Protein AF-A0A7Y4VRX2-F1 (afdb_monomer_lite)

Sequence (434 aa):
MPSGTDPHWKRLGRDVKTPAGSAFILLVAVFGGVVGVSPVRAQNDEDDASRTERGGDAGETADPPPMTQEVATRAMRQFDAFGEQLKRLGDWNQYADDLDGLFEDIWKKNNWNSEPDQFAKRLMREVERIPPWQVTERLDRFTDLLGERYQFNMVQRTKFKTRVYAESFGLILGHSDVIAKQLREFVERESSGGPITPEMVRRWTEESEPLMQDMLTRVERLADSARSSMKPEQAKLFDQDYERFFRRMDYIHQLRNKWRHGKWEPADWGAFGGATAKSDAPGAEQQPAAPMGEVPAGIDPKAPRVVEAERRMNVVRSYVAEDASSWGRWVQWFVAVYELDAGQRDAIQSILTELEARAGRFRTQHEQELVAVQPADRESSEAFQPLRDMFEELKTRSMALLTERQRATSVVPSEPIVDEAGAAQPVKPRPKKD

pLDDT: mean 73.29, std 24.31, range [22.19, 97.94]

Structure (mmCIF, N/CA/C/O backbone):
data_AF-A0A7Y4VRX2-F1
#
_entry.id   AF-A0A7Y4VRX2-F1
#
loop_
_atom_site.group_PDB
_atom_site.id
_atom_site.type_symbol
_atom_site.label_atom_id
_atom_site.label_alt_id
_atom_site.label_comp_id
_atom_site.label_asym_id
_atom_site.label_entity_id
_atom_site.label_seq_id
_atom_site.pdbx_PDB_ins_code
_atom_site.Cartn_x
_atom_site.Cartn_y
_atom_site.Cartn_z
_atom_site.occupancy
_atom_site.B_iso_or_equiv
_atom_site.auth_seq_id
_atom_site.auth_comp_id
_atom_site.auth_asym_id
_atom_site.auth_atom_id
_atom_site.pdbx_PDB_model_num
ATOM 1 N N . MET A 1 1 ? 27.877 -60.132 -26.793 1.00 45.94 1 MET A N 1
ATOM 2 C CA . MET A 1 1 ? 27.377 -59.147 -27.779 1.00 45.94 1 MET A CA 1
ATOM 3 C C . MET A 1 1 ? 26.132 -59.751 -28.407 1.00 45.94 1 MET A C 1
ATOM 5 O O . MET A 1 1 ? 26.195 -60.924 -28.754 1.00 45.94 1 MET A O 1
ATOM 9 N N . PRO A 1 2 ? 25.003 -59.031 -28.402 1.00 40.66 2 PRO A N 1
ATOM 10 C CA . PRO A 1 2 ? 24.739 -58.121 -29.517 1.00 40.66 2 PRO A CA 1
ATOM 11 C C . PRO A 1 2 ? 24.427 -56.677 -29.096 1.00 40.66 2 PRO A C 1
ATOM 13 O O . PRO A 1 2 ? 24.170 -56.380 -27.933 1.00 40.66 2 PRO A O 1
ATOM 16 N N . SER A 1 3 ? 24.510 -55.787 -30.080 1.00 39.50 3 SER A N 1
ATOM 17 C CA . SER A 1 3 ? 24.240 -54.348 -30.031 1.00 39.50 3 SER A CA 1
ATOM 18 C C . SER A 1 3 ? 22.760 -54.026 -30.256 1.00 39.50 3 SER A C 1
ATOM 20 O O . SER A 1 3 ? 22.140 -54.653 -31.114 1.00 39.50 3 SER A O 1
ATOM 22 N N . GLY A 1 4 ? 22.230 -52.989 -29.598 1.00 38.12 4 GLY A N 1
ATOM 23 C CA . GLY A 1 4 ? 20.902 -52.453 -29.928 1.00 38.12 4 GLY A CA 1
ATOM 24 C C . GLY A 1 4 ? 20.247 -51.624 -28.824 1.00 38.12 4 GLY A C 1
ATOM 25 O O . GLY A 1 4 ? 19.249 -52.055 -28.261 1.00 38.12 4 GLY A O 1
ATOM 26 N N . THR A 1 5 ? 20.776 -50.435 -28.526 1.00 35.78 5 THR A N 1
ATOM 27 C CA . THR A 1 5 ? 20.092 -49.443 -27.673 1.00 35.78 5 THR A CA 1
ATOM 28 C C . THR A 1 5 ? 19.966 -48.115 -28.407 1.00 35.78 5 THR A C 1
ATOM 30 O O . THR A 1 5 ? 20.958 -47.417 -28.614 1.00 35.78 5 THR A O 1
ATOM 33 N N . ASP A 1 6 ? 18.735 -47.796 -28.790 1.00 36.56 6 ASP A N 1
ATOM 34 C CA . ASP A 1 6 ? 18.318 -46.552 -29.433 1.00 36.56 6 ASP A CA 1
ATOM 35 C C . ASP A 1 6 ? 18.070 -45.458 -28.364 1.00 36.56 6 ASP A C 1
ATOM 37 O O . ASP A 1 6 ? 17.295 -45.694 -27.430 1.00 36.56 6 ASP A O 1
ATOM 41 N N . PRO A 1 7 ? 18.739 -44.288 -28.407 1.00 36.16 7 PRO A N 1
ATOM 42 C CA . PRO A 1 7 ? 18.616 -43.275 -27.362 1.00 36.16 7 PRO A CA 1
ATOM 43 C C . PRO A 1 7 ? 17.470 -42.283 -27.638 1.00 36.16 7 PRO A C 1
ATOM 45 O O . PRO A 1 7 ? 17.610 -41.282 -28.341 1.00 36.16 7 PRO A O 1
ATOM 48 N N . HIS A 1 8 ? 16.337 -42.528 -26.981 1.00 31.61 8 HIS A N 1
ATOM 49 C CA . HIS A 1 8 ? 15.035 -41.876 -27.182 1.00 31.61 8 HIS A CA 1
ATOM 50 C C . HIS A 1 8 ? 14.910 -40.407 -26.671 1.00 31.61 8 HIS A C 1
ATOM 52 O O . HIS A 1 8 ? 13.822 -39.970 -26.290 1.00 31.61 8 HIS A O 1
ATOM 58 N N . TRP A 1 9 ? 15.993 -39.614 -26.631 1.00 33.03 9 TRP A N 1
ATOM 59 C CA . TRP A 1 9 ? 16.009 -38.279 -25.987 1.00 33.03 9 TRP A CA 1
ATOM 60 C C . TRP A 1 9 ? 15.698 -37.074 -26.899 1.00 33.03 9 TRP A C 1
ATOM 62 O O . TRP A 1 9 ? 15.613 -35.944 -26.419 1.00 33.03 9 TRP A O 1
ATOM 72 N N . LYS A 1 10 ? 15.454 -37.266 -28.203 1.00 34.47 10 LYS A N 1
ATOM 73 C CA . LYS A 1 10 ? 15.051 -36.173 -29.114 1.00 34.47 10 LYS A CA 1
ATOM 74 C C . LYS A 1 10 ? 13.532 -35.961 -29.179 1.00 34.47 10 LYS A C 1
ATOM 76 O O . LYS A 1 10 ? 12.925 -36.230 -30.212 1.00 34.47 10 LYS A O 1
ATOM 81 N N . ARG A 1 11 ? 12.934 -35.415 -28.110 1.00 37.91 11 ARG A N 1
ATOM 82 C CA . ARG A 1 11 ? 11.689 -34.605 -28.155 1.00 37.91 11 ARG A CA 1
ATOM 83 C C . ARG A 1 11 ? 11.329 -34.048 -26.773 1.00 37.91 11 ARG A C 1
ATOM 85 O O . ARG A 1 11 ? 10.639 -34.707 -26.011 1.00 37.91 11 ARG A O 1
ATOM 92 N N . LEU A 1 12 ? 11.737 -32.808 -26.500 1.00 30.84 12 LEU A N 1
ATOM 93 C CA . LEU A 1 12 ? 11.024 -31.863 -25.625 1.00 30.84 12 LEU A CA 1
ATOM 94 C C . LEU A 1 12 ? 11.556 -30.440 -25.883 1.00 30.84 12 LEU A C 1
ATOM 96 O O . LEU A 1 12 ? 12.133 -29.787 -25.023 1.00 30.84 12 LEU A O 1
ATOM 100 N N . GLY A 1 13 ? 11.378 -29.969 -27.119 1.00 30.16 13 GLY A N 1
ATOM 101 C CA . GLY A 1 13 ? 11.497 -28.545 -27.419 1.00 30.16 13 GLY A CA 1
ATOM 102 C C . GLY A 1 13 ? 10.233 -27.835 -26.945 1.00 30.16 13 GLY A C 1
ATOM 103 O O . GLY A 1 13 ? 9.198 -27.929 -27.603 1.00 30.16 13 GLY A O 1
ATOM 104 N N . ARG A 1 14 ? 10.310 -27.164 -25.796 1.00 29.33 14 ARG A N 1
ATOM 105 C CA . ARG A 1 14 ? 9.392 -26.088 -25.415 1.00 29.33 14 ARG A CA 1
ATOM 106 C C . ARG A 1 14 ? 10.229 -24.930 -24.909 1.00 29.33 14 ARG A C 1
ATOM 108 O O . ARG A 1 14 ? 10.900 -25.067 -23.890 1.00 29.33 14 ARG A O 1
ATOM 115 N N . ASP A 1 15 ? 10.138 -23.807 -25.604 1.00 32.19 15 ASP A N 1
ATOM 116 C CA . ASP A 1 15 ? 10.652 -22.529 -25.134 1.00 32.19 15 ASP A CA 1
ATOM 117 C C . ASP A 1 15 ? 9.807 -22.073 -23.940 1.00 32.19 15 ASP A C 1
ATOM 119 O O . ASP A 1 15 ? 8.784 -21.401 -24.088 1.00 32.19 15 ASP A O 1
ATOM 123 N N . VAL A 1 16 ? 10.203 -22.489 -22.736 1.00 32.28 16 VAL A N 1
ATOM 124 C CA . VAL A 1 16 ? 9.643 -21.940 -21.502 1.00 32.28 16 VAL A CA 1
ATOM 125 C C . VAL A 1 16 ? 10.252 -20.555 -21.328 1.00 32.28 16 VAL A C 1
ATOM 127 O O . VAL A 1 16 ? 11.372 -20.413 -20.844 1.00 32.28 16 VAL A O 1
ATOM 130 N N . LYS A 1 17 ? 9.513 -19.528 -21.754 1.00 36.19 17 LYS A N 1
ATOM 131 C CA . LYS A 1 17 ? 9.811 -18.139 -21.401 1.00 36.19 17 LYS A CA 1
ATOM 132 C C . LYS A 1 17 ? 9.620 -17.985 -19.893 1.00 36.19 17 LYS A C 1
ATOM 134 O O . LYS A 1 17 ? 8.500 -17.791 -19.433 1.00 36.19 17 LYS A O 1
ATOM 139 N N . THR A 1 18 ? 10.698 -18.140 -19.133 1.00 38.88 18 THR A N 1
ATOM 140 C CA . THR A 1 18 ? 10.697 -17.876 -17.693 1.00 38.88 18 THR A CA 1
ATOM 141 C C . THR A 1 18 ? 10.768 -16.372 -17.451 1.00 38.88 18 THR A C 1
ATOM 143 O O . THR A 1 18 ? 11.687 -15.749 -17.991 1.00 38.88 18 THR A O 1
ATOM 146 N N . PRO A 1 19 ? 9.860 -15.802 -16.650 1.00 38.94 19 PRO A N 1
ATOM 147 C CA . PRO A 1 19 ? 9.914 -14.393 -16.294 1.00 38.94 19 PRO A CA 1
ATOM 148 C C . PRO A 1 19 ? 11.091 -14.086 -15.352 1.00 38.94 19 PRO A C 1
ATOM 150 O O . PRO A 1 19 ? 11.388 -14.873 -14.454 1.00 38.94 19 PRO A O 1
ATOM 153 N N . ALA A 1 20 ? 11.781 -12.962 -15.551 1.00 38.88 20 ALA A N 1
ATOM 154 C CA . ALA A 1 20 ? 13.051 -12.668 -14.889 1.00 38.88 20 ALA A CA 1
ATOM 155 C C . ALA A 1 20 ? 13.318 -11.167 -14.617 1.00 38.88 20 ALA A C 1
ATOM 157 O O . ALA A 1 20 ? 14.386 -10.658 -14.970 1.00 38.88 20 ALA A O 1
ATOM 158 N N . GLY A 1 21 ? 12.445 -10.483 -13.854 1.00 38.88 21 GLY A N 1
ATOM 159 C CA . GLY A 1 21 ? 12.884 -9.227 -13.211 1.00 38.88 21 GLY A CA 1
ATOM 160 C C . GLY A 1 21 ? 11.905 -8.312 -12.455 1.00 38.88 21 GLY A C 1
ATOM 161 O O . GLY A 1 21 ? 12.349 -7.276 -11.964 1.00 38.88 21 GLY A O 1
ATOM 162 N N . SER A 1 22 ? 10.616 -8.638 -12.303 1.00 35.94 22 SER A N 1
ATOM 163 C CA . SER A 1 22 ? 9.570 -7.670 -11.881 1.00 35.94 22 SER A CA 1
ATOM 164 C C . SER A 1 22 ? 9.677 -7.039 -10.478 1.00 35.94 22 SER A C 1
ATOM 166 O O . SER A 1 22 ? 8.916 -6.124 -10.160 1.00 35.94 22 SER A O 1
ATOM 168 N N . ALA A 1 23 ? 10.591 -7.490 -9.615 1.00 39.06 23 ALA A N 1
ATOM 169 C CA . ALA A 1 23 ? 10.551 -7.184 -8.183 1.00 39.06 23 ALA A CA 1
ATOM 170 C C . ALA A 1 23 ? 10.854 -5.717 -7.808 1.00 39.06 23 ALA A C 1
ATOM 172 O O . ALA A 1 23 ? 10.202 -5.190 -6.909 1.00 39.06 23 ALA A O 1
ATOM 173 N N . PHE A 1 24 ? 11.803 -5.036 -8.471 1.00 36.69 24 PHE A N 1
ATOM 174 C CA . PHE A 1 24 ? 12.311 -3.722 -8.013 1.00 36.69 24 PHE A CA 1
ATOM 175 C C . PHE A 1 24 ? 11.210 -2.658 -7.877 1.00 36.69 24 PHE A C 1
ATOM 177 O O . PHE A 1 24 ? 11.257 -1.798 -7.001 1.00 36.69 24 PHE A O 1
ATOM 184 N N . ILE A 1 25 ? 10.207 -2.736 -8.749 1.00 44.19 25 ILE A N 1
ATOM 185 C CA . ILE A 1 25 ? 9.206 -1.685 -8.932 1.00 44.19 25 ILE A CA 1
ATOM 186 C C . ILE A 1 25 ? 7.909 -2.037 -8.220 1.00 44.19 25 ILE A C 1
ATOM 188 O O . ILE A 1 25 ? 7.218 -1.140 -7.764 1.00 44.19 25 ILE A O 1
ATOM 192 N N . LEU A 1 26 ? 7.620 -3.323 -8.021 1.00 38.06 26 LEU A N 1
ATOM 193 C CA . LEU A 1 26 ? 6.556 -3.774 -7.126 1.00 38.06 26 LEU A CA 1
ATOM 194 C C . LEU A 1 26 ? 6.872 -3.512 -5.654 1.00 38.06 26 LEU A C 1
ATOM 196 O O . LEU A 1 26 ? 6.008 -3.042 -4.912 1.00 38.06 26 LEU A O 1
ATOM 200 N N . LEU A 1 27 ? 8.128 -3.733 -5.255 1.00 42.16 27 LEU A N 1
ATOM 201 C CA . LEU A 1 27 ? 8.588 -3.397 -3.910 1.00 42.16 27 LEU A CA 1
ATOM 202 C C . LEU A 1 27 ? 8.512 -1.885 -3.658 1.00 42.16 27 LEU A C 1
ATOM 204 O O . LEU A 1 27 ? 8.364 -1.473 -2.525 1.00 42.16 27 LEU A O 1
ATOM 208 N N . VAL A 1 28 ? 8.547 -1.051 -4.697 1.00 42.88 28 VAL A N 1
ATOM 209 C CA . VAL A 1 28 ? 8.306 0.398 -4.601 1.00 42.88 28 VAL A CA 1
ATOM 210 C C . VAL A 1 28 ? 6.818 0.759 -4.680 1.00 42.88 28 VAL A C 1
ATOM 212 O O . VAL A 1 28 ? 6.335 1.574 -3.899 1.00 42.88 28 VAL A O 1
ATOM 215 N N . ALA A 1 29 ? 6.090 0.180 -5.633 1.00 36.66 29 ALA A N 1
ATOM 216 C CA . ALA A 1 29 ? 4.729 0.578 -5.980 1.00 36.66 29 ALA A CA 1
ATOM 217 C C . ALA A 1 29 ? 3.673 0.032 -5.017 1.00 36.66 29 ALA A C 1
ATOM 219 O O . ALA A 1 29 ? 2.529 0.484 -5.074 1.00 36.66 29 ALA A O 1
ATOM 220 N N . VAL A 1 30 ? 4.029 -0.930 -4.154 1.00 39.84 30 VAL A N 1
ATOM 221 C CA . VAL A 1 30 ? 3.091 -1.441 -3.154 1.00 39.84 30 VAL A CA 1
ATOM 222 C C . VAL A 1 30 ? 3.679 -1.603 -1.748 1.00 39.84 30 VAL A C 1
ATOM 224 O O . VAL A 1 30 ? 3.067 -1.086 -0.819 1.00 39.84 30 VAL A O 1
ATOM 227 N N . PHE A 1 31 ? 4.825 -2.280 -1.551 1.00 39.66 31 PHE A N 1
ATOM 228 C CA . PHE A 1 31 ? 5.291 -2.640 -0.191 1.00 39.66 31 PHE A CA 1
ATOM 229 C C . PHE A 1 31 ? 6.782 -2.468 0.100 1.00 39.66 31 PHE A C 1
ATOM 231 O O . PHE A 1 31 ? 7.476 -3.370 0.576 1.00 39.66 31 PHE A O 1
ATOM 238 N N . GLY A 1 32 ? 7.247 -1.236 -0.071 1.00 31.48 32 GLY A N 1
ATOM 239 C CA . GLY A 1 32 ? 8.530 -0.800 0.452 1.00 31.48 32 GLY A CA 1
ATOM 240 C C . GLY A 1 32 ? 8.344 -0.530 1.934 1.00 31.48 32 GLY A C 1
ATOM 241 O O . GLY A 1 32 ? 7.780 0.485 2.339 1.00 31.48 32 GLY A O 1
ATOM 242 N N . GLY A 1 33 ? 8.718 -1.490 2.770 1.00 30.88 33 GLY A N 1
ATOM 243 C CA . GLY A 1 33 ? 8.410 -1.377 4.184 1.00 30.88 33 GLY A CA 1
ATOM 244 C C . GLY A 1 33 ? 9.167 -0.219 4.872 1.00 30.88 33 GLY A C 1
ATOM 245 O O . GLY A 1 33 ? 10.386 -0.157 4.875 1.00 30.88 33 GLY A O 1
ATOM 246 N N . VAL A 1 34 ? 8.435 0.711 5.478 1.00 31.61 34 VAL A N 1
ATOM 247 C CA . VAL A 1 34 ? 8.234 0.755 6.944 1.00 31.61 34 VAL A CA 1
ATOM 248 C C . VAL A 1 34 ? 9.428 1.136 7.892 1.00 31.61 34 VAL A C 1
ATOM 250 O O . VAL A 1 34 ? 9.277 0.977 9.097 1.00 31.61 34 VAL A O 1
ATOM 253 N N . VAL A 1 35 ? 10.531 1.773 7.422 1.00 35.47 35 VAL A N 1
ATOM 254 C CA . VAL A 1 35 ? 11.616 2.459 8.244 1.00 35.47 35 VAL A CA 1
ATOM 255 C C . VAL A 1 35 ? 12.631 1.513 8.957 1.00 35.47 35 VAL A C 1
ATOM 257 O O . VAL A 1 35 ? 12.345 0.329 9.034 1.00 35.47 35 VAL A O 1
ATOM 260 N N . GLY A 1 36 ? 13.836 1.850 9.482 1.00 27.06 36 GLY A N 1
ATOM 261 C CA . GLY A 1 36 ? 14.846 2.907 9.202 1.00 27.06 36 GLY A CA 1
ATOM 262 C C . GLY A 1 36 ? 15.812 3.277 10.381 1.00 27.06 36 GLY A C 1
ATOM 263 O O . GLY A 1 36 ? 15.385 3.849 11.372 1.00 27.06 36 GLY A O 1
ATOM 264 N N . VAL A 1 37 ? 17.123 2.985 10.266 1.00 22.19 37 VAL A N 1
ATOM 265 C CA . VAL A 1 37 ? 18.318 3.510 11.020 1.00 22.19 37 VAL A CA 1
ATOM 266 C C . VAL A 1 37 ? 18.109 4.805 11.864 1.00 22.19 37 VAL A C 1
ATOM 268 O O . VAL A 1 37 ? 17.657 5.793 11.299 1.00 22.19 37 VAL A O 1
ATOM 271 N N . SER A 1 38 ? 18.557 5.011 13.127 1.00 27.31 38 SER A N 1
ATOM 272 C CA . SER A 1 38 ? 19.228 4.209 14.195 1.00 27.31 38 SER A CA 1
ATOM 273 C C . SER A 1 38 ? 19.296 5.005 15.541 1.00 27.31 38 SER A C 1
ATOM 275 O O . SER A 1 38 ? 19.096 6.219 15.519 1.00 27.31 38 SER A O 1
ATOM 277 N N . PRO A 1 39 ? 19.628 4.406 16.717 1.00 28.84 39 PRO A N 1
ATOM 278 C CA . PRO A 1 39 ? 19.599 5.103 18.015 1.00 28.84 39 PRO A CA 1
ATOM 279 C C . PRO A 1 39 ? 20.861 5.931 18.335 1.00 28.84 39 PRO A C 1
ATOM 281 O O . PRO A 1 39 ? 21.953 5.383 18.504 1.00 28.84 39 PRO A O 1
ATOM 284 N N . VAL A 1 40 ? 20.695 7.235 18.585 1.00 24.45 40 VAL A N 1
ATOM 285 C CA . VAL A 1 40 ? 21.676 8.023 19.355 1.00 24.45 40 VAL A CA 1
ATOM 286 C C . VAL A 1 40 ? 21.535 7.642 20.829 1.00 24.45 40 VAL A C 1
ATOM 288 O O . VAL A 1 40 ? 20.652 8.128 21.535 1.00 24.45 40 VAL A O 1
ATOM 291 N N . ARG A 1 41 ? 22.392 6.732 21.303 1.00 29.41 41 ARG A N 1
ATOM 292 C CA . ARG A 1 41 ? 22.496 6.423 22.734 1.00 29.41 41 ARG A CA 1
ATOM 293 C C . ARG A 1 41 ? 23.364 7.480 23.413 1.00 29.41 41 ARG A C 1
ATOM 295 O O . ARG A 1 41 ? 24.457 7.770 22.939 1.00 29.41 41 ARG A O 1
ATOM 302 N N . ALA A 1 42 ? 22.858 8.022 24.517 1.00 32.22 42 ALA A N 1
ATOM 303 C CA . ALA A 1 42 ? 23.483 9.109 25.257 1.00 32.22 42 ALA A CA 1
ATOM 304 C C . ALA A 1 42 ? 24.947 8.833 25.635 1.00 32.22 42 ALA A C 1
ATOM 306 O O . ALA A 1 42 ? 25.288 7.751 26.122 1.00 32.22 42 ALA A O 1
ATOM 307 N N . GLN A 1 43 ? 25.763 9.873 25.497 1.00 28.36 43 GLN A N 1
ATOM 308 C CA . GLN A 1 43 ? 26.949 10.086 26.309 1.00 28.36 43 GLN A CA 1
ATOM 309 C C . GLN A 1 43 ? 26.703 11.369 27.111 1.00 28.36 43 GLN A C 1
ATOM 311 O O . GLN A 1 43 ? 26.099 12.304 26.593 1.00 28.36 43 GLN A O 1
ATOM 316 N N . ASN A 1 44 ? 27.073 11.314 28.387 1.00 36.25 44 ASN A N 1
ATOM 317 C CA . ASN A 1 44 ? 26.773 12.263 29.458 1.00 36.25 44 ASN A CA 1
ATOM 318 C C . ASN A 1 44 ? 26.807 13.746 29.054 1.00 36.25 44 ASN A C 1
ATOM 320 O O . ASN A 1 44 ? 27.744 14.162 28.386 1.00 36.25 44 ASN A O 1
ATOM 324 N N . ASP A 1 45 ? 25.881 14.521 29.618 1.00 30.55 45 ASP A N 1
ATOM 325 C CA . ASP A 1 45 ? 26.257 15.622 30.509 1.00 30.55 45 ASP A CA 1
ATOM 326 C C . ASP A 1 45 ? 25.190 15.744 31.614 1.00 30.55 45 ASP A C 1
ATOM 328 O O . ASP A 1 45 ? 23.987 15.808 31.347 1.00 30.55 45 ASP A O 1
ATOM 332 N N . GLU A 1 46 ? 25.642 15.691 32.868 1.00 44.28 46 GLU A N 1
ATOM 333 C CA . GLU A 1 46 ? 24.910 16.256 34.008 1.00 44.28 46 GLU A CA 1
ATOM 334 C C . GLU A 1 46 ? 25.095 17.794 33.978 1.00 44.28 46 GLU A C 1
ATOM 336 O O . GLU A 1 46 ? 25.917 18.299 33.220 1.00 44.28 46 GLU A O 1
ATOM 341 N N . ASP A 1 47 ? 24.343 18.535 34.798 1.00 46.62 47 ASP A N 1
ATOM 342 C CA . ASP A 1 47 ? 24.395 20.007 34.933 1.00 46.62 47 ASP A CA 1
ATOM 343 C C . ASP A 1 47 ? 23.813 20.876 33.786 1.00 46.62 47 ASP A C 1
ATOM 345 O O . ASP A 1 47 ? 24.530 21.583 33.085 1.00 46.62 47 ASP A O 1
ATOM 349 N N . ASP A 1 48 ? 22.477 20.999 33.731 1.00 40.00 48 ASP A N 1
ATOM 350 C CA . ASP A 1 48 ? 21.842 22.339 33.682 1.00 40.00 48 ASP A CA 1
ATOM 351 C C . ASP A 1 48 ? 20.414 22.315 34.262 1.00 40.00 48 ASP A C 1
ATOM 353 O O . ASP A 1 48 ? 19.420 22.042 33.582 1.00 40.00 48 ASP A O 1
ATOM 357 N N . ALA A 1 49 ? 20.300 22.640 35.550 1.00 44.50 49 ALA A N 1
ATOM 358 C CA . ALA A 1 49 ? 19.026 22.782 36.250 1.00 44.50 49 ALA A CA 1
ATOM 359 C C . ALA A 1 49 ? 18.416 24.193 36.096 1.00 44.50 49 ALA A C 1
ATOM 361 O O . ALA A 1 49 ? 17.948 24.773 37.078 1.00 44.50 49 ALA A O 1
ATOM 362 N N . SER A 1 50 ? 18.416 24.774 34.887 1.00 52.53 50 SER A N 1
ATOM 363 C CA . SER A 1 50 ? 17.821 26.100 34.659 1.00 52.53 50 SER A CA 1
ATOM 364 C C . SER A 1 50 ? 17.324 26.384 33.231 1.00 52.53 50 SER A C 1
ATOM 366 O O . SER A 1 50 ? 17.778 27.320 32.573 1.00 52.53 50 SER A O 1
ATOM 368 N N . ARG A 1 51 ? 16.287 25.667 32.753 1.00 38.53 51 ARG A N 1
ATOM 369 C CA . ARG A 1 51 ? 15.565 26.097 31.535 1.00 38.53 51 ARG A CA 1
ATOM 370 C C . ARG A 1 51 ? 14.045 26.178 31.660 1.00 38.53 51 ARG A C 1
ATOM 372 O O . ARG A 1 51 ? 13.320 25.194 31.575 1.00 38.53 51 ARG A O 1
ATOM 379 N N . THR A 1 52 ? 13.616 27.426 31.811 1.00 42.12 52 THR A N 1
ATOM 380 C CA . THR A 1 52 ? 12.254 27.959 31.836 1.00 42.12 52 THR A CA 1
ATOM 381 C C . THR A 1 52 ? 11.345 27.416 30.735 1.00 42.12 52 THR A C 1
ATOM 383 O O . THR A 1 52 ? 11.774 27.226 29.595 1.00 42.12 52 THR A O 1
ATOM 386 N N . GLU A 1 53 ? 10.070 27.278 31.098 1.00 45.75 53 GLU A N 1
ATOM 387 C CA . GLU A 1 53 ? 8.879 27.131 30.254 1.00 45.75 53 GLU A CA 1
ATOM 388 C C . GLU A 1 53 ? 9.075 27.598 28.800 1.00 45.75 53 GLU A C 1
ATOM 390 O O . GLU A 1 53 ? 9.025 28.788 28.480 1.00 45.75 53 GLU A O 1
ATOM 395 N N . ARG A 1 54 ? 9.252 26.639 27.887 1.00 39.81 54 ARG A N 1
ATOM 396 C CA . ARG A 1 54 ? 9.107 26.861 26.448 1.00 39.81 54 ARG A CA 1
ATOM 397 C C . ARG A 1 54 ? 7.854 26.119 26.006 1.00 39.81 54 ARG A C 1
ATOM 399 O O . ARG A 1 54 ? 7.841 24.892 26.002 1.00 39.81 54 ARG A O 1
ATOM 406 N N . GLY A 1 55 ? 6.802 26.880 25.702 1.00 39.12 55 GLY A N 1
ATOM 407 C CA . GLY A 1 55 ? 5.495 26.343 25.327 1.00 39.12 55 GLY A CA 1
ATOM 408 C C . GLY A 1 55 ? 5.608 25.324 24.196 1.00 39.12 55 GLY A C 1
ATOM 409 O O . GLY A 1 55 ? 6.260 25.584 23.185 1.00 39.12 55 GLY A O 1
ATOM 410 N N . GLY A 1 56 ? 4.989 24.162 24.399 1.00 39.31 56 GLY A N 1
ATOM 411 C CA . GLY A 1 56 ? 4.940 23.085 23.420 1.00 39.31 56 GLY A CA 1
ATOM 412 C C . GLY A 1 56 ? 3.972 23.406 22.291 1.00 39.31 56 GLY A C 1
ATOM 413 O O . GLY A 1 56 ? 2.889 22.833 22.238 1.00 39.31 56 GLY A O 1
ATOM 414 N N . ASP A 1 57 ? 4.382 24.289 21.381 1.00 40.16 57 ASP A N 1
ATOM 415 C CA . ASP A 1 57 ? 3.834 24.320 20.027 1.00 40.16 57 ASP A CA 1
ATOM 416 C C . ASP A 1 57 ? 4.412 23.111 19.276 1.00 40.16 57 ASP A C 1
ATOM 418 O O . ASP A 1 57 ? 5.433 23.182 18.585 1.00 40.16 57 ASP A O 1
ATOM 422 N N . ALA A 1 58 ? 3.834 21.941 19.559 1.00 43.41 58 ALA A N 1
ATOM 423 C CA . ALA A 1 58 ? 4.160 20.695 18.887 1.00 43.41 58 ALA A CA 1
ATOM 424 C C . ALA A 1 58 ? 3.613 20.794 17.465 1.00 43.41 58 ALA A C 1
ATOM 426 O O . ALA A 1 58 ? 2.483 20.382 17.217 1.00 43.41 58 ALA A O 1
ATOM 427 N N . GLY A 1 59 ? 4.416 21.406 16.586 1.00 37.31 59 GLY A N 1
ATOM 428 C CA . GLY A 1 59 ? 4.022 21.848 15.254 1.00 37.31 59 GLY A CA 1
ATOM 429 C C . GLY A 1 59 ? 3.160 20.820 14.539 1.00 37.31 59 GLY A C 1
ATOM 430 O O . GLY A 1 59 ? 3.665 19.813 14.038 1.00 37.31 59 GLY A O 1
ATOM 431 N N . GLU A 1 60 ? 1.859 21.103 14.512 1.00 42.66 60 GLU A N 1
ATOM 432 C CA . GLU A 1 60 ? 0.862 20.343 13.779 1.00 42.66 60 GLU A CA 1
ATOM 433 C C . GLU A 1 60 ? 1.294 20.390 12.315 1.00 42.66 60 GLU A C 1
ATOM 435 O O . GLU A 1 60 ? 1.253 21.440 11.670 1.00 42.66 60 GLU A O 1
ATOM 440 N N . THR A 1 61 ? 1.859 19.278 11.831 1.00 49.00 61 THR A N 1
ATOM 441 C CA . THR A 1 61 ? 2.435 19.212 10.489 1.00 49.00 61 THR A CA 1
ATOM 442 C C . THR A 1 61 ? 1.293 19.378 9.509 1.00 49.00 61 THR A C 1
ATOM 444 O O . THR A 1 61 ? 0.537 18.436 9.289 1.00 49.00 61 THR A O 1
ATOM 447 N N . ALA A 1 62 ? 1.145 20.609 9.002 1.00 48.62 62 ALA A N 1
ATOM 448 C CA . ALA A 1 62 ? -0.007 21.039 8.226 1.00 48.62 62 ALA A CA 1
ATOM 449 C C . ALA A 1 62 ? -0.376 19.963 7.208 1.00 48.62 62 ALA A C 1
ATOM 451 O O . ALA A 1 62 ? 0.478 19.562 6.407 1.00 48.62 62 ALA A O 1
ATOM 452 N N . ASP A 1 63 ? -1.620 19.476 7.291 1.00 50.59 63 ASP A N 1
ATOM 453 C CA . ASP A 1 63 ? -2.078 18.376 6.450 1.00 50.59 63 ASP A CA 1
ATOM 454 C C . ASP A 1 63 ? -1.734 18.682 4.984 1.00 50.59 63 ASP A C 1
ATOM 456 O O . ASP A 1 63 ? -1.899 19.827 4.537 1.00 50.59 63 ASP A O 1
ATOM 460 N N . PRO A 1 64 ? -1.215 17.692 4.232 1.00 52.03 64 PRO A N 1
ATOM 461 C CA . PRO A 1 64 ? -0.773 17.917 2.866 1.00 52.03 64 PRO A CA 1
ATOM 462 C C . PRO A 1 64 ? -1.920 18.548 2.066 1.00 52.03 64 PRO A C 1
ATOM 464 O O . PRO A 1 64 ? -3.060 18.085 2.181 1.00 52.03 64 PRO A O 1
ATOM 467 N N . PRO A 1 65 ? -1.647 19.607 1.277 1.00 58.78 65 PRO A N 1
ATOM 468 C CA . PRO A 1 65 ? -2.695 20.410 0.662 1.00 58.78 65 PRO A CA 1
ATOM 469 C C . PRO A 1 65 ? -3.649 19.519 -0.140 1.00 58.78 65 PRO A C 1
ATOM 471 O O . PRO A 1 65 ? -3.183 18.606 -0.833 1.00 58.78 65 PRO A O 1
ATOM 474 N N . PRO A 1 66 ? -4.973 19.759 -0.057 1.00 66.38 66 PRO A N 1
ATOM 475 C CA . PRO A 1 66 ? -5.968 18.859 -0.614 1.00 66.38 66 PRO A CA 1
ATOM 476 C C . PRO A 1 66 ? -5.708 18.643 -2.103 1.00 66.38 66 PRO A C 1
ATOM 478 O O . PRO A 1 66 ? -5.707 19.579 -2.906 1.00 66.38 66 PRO A O 1
ATOM 481 N N . MET A 1 67 ? -5.464 17.383 -2.452 1.00 70.75 67 MET A N 1
ATOM 482 C CA . MET A 1 67 ? -5.144 16.963 -3.807 1.00 70.75 67 MET A CA 1
ATOM 483 C C . MET A 1 67 ? -6.264 17.386 -4.755 1.00 70.75 67 MET A C 1
ATOM 485 O O . MET A 1 67 ? -7.427 17.029 -4.558 1.00 70.75 67 MET A O 1
ATOM 489 N N . THR A 1 68 ? -5.928 18.150 -5.794 1.00 80.25 68 THR A N 1
ATOM 490 C CA . THR A 1 68 ? -6.948 18.597 -6.743 1.00 80.25 68 THR A CA 1
ATOM 491 C C . THR A 1 68 ? -7.508 17.400 -7.512 1.00 80.25 68 THR A C 1
ATOM 493 O O . THR A 1 68 ? -6.793 16.450 -7.844 1.00 80.25 68 THR A O 1
ATOM 496 N N . GLN A 1 69 ? -8.800 17.461 -7.837 1.00 71.75 69 GLN A N 1
ATOM 497 C CA . GLN A 1 69 ? -9.498 16.414 -8.587 1.00 71.75 69 GLN A CA 1
ATOM 498 C C . GLN A 1 69 ? -8.802 16.087 -9.922 1.00 71.75 69 GLN A C 1
ATOM 500 O O . GLN A 1 69 ? -8.811 14.936 -10.362 1.00 71.75 69 GLN A O 1
ATOM 505 N N . GLU A 1 70 ? -8.162 17.076 -10.554 1.00 77.44 70 GLU A N 1
ATOM 506 C CA . GLU A 1 70 ? -7.400 16.877 -11.787 1.00 77.44 70 GLU A CA 1
ATOM 507 C C . GLU A 1 70 ? -6.132 16.037 -11.561 1.00 77.44 70 GLU A C 1
ATOM 509 O O . GLU A 1 70 ? -5.876 15.117 -12.338 1.00 77.44 70 GLU A O 1
ATOM 514 N N . VAL A 1 71 ? -5.375 16.296 -10.486 1.00 75.38 71 VAL A N 1
ATOM 515 C CA . VAL A 1 71 ? -4.185 15.505 -10.119 1.00 75.38 71 VAL A CA 1
ATOM 516 C C . VAL A 1 71 ? -4.582 14.061 -9.815 1.00 75.38 71 VAL A C 1
ATOM 518 O O . VAL A 1 71 ? -4.005 13.142 -10.397 1.00 75.38 71 VAL A O 1
ATOM 521 N N . ALA A 1 72 ? -5.628 13.856 -9.007 1.00 72.56 72 ALA A N 1
ATOM 522 C CA . ALA A 1 72 ? -6.156 12.524 -8.707 1.00 72.56 72 ALA A CA 1
ATOM 523 C C . ALA A 1 72 ? -6.594 11.771 -9.981 1.00 72.56 72 ALA A C 1
ATOM 525 O O . ALA A 1 72 ? -6.199 10.627 -10.203 1.00 72.56 72 ALA A O 1
ATOM 526 N N . THR A 1 73 ? -7.347 12.431 -10.869 1.00 76.81 73 THR A N 1
ATOM 527 C CA . THR A 1 73 ? -7.825 11.832 -12.132 1.00 76.81 73 THR A CA 1
ATOM 528 C C . THR A 1 73 ? -6.674 11.500 -13.085 1.00 76.81 73 THR A C 1
ATOM 530 O O . THR A 1 73 ? -6.677 10.449 -13.730 1.00 76.81 73 THR A O 1
ATOM 533 N N . ARG A 1 74 ? -5.678 12.388 -13.196 1.00 77.12 74 ARG A N 1
ATOM 534 C CA . ARG A 1 74 ? -4.488 12.181 -14.034 1.00 77.12 74 ARG A CA 1
ATOM 535 C C . ARG A 1 74 ? -3.695 10.967 -13.558 1.00 77.12 74 ARG A C 1
ATOM 537 O O . ARG A 1 74 ? -3.304 10.147 -14.385 1.00 77.12 74 ARG A O 1
ATOM 544 N N . ALA A 1 75 ? -3.526 10.834 -12.248 1.00 71.44 75 ALA A N 1
ATOM 545 C CA . ALA A 1 75 ? -2.825 9.716 -11.644 1.00 71.44 75 ALA A CA 1
ATOM 546 C C . ALA A 1 75 ? -3.575 8.393 -11.795 1.00 71.44 75 ALA A C 1
ATOM 548 O O . ALA A 1 75 ? -2.962 7.415 -12.201 1.00 71.44 75 ALA A O 1
ATOM 549 N N . MET A 1 76 ? -4.893 8.352 -11.564 1.00 75.12 76 MET A N 1
ATOM 550 C CA . MET A 1 76 ? -5.694 7.141 -11.802 1.00 75.12 76 MET A CA 1
ATOM 551 C C . MET A 1 76 ? -5.543 6.637 -13.245 1.00 75.12 76 MET A C 1
ATOM 553 O O . MET A 1 76 ? -5.258 5.464 -13.457 1.00 75.12 76 MET A O 1
ATOM 557 N N . ARG A 1 77 ? -5.586 7.535 -14.241 1.00 81.00 77 ARG A N 1
ATOM 558 C CA . ARG A 1 77 ? -5.321 7.171 -15.647 1.00 81.00 77 ARG A CA 1
ATOM 559 C C . ARG A 1 77 ? -3.895 6.656 -15.885 1.00 81.00 77 ARG A C 1
ATOM 561 O O . ARG A 1 77 ? -3.699 5.797 -16.742 1.00 81.00 77 ARG A O 1
ATOM 568 N N . GLN A 1 78 ? -2.897 7.183 -15.171 1.00 76.81 78 GLN A N 1
ATOM 569 C CA . GLN A 1 78 ? -1.527 6.662 -15.222 1.00 76.81 78 GLN A CA 1
ATOM 570 C C . GLN A 1 78 ? -1.454 5.259 -14.600 1.00 76.81 78 GLN A C 1
ATOM 572 O O . GLN A 1 78 ? -0.897 4.366 -15.230 1.00 76.81 78 GLN A O 1
ATOM 577 N N . PHE A 1 79 ? -2.079 5.032 -13.439 1.00 76.69 79 PHE A N 1
ATOM 578 C CA . PHE A 1 79 ? -2.194 3.714 -12.804 1.00 76.69 79 PHE A CA 1
ATOM 579 C C . PHE A 1 79 ? -2.878 2.679 -13.701 1.00 76.69 79 PHE A C 1
ATOM 581 O O . PHE A 1 79 ? -2.339 1.585 -13.854 1.00 76.69 79 PHE A O 1
ATOM 588 N N . ASP A 1 80 ? -3.998 3.019 -14.343 1.00 82.06 80 ASP A N 1
ATOM 589 C CA . ASP A 1 80 ? -4.675 2.130 -15.296 1.00 82.06 80 ASP A CA 1
ATOM 590 C C . ASP A 1 80 ? -3.732 1.749 -16.451 1.00 82.06 80 ASP A C 1
ATOM 592 O O . ASP A 1 80 ? -3.577 0.574 -16.790 1.00 82.06 80 ASP A O 1
ATOM 596 N N . ALA A 1 81 ? -3.028 2.736 -17.020 1.00 84.62 81 ALA A N 1
ATOM 597 C CA . ALA A 1 81 ? -2.054 2.509 -18.085 1.00 84.62 81 ALA A CA 1
ATOM 598 C C . ALA A 1 81 ? -0.843 1.669 -17.628 1.00 84.62 81 ALA A C 1
ATOM 600 O O . ALA A 1 81 ? -0.345 0.857 -18.409 1.00 84.62 81 ALA A O 1
ATOM 601 N N . PHE A 1 82 ? -0.382 1.822 -16.381 1.00 81.38 82 PHE A N 1
ATOM 602 C CA . PHE A 1 82 ? 0.653 0.969 -15.787 1.00 81.38 82 PHE A CA 1
ATOM 603 C C . PHE A 1 82 ? 0.145 -0.453 -15.548 1.00 81.38 82 PHE A C 1
ATOM 605 O O . PHE A 1 82 ? 0.864 -1.408 -15.838 1.00 81.38 82 PHE A O 1
ATOM 612 N N . GLY A 1 83 ? -1.099 -0.617 -15.096 1.00 85.25 83 GLY A N 1
ATOM 613 C CA . GLY A 1 83 ? -1.722 -1.924 -14.916 1.00 85.25 83 GLY A CA 1
ATOM 614 C C . GLY A 1 83 ? -1.818 -2.703 -16.227 1.00 85.25 83 GLY A C 1
ATOM 615 O O . GLY A 1 83 ? -1.425 -3.865 -16.282 1.00 85.25 83 GLY A O 1
ATOM 616 N N . GLU A 1 84 ? -2.228 -2.047 -17.315 1.00 88.94 84 GLU A N 1
ATOM 617 C CA . GLU A 1 84 ? -2.253 -2.639 -18.663 1.00 88.94 84 GLU A CA 1
ATOM 618 C C . GLU A 1 84 ? -0.861 -2.911 -19.266 1.00 88.94 84 GLU A C 1
ATOM 620 O O . GLU A 1 84 ? -0.744 -3.677 -20.228 1.00 88.94 84 GLU A O 1
ATOM 625 N N . GLN A 1 85 ? 0.208 -2.312 -18.728 1.00 83.94 85 GLN A N 1
ATOM 626 C CA . GLN A 1 85 ? 1.591 -2.674 -19.066 1.00 83.94 85 GLN A CA 1
ATOM 627 C C . GLN A 1 85 ? 2.067 -3.874 -18.240 1.00 83.94 85 GLN A C 1
ATOM 629 O O . GLN A 1 85 ? 2.581 -4.834 -18.810 1.00 83.94 85 GLN A O 1
ATOM 634 N N . LEU A 1 86 ? 1.828 -3.867 -16.925 1.00 83.44 86 LEU A N 1
ATOM 635 C CA . LEU A 1 86 ? 2.190 -4.949 -16.003 1.00 83.44 86 LEU A CA 1
ATOM 636 C C . LEU A 1 86 ? 1.500 -6.276 -16.355 1.00 83.44 86 LEU A C 1
ATOM 638 O O . LEU A 1 86 ? 2.147 -7.319 -16.329 1.00 83.44 86 LEU A O 1
ATOM 642 N N . LYS A 1 87 ? 0.232 -6.252 -16.789 1.00 88.31 87 LYS A N 1
ATOM 643 C CA . LYS A 1 87 ? -0.495 -7.444 -17.276 1.00 88.31 87 LYS A CA 1
ATOM 644 C C . LYS A 1 87 ? 0.176 -8.149 -18.464 1.00 88.31 87 LYS A C 1
ATOM 646 O O . LYS A 1 87 ? -0.114 -9.312 -18.722 1.00 88.31 87 LYS A O 1
ATOM 651 N N . ARG A 1 88 ? 1.067 -7.475 -19.205 1.00 86.81 88 ARG A N 1
ATOM 652 C CA . ARG A 1 88 ? 1.787 -8.057 -20.358 1.00 86.81 88 ARG A CA 1
ATOM 653 C C . ARG A 1 88 ? 2.983 -8.910 -19.951 1.00 86.81 88 ARG A C 1
ATOM 655 O O . ARG A 1 88 ? 3.528 -9.610 -20.798 1.00 86.81 88 ARG A O 1
ATOM 662 N N . LEU A 1 89 ? 3.397 -8.832 -18.687 1.00 79.06 89 LEU A N 1
ATOM 663 C CA . LEU A 1 89 ? 4.559 -9.543 -18.165 1.00 79.06 89 LEU A CA 1
ATOM 664 C C . LEU A 1 89 ? 4.306 -11.051 -18.007 1.00 79.06 89 LEU A C 1
ATOM 666 O O . LEU A 1 89 ? 5.257 -11.827 -18.054 1.00 79.06 89 LEU A O 1
ATOM 670 N N . GLY A 1 90 ? 3.049 -11.480 -17.850 1.00 87.94 90 GLY A N 1
ATOM 671 C CA . GLY A 1 90 ? 2.660 -12.891 -17.781 1.00 87.94 90 GLY A CA 1
ATOM 672 C C . GLY A 1 90 ? 1.591 -13.171 -16.725 1.00 87.94 90 GLY A C 1
ATOM 673 O O . GLY A 1 90 ? 0.891 -12.262 -16.278 1.00 87.94 90 GLY A O 1
ATOM 674 N N . ASP A 1 91 ? 1.470 -14.439 -16.330 1.00 90.31 91 ASP A N 1
ATOM 675 C CA . ASP A 1 91 ? 0.598 -14.854 -15.230 1.00 90.31 91 ASP A CA 1
ATOM 676 C C . ASP A 1 91 ? 1.198 -14.416 -13.889 1.00 90.31 91 ASP A C 1
ATOM 678 O O . ASP A 1 91 ? 2.243 -14.915 -13.468 1.00 90.31 91 ASP A O 1
ATOM 682 N N . TRP A 1 92 ? 0.526 -13.482 -13.212 1.00 89.19 92 TRP A N 1
ATOM 683 C CA . TRP A 1 92 ? 0.974 -12.956 -11.926 1.00 89.19 92 TRP A CA 1
ATOM 684 C C . TRP A 1 92 ? 1.109 -14.036 -10.844 1.00 89.19 92 TRP A C 1
ATOM 686 O O . TRP A 1 92 ? 1.971 -13.913 -9.980 1.00 89.19 92 TRP A O 1
ATOM 696 N N . ASN A 1 93 ? 0.322 -15.115 -10.902 1.00 91.31 93 ASN A N 1
ATOM 697 C CA . ASN A 1 93 ? 0.416 -16.188 -9.910 1.00 91.31 93 ASN A CA 1
ATOM 698 C C . ASN A 1 93 ? 1.782 -16.885 -9.975 1.00 91.31 93 ASN A C 1
ATOM 700 O O . ASN A 1 93 ? 2.392 -17.131 -8.940 1.00 91.31 93 ASN A O 1
ATOM 704 N N . GLN A 1 94 ? 2.311 -17.102 -11.185 1.00 89.19 94 GLN A N 1
ATOM 705 C CA . GLN A 1 94 ? 3.651 -17.659 -11.369 1.00 89.19 94 GLN A CA 1
ATOM 706 C C . GLN A 1 94 ? 4.735 -16.713 -10.823 1.00 89.19 94 GLN A C 1
ATOM 708 O O . GLN A 1 94 ? 5.641 -17.161 -10.127 1.00 89.19 94 GLN A O 1
ATOM 713 N N . TYR A 1 95 ? 4.612 -15.402 -11.070 1.00 84.25 95 TYR A N 1
ATOM 714 C CA . TYR A 1 95 ? 5.503 -14.403 -10.461 1.00 84.25 95 TYR A CA 1
ATOM 715 C C . TYR A 1 95 ? 5.433 -14.422 -8.927 1.00 84.25 95 TYR A C 1
ATOM 717 O O . TYR A 1 95 ? 6.462 -14.289 -8.270 1.00 84.25 95 TYR A O 1
ATOM 725 N N . ALA A 1 96 ? 4.239 -14.573 -8.349 1.00 86.88 96 ALA A N 1
ATOM 726 C CA . ALA A 1 96 ? 4.051 -14.630 -6.903 1.00 86.88 96 ALA A CA 1
ATOM 727 C C . ALA A 1 96 ? 4.655 -15.905 -6.285 1.00 86.88 96 ALA A C 1
ATOM 729 O O . ALA A 1 96 ? 5.260 -15.819 -5.218 1.00 86.88 96 ALA A O 1
ATOM 730 N N . ASP A 1 97 ? 4.566 -17.053 -6.964 1.00 87.38 97 ASP A N 1
ATOM 731 C CA . ASP A 1 97 ? 5.223 -18.301 -6.550 1.00 87.38 97 ASP A CA 1
ATOM 732 C C . ASP A 1 97 ? 6.764 -18.185 -6.602 1.00 87.38 97 ASP A C 1
ATOM 734 O O . ASP A 1 97 ? 7.456 -18.611 -5.671 1.00 87.38 97 ASP A O 1
ATOM 738 N N . ASP A 1 98 ? 7.314 -17.545 -7.643 1.00 83.38 98 ASP A N 1
ATOM 739 C CA . ASP A 1 98 ? 8.755 -17.265 -7.752 1.00 83.38 98 ASP A CA 1
ATOM 740 C C . ASP A 1 98 ? 9.230 -16.308 -6.631 1.00 83.38 98 ASP A C 1
ATOM 742 O O . ASP A 1 98 ? 10.270 -16.533 -5.999 1.00 83.38 98 ASP A O 1
ATOM 746 N N . LEU A 1 99 ? 8.441 -15.268 -6.317 1.00 83.19 99 LEU A N 1
ATOM 747 C CA . LEU A 1 99 ? 8.682 -14.365 -5.181 1.00 83.19 99 LEU A CA 1
ATOM 748 C C . LEU A 1 99 ? 8.562 -15.084 -3.825 1.00 83.19 99 LEU A C 1
ATOM 750 O O . LEU A 1 99 ? 9.335 -14.801 -2.907 1.00 83.19 99 LEU A O 1
ATOM 754 N N . ASP A 1 100 ? 7.650 -16.049 -3.687 1.00 86.88 100 ASP A N 1
ATOM 755 C CA . ASP A 1 100 ? 7.520 -16.867 -2.480 1.00 86.88 100 ASP A CA 1
ATOM 756 C C . ASP A 1 100 ? 8.801 -17.672 -2.208 1.00 86.88 100 ASP A C 1
ATOM 758 O O . ASP A 1 100 ? 9.230 -17.753 -1.050 1.00 86.88 100 ASP A O 1
ATOM 762 N N . GLY A 1 101 ? 9.442 -18.209 -3.251 1.00 86.75 101 GLY A N 1
ATOM 763 C CA . GLY A 1 101 ? 10.757 -18.854 -3.164 1.00 86.75 101 GLY A CA 1
ATOM 764 C C . GLY A 1 101 ? 11.868 -17.882 -2.755 1.00 86.75 101 GLY A C 1
ATOM 765 O O . GLY A 1 101 ? 12.628 -18.161 -1.824 1.00 86.75 101 GLY A O 1
ATOM 766 N N . LEU A 1 102 ? 11.909 -16.697 -3.371 1.00 83.50 102 LEU A N 1
ATOM 767 C CA . LEU A 1 102 ? 12.845 -15.626 -3.010 1.00 83.50 102 LEU A CA 1
ATOM 768 C C . LEU A 1 102 ? 12.749 -15.241 -1.523 1.00 83.50 102 LEU A C 1
ATOM 770 O O . LEU A 1 102 ? 13.767 -15.106 -0.834 1.00 83.50 102 LEU A O 1
ATOM 774 N N . PHE A 1 103 ? 11.530 -15.082 -1.001 1.00 86.06 103 PHE A N 1
ATOM 775 C CA . PHE A 1 103 ? 11.322 -14.732 0.402 1.00 86.06 103 PHE A CA 1
ATOM 776 C C . PHE A 1 103 ? 11.734 -15.855 1.367 1.00 86.06 103 PHE A C 1
ATOM 778 O O . PHE A 1 103 ? 12.164 -15.543 2.478 1.00 86.06 103 PHE A O 1
ATOM 785 N N . GLU A 1 104 ? 11.671 -17.142 0.985 1.00 90.94 104 GLU A N 1
ATOM 786 C CA . GLU A 1 104 ? 12.294 -18.212 1.787 1.00 90.94 104 GLU A CA 1
ATOM 787 C C . GLU A 1 104 ? 13.804 -18.001 1.917 1.00 90.94 104 GLU A C 1
ATOM 789 O O . GLU A 1 104 ? 14.330 -17.976 3.034 1.00 90.94 104 GLU A O 1
ATOM 794 N N . ASP A 1 105 ? 14.495 -17.822 0.792 1.00 87.94 105 ASP A N 1
ATOM 795 C CA . ASP A 1 105 ? 15.954 -17.751 0.767 1.00 87.94 105 ASP A CA 1
ATOM 796 C C . ASP A 1 105 ? 16.488 -16.500 1.473 1.00 87.94 105 ASP A C 1
ATOM 798 O O . ASP A 1 105 ? 17.448 -16.601 2.241 1.00 87.94 105 ASP A O 1
ATOM 802 N N . ILE A 1 106 ? 15.840 -15.338 1.314 1.00 87.31 106 ILE A N 1
ATOM 803 C CA . ILE A 1 106 ? 16.200 -14.116 2.054 1.00 87.31 106 ILE A CA 1
ATOM 804 C C . ILE A 1 106 ? 16.013 -14.315 3.566 1.00 87.31 106 ILE A C 1
ATOM 806 O O . ILE A 1 106 ? 16.926 -13.998 4.337 1.00 87.31 106 ILE A O 1
ATOM 810 N N . TRP A 1 107 ? 14.875 -14.863 4.012 1.00 92.56 107 TRP A N 1
ATOM 811 C CA . TRP A 1 107 ? 14.622 -15.087 5.444 1.00 92.56 107 TRP A CA 1
ATOM 812 C C . TRP A 1 107 ? 15.614 -16.081 6.048 1.00 92.56 107 TRP A C 1
ATOM 814 O O . TRP A 1 107 ? 16.145 -15.854 7.137 1.00 92.56 107 TRP A O 1
ATOM 824 N N . LYS A 1 108 ? 15.897 -17.168 5.326 1.00 94.31 108 LYS A N 1
ATOM 825 C CA . LYS A 1 108 ? 16.841 -18.211 5.732 1.00 94.31 108 LYS A CA 1
ATOM 826 C C . LYS A 1 108 ? 18.275 -17.685 5.798 1.00 94.31 108 LYS A C 1
ATOM 828 O O . LYS A 1 108 ? 18.951 -17.906 6.800 1.00 94.31 108 LYS A O 1
ATOM 833 N N . LYS A 1 109 ? 18.727 -16.951 4.773 1.00 90.75 109 LYS A N 1
ATOM 834 C CA . LYS A 1 109 ? 20.075 -16.357 4.685 1.00 90.75 109 LYS A CA 1
ATOM 835 C C . LYS A 1 109 ? 20.358 -15.380 5.826 1.00 90.75 109 LYS A C 1
ATOM 837 O O . LYS A 1 109 ? 21.468 -15.368 6.346 1.00 90.75 109 LYS A O 1
ATOM 842 N N . ASN A 1 110 ? 19.360 -14.590 6.221 1.00 90.75 110 ASN A N 1
ATOM 843 C CA . ASN A 1 110 ? 19.491 -13.598 7.291 1.00 90.75 110 ASN A CA 1
ATOM 844 C C . ASN A 1 110 ? 19.065 -14.117 8.681 1.00 90.75 110 ASN A C 1
ATOM 846 O O . ASN A 1 110 ? 19.079 -13.355 9.648 1.00 90.75 110 ASN A O 1
ATOM 850 N N . ASN A 1 111 ? 18.699 -15.401 8.802 1.00 95.12 111 ASN A N 1
ATOM 851 C CA . ASN A 1 111 ? 18.201 -16.024 10.036 1.00 95.12 111 ASN A CA 1
ATOM 852 C C . ASN A 1 111 ? 17.028 -15.252 10.687 1.00 95.12 111 ASN A C 1
ATOM 854 O O . ASN A 1 111 ? 16.938 -15.120 11.909 1.00 95.12 111 ASN A O 1
ATOM 858 N N . TRP A 1 112 ? 16.118 -14.731 9.862 1.00 94.94 112 TRP A N 1
ATOM 859 C CA . TRP A 1 112 ? 14.918 -14.003 10.286 1.00 94.94 112 TRP A CA 1
ATOM 860 C C . TRP A 1 112 ? 13.832 -14.988 10.742 1.00 94.94 112 TRP A C 1
ATOM 862 O O . TRP A 1 112 ? 12.839 -15.238 10.065 1.00 94.94 112 TRP A O 1
ATOM 872 N N . ASN A 1 113 ? 14.063 -15.625 11.888 1.00 96.69 113 ASN A N 1
ATOM 873 C CA . ASN A 1 113 ? 13.245 -16.726 12.400 1.00 96.69 113 ASN A CA 1
ATOM 874 C C . ASN A 1 113 ? 12.369 -16.358 13.612 1.00 96.69 113 ASN A C 1
ATOM 876 O O . ASN A 1 113 ? 11.678 -17.229 14.138 1.00 96.69 113 ASN A O 1
ATOM 880 N N . SER A 1 114 ? 12.369 -15.094 14.054 1.00 95.69 114 SER A N 1
ATOM 881 C CA . SER A 1 114 ? 11.520 -14.665 15.170 1.00 95.69 114 SER A CA 1
ATOM 882 C C . SER A 1 114 ? 10.047 -14.561 14.756 1.00 95.69 114 SER A C 1
ATOM 884 O O . SER A 1 114 ? 9.725 -14.476 13.572 1.00 95.69 114 SER A O 1
ATOM 886 N N . GLU A 1 115 ? 9.132 -14.554 15.724 1.00 97.25 115 GLU A N 1
ATOM 887 C CA . GLU A 1 115 ? 7.691 -14.474 15.450 1.00 97.25 115 GLU A CA 1
ATOM 888 C C . GLU A 1 115 ? 7.295 -13.209 14.644 1.00 97.25 115 GLU A C 1
ATOM 890 O O . GLU A 1 115 ? 6.631 -13.373 13.616 1.00 97.25 115 GLU A O 1
ATOM 895 N N . PRO A 1 116 ? 7.821 -12.001 14.943 1.00 95.06 116 PRO A N 1
ATOM 896 C CA . PRO A 1 116 ? 7.673 -10.822 14.082 1.00 95.06 116 PRO A CA 1
ATOM 897 C C . PRO A 1 116 ? 8.239 -10.973 12.664 1.00 95.06 116 PRO A C 1
ATOM 899 O O . PRO A 1 116 ? 7.750 -10.347 11.723 1.00 95.06 116 PRO A O 1
ATOM 902 N N . ASP A 1 117 ? 9.293 -11.776 12.482 1.00 95.12 117 ASP A N 1
ATOM 903 C CA . ASP A 1 117 ? 9.847 -12.055 11.154 1.00 95.12 117 ASP A CA 1
ATOM 904 C C . ASP A 1 117 ? 8.927 -12.984 10.358 1.00 95.12 117 ASP A C 1
ATOM 906 O O . ASP A 1 117 ? 8.723 -12.762 9.165 1.00 95.12 117 ASP A O 1
ATOM 910 N N . GLN A 1 118 ? 8.339 -13.997 11.002 1.00 97.25 118 GLN A N 1
ATOM 911 C CA . GLN A 1 118 ? 7.366 -14.889 10.365 1.00 97.25 118 GLN A CA 1
ATOM 912 C C . GLN A 1 118 ? 6.052 -14.164 10.051 1.00 97.25 118 GLN A C 1
ATOM 914 O O . GLN A 1 118 ? 5.469 -14.395 8.989 1.00 97.25 118 GLN A O 1
ATOM 919 N N . PHE A 1 119 ? 5.614 -13.243 10.917 1.00 96.31 119 PHE A N 1
ATOM 920 C CA . PHE A 1 119 ? 4.488 -12.360 10.624 1.00 96.31 119 PHE A CA 1
ATOM 921 C C . PHE A 1 119 ? 4.768 -11.479 9.400 1.00 96.31 119 PHE A C 1
ATOM 923 O O . PHE A 1 119 ? 3.980 -11.495 8.456 1.00 96.31 119 PHE A O 1
ATOM 930 N N . ALA A 1 120 ? 5.908 -10.779 9.367 1.00 95.12 120 ALA A N 1
ATOM 931 C CA . ALA A 1 120 ? 6.284 -9.927 8.237 1.00 95.12 120 ALA A CA 1
ATOM 932 C C . ALA A 1 120 ? 6.404 -10.708 6.919 1.00 95.12 120 ALA A C 1
ATOM 934 O O . ALA A 1 120 ? 5.944 -10.237 5.882 1.00 95.12 120 ALA A O 1
ATOM 935 N N . LYS A 1 121 ? 6.946 -11.932 6.968 1.00 94.31 121 LYS A N 1
ATOM 936 C CA . LYS A 1 121 ? 6.980 -12.845 5.820 1.00 94.31 121 LYS A CA 1
ATOM 937 C C . LYS A 1 121 ? 5.574 -13.136 5.309 1.00 94.31 121 LYS A C 1
ATOM 939 O O . LYS A 1 121 ? 5.292 -12.889 4.144 1.00 94.31 121 LYS A O 1
ATOM 944 N N . ARG A 1 122 ? 4.677 -13.618 6.184 1.00 96.06 122 ARG A N 1
ATOM 945 C CA . ARG A 1 122 ? 3.279 -13.922 5.834 1.00 96.06 122 ARG A CA 1
ATOM 946 C C . ARG A 1 122 ? 2.579 -12.701 5.241 1.00 96.06 122 ARG A C 1
ATOM 948 O O . ARG A 1 122 ? 1.922 -12.832 4.218 1.00 96.06 122 ARG A O 1
ATOM 955 N N . LEU A 1 123 ? 2.759 -11.533 5.857 1.00 93.81 123 LEU A N 1
ATOM 956 C CA . LEU A 1 123 ? 2.211 -10.264 5.387 1.00 93.81 123 LEU A CA 1
ATOM 957 C C . LEU A 1 123 ? 2.645 -9.960 3.947 1.00 93.81 123 LEU A C 1
ATOM 959 O O . LEU A 1 123 ? 1.792 -9.661 3.120 1.00 93.81 123 LEU A O 1
ATOM 963 N N . MET A 1 124 ? 3.936 -10.103 3.631 1.00 90.31 124 MET A N 1
ATOM 964 C CA . MET A 1 124 ? 4.439 -9.916 2.267 1.00 90.31 124 MET A CA 1
ATOM 965 C C . MET A 1 124 ? 3.867 -10.951 1.289 1.00 90.31 124 MET A C 1
ATOM 967 O O . MET A 1 124 ? 3.398 -10.561 0.228 1.00 90.31 124 MET A O 1
ATOM 971 N N . ARG A 1 125 ? 3.821 -12.242 1.647 1.00 92.69 125 ARG A N 1
ATOM 972 C CA . ARG A 1 125 ? 3.270 -13.304 0.775 1.00 92.69 125 ARG A CA 1
ATOM 973 C C . ARG A 1 125 ? 1.818 -13.073 0.379 1.00 92.69 125 ARG A C 1
ATOM 975 O O . ARG A 1 125 ? 1.468 -13.100 -0.796 1.00 92.69 125 ARG A O 1
ATOM 982 N N . GLU A 1 126 ? 0.970 -12.856 1.380 1.00 93.69 126 GLU A N 1
ATOM 983 C CA . GLU A 1 126 ? -0.474 -12.669 1.207 1.00 93.69 126 GLU A CA 1
ATOM 984 C C . GLU A 1 126 ? -0.797 -11.463 0.322 1.00 93.69 126 GLU A C 1
ATOM 986 O O . GLU A 1 126 ? -1.798 -11.453 -0.389 1.00 93.69 126 GLU A O 1
ATOM 991 N N . VAL A 1 127 ? 0.068 -10.454 0.363 1.00 92.56 127 VAL A N 1
ATOM 992 C CA . VAL A 1 127 ? -0.056 -9.215 -0.393 1.00 92.56 127 VAL A CA 1
ATOM 993 C C . VAL A 1 127 ? 0.558 -9.322 -1.790 1.00 92.56 127 VAL A C 1
ATOM 995 O O . VAL A 1 127 ? -0.025 -8.803 -2.737 1.00 92.56 127 VAL A O 1
ATOM 998 N N . GLU A 1 128 ? 1.698 -10.001 -1.956 1.00 88.94 128 GLU A N 1
ATOM 999 C CA . GLU A 1 128 ? 2.312 -10.208 -3.275 1.00 88.94 128 GLU A CA 1
ATOM 1000 C C . GLU A 1 128 ? 1.506 -11.151 -4.167 1.00 88.94 128 GLU A C 1
ATOM 1002 O O . GLU A 1 128 ? 1.563 -11.017 -5.384 1.00 88.94 128 GLU A O 1
ATOM 1007 N N . ARG A 1 129 ? 0.693 -12.050 -3.601 1.00 93.75 129 ARG A N 1
ATOM 1008 C CA . ARG A 1 129 ? -0.234 -12.893 -4.379 1.00 93.75 129 ARG A CA 1
ATOM 1009 C C . ARG A 1 129 ? -1.327 -12.109 -5.098 1.00 93.75 129 ARG A C 1
ATOM 1011 O O . ARG A 1 129 ? -1.835 -12.578 -6.110 1.00 93.75 129 ARG A O 1
ATOM 1018 N N . ILE A 1 130 ? -1.661 -10.917 -4.615 1.00 92.00 130 ILE A N 1
ATOM 1019 C CA . ILE A 1 130 ? -2.607 -10.018 -5.274 1.00 92.00 130 ILE A CA 1
ATOM 1020 C C . ILE A 1 130 ? -1.823 -9.186 -6.311 1.00 92.00 130 ILE A C 1
ATOM 1022 O O . ILE A 1 130 ? -0.848 -8.527 -5.944 1.00 92.00 130 ILE A O 1
ATOM 1026 N N . PRO A 1 131 ? -2.197 -9.187 -7.602 1.00 89.62 131 PRO A N 1
ATOM 1027 C CA . PRO A 1 131 ? -1.519 -8.412 -8.640 1.00 89.62 131 PRO A CA 1
ATOM 1028 C C . PRO A 1 131 ? -1.308 -6.913 -8.347 1.00 89.62 131 PRO A C 1
ATOM 1030 O O . PRO A 1 131 ? -2.189 -6.254 -7.793 1.00 89.62 131 PRO A O 1
ATOM 1033 N N . PRO A 1 132 ? -0.192 -6.304 -8.800 1.00 84.44 132 PRO A N 1
ATOM 1034 C CA . PRO A 1 132 ? 0.135 -4.897 -8.525 1.00 84.44 132 PRO A CA 1
ATOM 1035 C C . PRO A 1 132 ? -0.890 -3.897 -9.066 1.00 84.44 132 PRO A C 1
ATOM 1037 O O . PRO A 1 132 ? -1.027 -2.803 -8.528 1.00 84.44 132 PRO A O 1
ATOM 1040 N N . TRP A 1 133 ? -1.627 -4.259 -10.119 1.00 87.50 133 TRP A N 1
ATOM 1041 C CA . TRP A 1 133 ? -2.698 -3.429 -10.677 1.00 87.50 133 TRP A CA 1
ATOM 1042 C C . TRP A 1 133 ? -3.983 -3.429 -9.832 1.00 87.50 133 TRP A C 1
ATOM 1044 O O . TRP A 1 133 ? -4.899 -2.669 -10.128 1.00 87.50 133 TRP A O 1
ATOM 1054 N N . GLN A 1 134 ? -4.060 -4.240 -8.773 1.00 86.94 134 GLN A N 1
ATOM 1055 C CA . GLN A 1 134 ? -5.142 -4.247 -7.783 1.00 86.94 134 GLN A CA 1
ATOM 1056 C C . GLN A 1 134 ? -4.698 -3.532 -6.493 1.00 86.94 134 GLN A C 1
ATOM 1058 O O . GLN A 1 134 ? -4.833 -4.059 -5.391 1.00 86.94 134 GLN A O 1
ATOM 1063 N N . VAL A 1 135 ? -4.152 -2.314 -6.624 1.00 85.12 135 VAL A N 1
ATOM 1064 C CA . VAL A 1 135 ? -3.559 -1.523 -5.519 1.00 85.12 135 VAL A CA 1
ATOM 1065 C C . VAL A 1 135 ? -4.465 -1.472 -4.279 1.00 85.12 135 VAL A C 1
ATOM 1067 O O . VAL A 1 135 ? -4.009 -1.746 -3.173 1.00 85.12 135 VAL A O 1
ATOM 1070 N N . THR A 1 136 ? -5.757 -1.188 -4.465 1.00 86.19 136 THR A N 1
ATOM 1071 C CA . THR A 1 136 ? -6.780 -1.152 -3.403 1.00 86.19 136 THR A CA 1
ATOM 1072 C C . THR A 1 136 ? -6.874 -2.475 -2.636 1.00 86.19 136 THR A C 1
ATOM 1074 O O . THR A 1 136 ? -6.856 -2.483 -1.411 1.00 86.19 136 THR A O 1
ATOM 1077 N N . GLU A 1 137 ? -6.912 -3.605 -3.344 1.00 90.44 137 GLU A N 1
ATOM 1078 C CA . GLU A 1 137 ? -7.015 -4.945 -2.751 1.00 90.44 137 GLU A CA 1
ATOM 1079 C C . GLU A 1 137 ? -5.733 -5.322 -1.989 1.00 90.44 137 GLU A C 1
ATOM 1081 O O . GLU A 1 137 ? -5.797 -5.887 -0.897 1.00 90.44 137 GLU A O 1
ATOM 1086 N N . ARG A 1 138 ? -4.561 -4.914 -2.499 1.00 92.12 138 ARG A N 1
ATOM 1087 C CA . ARG A 1 138 ? -3.269 -5.084 -1.811 1.00 92.12 138 ARG A CA 1
ATOM 1088 C C . ARG A 1 138 ? -3.189 -4.279 -0.511 1.00 92.12 138 ARG A C 1
ATOM 1090 O O . ARG A 1 138 ? -2.742 -4.808 0.508 1.00 92.12 138 ARG A O 1
ATOM 1097 N N . LEU A 1 139 ? -3.628 -3.016 -0.528 1.00 89.44 139 LEU A N 1
ATOM 1098 C CA . LEU A 1 139 ? -3.697 -2.168 0.670 1.00 89.44 139 LEU A CA 1
ATOM 1099 C C . LEU A 1 139 ? -4.729 -2.695 1.678 1.00 89.44 139 LEU A C 1
ATOM 1101 O O . LEU A 1 139 ? -4.486 -2.652 2.886 1.00 89.44 139 LEU A O 1
ATOM 1105 N N . ASP A 1 140 ? -5.845 -3.244 1.203 1.00 92.06 140 ASP A N 1
ATOM 1106 C CA . ASP A 1 140 ? -6.856 -3.880 2.049 1.00 92.06 140 ASP A CA 1
ATOM 1107 C C . ASP A 1 140 ? -6.294 -5.119 2.735 1.00 92.06 140 ASP A C 1
ATOM 1109 O O . ASP A 1 140 ? -6.273 -5.166 3.964 1.00 92.06 140 ASP A O 1
ATOM 1113 N N . ARG A 1 141 ? -5.701 -6.054 1.983 1.00 95.00 141 ARG A N 1
ATOM 1114 C CA . ARG A 1 141 ? -5.096 -7.261 2.561 1.00 95.00 141 ARG A CA 1
ATOM 1115 C C . ARG A 1 141 ? -4.020 -6.937 3.600 1.00 95.00 141 ARG A C 1
ATOM 1117 O O . ARG A 1 141 ? -3.969 -7.579 4.648 1.00 95.00 141 ARG A O 1
ATOM 1124 N N . PHE A 1 142 ? -3.199 -5.919 3.346 1.00 94.94 142 PHE A N 1
ATOM 1125 C CA . PHE A 1 142 ? -2.196 -5.431 4.294 1.00 94.94 142 PHE A CA 1
ATOM 1126 C C . PHE A 1 142 ? -2.811 -4.820 5.563 1.00 94.94 142 PHE A C 1
ATOM 1128 O O . PHE A 1 142 ? -2.428 -5.191 6.676 1.00 94.94 142 PHE A O 1
ATOM 1135 N N . THR A 1 143 ? -3.762 -3.891 5.416 1.00 94.38 143 THR A N 1
ATOM 1136 C CA . THR A 1 143 ? -4.401 -3.218 6.563 1.00 94.38 143 THR A CA 1
ATOM 1137 C C . THR A 1 143 ? -5.236 -4.182 7.400 1.00 94.38 143 THR A C 1
ATOM 1139 O O . THR A 1 143 ? -5.266 -4.052 8.625 1.00 94.38 143 THR A O 1
ATOM 1142 N N . ASP A 1 144 ? -5.826 -5.195 6.771 1.00 95.94 144 ASP A N 1
ATOM 1143 C CA . ASP A 1 144 ? -6.556 -6.271 7.429 1.00 95.94 144 ASP A CA 1
ATOM 1144 C C . ASP A 1 144 ? -5.635 -7.188 8.237 1.00 95.94 144 ASP A C 1
ATOM 1146 O O . ASP A 1 144 ? -5.887 -7.399 9.421 1.00 95.94 144 ASP A O 1
ATOM 1150 N N . LEU A 1 145 ? -4.524 -7.658 7.659 1.00 95.50 145 LEU A N 1
ATOM 1151 C CA . LEU A 1 145 ? -3.558 -8.511 8.364 1.00 95.50 145 LEU A CA 1
ATOM 1152 C C . LEU A 1 145 ? -2.876 -7.794 9.542 1.00 95.50 145 LEU A C 1
ATOM 1154 O O . LEU A 1 145 ? -2.590 -8.428 10.560 1.00 95.50 145 LEU A O 1
ATOM 1158 N N . LEU A 1 146 ? -2.636 -6.480 9.441 1.00 95.38 146 LEU A N 1
ATOM 1159 C CA . LEU A 1 146 ? -2.186 -5.669 10.580 1.00 95.38 146 LEU A CA 1
ATOM 1160 C C . LEU A 1 146 ? -3.304 -5.455 11.611 1.00 95.38 146 LEU A C 1
ATOM 1162 O O . LEU A 1 146 ? -3.051 -5.529 12.814 1.00 95.38 146 LEU A O 1
ATOM 1166 N N . GLY A 1 147 ? -4.545 -5.249 11.162 1.00 96.38 147 GLY A N 1
ATOM 1167 C CA . GLY A 1 147 ? -5.714 -5.155 12.034 1.00 96.38 147 GLY A CA 1
ATOM 1168 C C . GLY A 1 147 ? -5.959 -6.430 12.842 1.00 96.38 147 GLY A C 1
ATOM 1169 O O . GLY A 1 147 ? -6.231 -6.350 14.038 1.00 96.38 147 GLY A O 1
ATOM 1170 N N . GLU A 1 148 ? -5.793 -7.600 12.227 1.00 97.38 148 GLU A N 1
ATOM 1171 C CA . GLU A 1 148 ? -5.815 -8.905 12.893 1.00 97.38 148 GLU A CA 1
ATOM 1172 C C . GLU A 1 148 ? -4.656 -9.045 13.890 1.00 97.38 148 GLU A C 1
ATOM 1174 O O . GLU A 1 148 ? -4.881 -9.363 15.060 1.00 97.38 148 GLU A O 1
ATOM 1179 N N . ARG A 1 149 ? -3.420 -8.756 13.452 1.00 97.31 149 ARG A N 1
ATOM 1180 C CA . ARG A 1 149 ? -2.193 -8.858 14.261 1.00 97.31 149 ARG A CA 1
ATOM 1181 C C . ARG A 1 149 ? -2.277 -8.066 15.563 1.00 97.31 149 ARG A C 1
ATOM 1183 O O . ARG A 1 149 ? -1.938 -8.597 16.618 1.00 97.31 149 ARG A O 1
ATOM 1190 N N . TYR A 1 150 ? -2.728 -6.817 15.489 1.00 97.06 150 TYR A N 1
ATOM 1191 C CA . TYR A 1 150 ? -2.823 -5.925 16.645 1.00 97.06 150 TYR A CA 1
ATOM 1192 C C . TYR A 1 150 ? -4.219 -5.904 17.283 1.00 97.06 150 TYR A C 1
ATOM 1194 O O . TYR A 1 150 ? -4.449 -5.123 18.203 1.00 97.06 150 TYR A O 1
ATOM 1202 N N . GLN A 1 151 ? -5.152 -6.748 16.827 1.00 97.62 151 GLN A N 1
ATOM 1203 C CA . GLN A 1 151 ? -6.539 -6.808 17.310 1.00 97.62 151 GLN A CA 1
ATOM 1204 C C . GLN A 1 151 ? -7.232 -5.433 17.297 1.00 97.62 151 GLN A C 1
ATOM 1206 O O . GLN A 1 151 ? -7.834 -5.003 18.286 1.00 97.62 151 GLN A O 1
ATOM 1211 N N . PHE A 1 152 ? -7.108 -4.705 16.186 1.00 97.38 152 PHE A N 1
ATOM 1212 C CA . PHE A 1 152 ? -7.764 -3.413 16.018 1.00 97.38 152 PHE A CA 1
ATOM 1213 C C . PHE A 1 152 ? -9.285 -3.562 16.077 1.00 97.38 152 PHE A C 1
ATOM 1215 O O . PHE A 1 152 ? -9.885 -4.340 15.334 1.00 97.38 152 PHE A O 1
ATOM 1222 N N . ASN A 1 153 ? -9.922 -2.752 16.924 1.00 95.31 153 ASN A N 1
ATOM 1223 C CA . ASN A 1 153 ? -11.366 -2.556 16.851 1.00 95.31 153 ASN A CA 1
ATOM 1224 C C . ASN A 1 153 ? -11.743 -1.823 15.547 1.00 95.31 153 ASN A C 1
ATOM 1226 O O . ASN A 1 153 ? -10.883 -1.252 14.876 1.00 95.31 153 ASN A O 1
ATOM 1230 N N . MET A 1 154 ? -13.033 -1.802 15.197 1.00 92.94 154 MET A N 1
ATOM 1231 C CA . MET A 1 154 ? -13.503 -1.211 13.936 1.00 92.94 154 MET A CA 1
ATOM 1232 C C . MET A 1 154 ? -13.031 0.243 13.734 1.00 92.94 154 MET A C 1
ATOM 1234 O O . MET A 1 154 ? -12.578 0.595 12.650 1.00 92.94 154 MET A O 1
ATOM 1238 N N . VAL A 1 155 ? -13.046 1.072 14.785 1.00 92.44 155 VAL A N 1
ATOM 1239 C CA . VAL A 1 155 ? -12.613 2.480 14.715 1.00 92.44 155 VAL A CA 1
ATOM 1240 C C . VAL A 1 155 ? -11.103 2.589 14.475 1.00 92.44 155 VAL A C 1
ATOM 1242 O O . VAL A 1 155 ? -10.675 3.362 13.617 1.00 92.44 155 VAL A O 1
ATOM 1245 N N . GLN A 1 156 ? -10.294 1.790 15.181 1.00 93.88 156 GLN A N 1
ATOM 1246 C CA . GLN A 1 156 ? -8.844 1.697 14.954 1.00 93.88 156 GLN A CA 1
ATOM 1247 C C . GLN A 1 156 ? -8.539 1.232 13.520 1.00 93.88 156 GLN A C 1
ATOM 1249 O O . GLN A 1 156 ? -7.724 1.854 12.841 1.00 93.88 156 GLN A O 1
ATOM 1254 N N . ARG A 1 157 ? -9.224 0.184 13.037 1.00 94.94 157 ARG A N 1
ATOM 1255 C CA . ARG A 1 157 ? -9.027 -0.401 11.700 1.00 94.94 157 ARG A CA 1
ATOM 1256 C C . ARG A 1 157 ? -9.377 0.598 10.598 1.00 94.94 157 ARG A C 1
ATOM 1258 O O . ARG A 1 157 ? -8.560 0.802 9.707 1.00 94.94 157 ARG A O 1
ATOM 1265 N N . THR A 1 158 ? -10.515 1.292 10.697 1.00 89.88 158 THR A N 1
ATOM 1266 C CA . THR A 1 158 ? -10.895 2.353 9.749 1.00 89.88 158 THR A CA 1
ATOM 1267 C C . THR A 1 158 ? -9.911 3.523 9.781 1.00 89.88 158 THR A C 1
ATOM 1269 O O . THR A 1 158 ? -9.433 3.926 8.724 1.00 89.88 158 THR A O 1
ATOM 1272 N N . LYS A 1 159 ? -9.535 4.039 10.964 1.00 90.44 159 LYS A N 1
ATOM 1273 C CA . LYS A 1 159 ? -8.558 5.142 11.076 1.00 90.44 159 LYS A CA 1
ATOM 1274 C C . LYS A 1 159 ? -7.208 4.760 10.456 1.00 90.44 159 LYS A C 1
ATOM 1276 O O . LYS A 1 159 ? -6.644 5.540 9.689 1.00 90.44 159 LYS A O 1
ATOM 1281 N N . PHE A 1 160 ? -6.712 3.561 10.763 1.00 91.88 160 PHE A N 1
ATOM 1282 C CA . PHE A 1 160 ? -5.455 3.046 10.228 1.00 91.88 160 PHE A CA 1
ATOM 1283 C C . PHE A 1 160 ? -5.520 2.859 8.708 1.00 91.88 160 PHE A C 1
ATOM 1285 O O . PHE A 1 160 ? -4.660 3.378 8.001 1.00 91.88 160 PHE A O 1
ATOM 1292 N N . LYS A 1 161 ? -6.573 2.206 8.193 1.00 91.94 161 LYS A N 1
ATOM 1293 C CA . LYS A 1 161 ? -6.794 2.001 6.755 1.00 91.94 161 LYS A CA 1
ATOM 1294 C C . LYS A 1 161 ? -6.828 3.325 5.991 1.00 91.94 161 LYS A C 1
ATOM 1296 O O . LYS A 1 161 ? -6.067 3.488 5.042 1.00 91.94 161 LYS A O 1
ATOM 1301 N N . THR A 1 162 ? -7.613 4.300 6.450 1.00 88.31 162 THR A N 1
ATOM 1302 C CA . THR A 1 162 ? -7.681 5.637 5.836 1.00 88.31 162 THR A CA 1
ATOM 1303 C C . THR A 1 162 ? -6.317 6.333 5.811 1.00 88.31 162 THR A C 1
ATOM 1305 O O . THR A 1 162 ? -5.957 6.922 4.791 1.00 88.31 162 THR A O 1
ATOM 1308 N N . ARG A 1 163 ? -5.519 6.246 6.889 1.00 90.50 163 ARG A N 1
ATOM 1309 C CA . ARG A 1 163 ? -4.181 6.861 6.911 1.00 90.50 163 ARG A CA 1
ATOM 1310 C C . ARG A 1 163 ? -3.188 6.128 6.004 1.00 90.50 163 ARG A C 1
ATOM 1312 O O . ARG A 1 163 ? -2.451 6.802 5.292 1.00 90.50 163 ARG A O 1
ATOM 1319 N N . VAL A 1 164 ? -3.193 4.791 5.976 1.00 89.62 164 VAL A N 1
ATOM 1320 C CA . VAL A 1 164 ? -2.363 3.997 5.048 1.00 89.62 164 VAL A CA 1
ATOM 1321 C C . VAL A 1 164 ? -2.674 4.377 3.603 1.00 89.62 164 VAL A C 1
ATOM 1323 O O . VAL A 1 164 ? -1.759 4.704 2.859 1.00 89.62 164 VAL A O 1
ATOM 1326 N N . TYR A 1 165 ? -3.954 4.441 3.232 1.00 87.00 165 TYR A N 1
ATOM 1327 C CA . TYR A 1 165 ? -4.384 4.895 1.908 1.00 87.00 165 TYR A CA 1
ATOM 1328 C C . TYR A 1 165 ? -3.837 6.290 1.568 1.00 87.00 165 TYR A C 1
ATOM 1330 O O . TYR A 1 165 ? -3.219 6.468 0.518 1.00 87.00 165 TYR A O 1
ATOM 1338 N N . ALA A 1 166 ? -4.025 7.271 2.456 1.00 86.56 166 ALA A N 1
ATOM 1339 C CA . ALA A 1 166 ? -3.566 8.641 2.233 1.00 86.56 166 ALA A CA 1
ATOM 1340 C C . ALA A 1 166 ? -2.040 8.733 2.042 1.00 86.56 166 ALA A C 1
ATOM 1342 O O . ALA A 1 166 ? -1.570 9.433 1.143 1.00 86.56 166 ALA A O 1
ATOM 1343 N N . GLU A 1 167 ? -1.262 8.007 2.849 1.00 88.25 167 GLU A N 1
ATOM 1344 C CA . GLU A 1 167 ? 0.201 8.020 2.763 1.00 88.25 167 GLU A CA 1
ATOM 1345 C C . GLU A 1 167 ? 0.721 7.239 1.546 1.00 88.25 167 GLU A C 1
ATOM 1347 O O . GLU A 1 167 ? 1.605 7.738 0.853 1.00 88.25 167 GLU A O 1
ATOM 1352 N N . SER A 1 168 ? 0.150 6.070 1.227 1.00 86.94 168 SER A N 1
ATOM 1353 C CA . SER A 1 168 ? 0.523 5.275 0.048 1.00 86.94 168 SER A CA 1
ATOM 1354 C C . SER A 1 168 ? 0.217 6.007 -1.259 1.00 86.94 168 SER A C 1
ATOM 1356 O O . SER A 1 168 ? 1.097 6.122 -2.113 1.00 86.94 168 SER A O 1
ATOM 1358 N N . PHE A 1 169 ? -0.989 6.566 -1.422 1.00 86.25 169 PHE A N 1
ATOM 1359 C CA . PHE A 1 169 ? -1.299 7.358 -2.617 1.00 86.25 169 PHE A CA 1
ATOM 1360 C C . PHE A 1 169 ? -0.468 8.643 -2.671 1.00 86.25 169 PHE A C 1
ATOM 1362 O O . PHE A 1 169 ? 0.047 8.975 -3.736 1.00 86.25 169 PHE A O 1
ATOM 1369 N N . GLY A 1 170 ? -0.264 9.325 -1.537 1.00 87.44 170 GLY A N 1
ATOM 1370 C CA . GLY A 1 170 ? 0.604 10.502 -1.453 1.00 87.44 170 GLY A CA 1
ATOM 1371 C C . GLY A 1 170 ? 2.050 10.222 -1.880 1.00 87.44 170 GLY A C 1
ATOM 1372 O O . GLY A 1 170 ? 2.633 11.034 -2.599 1.00 87.44 170 GLY A O 1
ATOM 1373 N N . LEU A 1 171 ? 2.604 9.065 -1.500 1.00 88.38 171 LEU A N 1
ATOM 1374 C CA . LEU A 1 171 ? 3.928 8.609 -1.927 1.00 88.38 171 LEU A CA 1
ATOM 1375 C C . LEU A 1 171 ? 3.972 8.357 -3.439 1.00 88.38 171 LEU A C 1
ATOM 1377 O O . LEU A 1 171 ? 4.801 8.939 -4.135 1.00 88.38 171 LEU A O 1
ATOM 1381 N N . ILE A 1 172 ? 3.075 7.518 -3.967 1.00 86.62 172 ILE A N 1
ATOM 1382 C CA . ILE A 1 172 ? 3.128 7.134 -5.386 1.00 86.62 172 ILE A CA 1
ATOM 1383 C C . ILE A 1 172 ? 2.899 8.351 -6.295 1.00 86.62 172 ILE A C 1
ATOM 1385 O O . ILE A 1 172 ? 3.503 8.443 -7.358 1.00 86.62 172 ILE A O 1
ATOM 1389 N N . LEU A 1 173 ? 2.078 9.313 -5.863 1.00 86.31 173 LEU A N 1
ATOM 1390 C CA . LEU A 1 173 ? 1.872 10.584 -6.557 1.00 86.31 173 LEU A CA 1
ATOM 1391 C C . LEU A 1 173 ? 3.097 11.494 -6.523 1.00 86.31 173 LEU A C 1
ATOM 1393 O O . LEU A 1 173 ? 3.492 12.014 -7.561 1.00 86.31 173 LEU A O 1
ATOM 1397 N N . GLY A 1 174 ? 3.702 11.684 -5.346 1.00 87.62 174 GLY A N 1
ATOM 1398 C CA . GLY A 1 174 ? 4.888 12.532 -5.194 1.00 87.62 174 GLY A CA 1
ATOM 1399 C C . GLY A 1 174 ? 6.094 12.033 -5.994 1.00 87.62 174 GLY A C 1
ATOM 1400 O O . GLY A 1 174 ? 6.942 12.829 -6.386 1.00 87.62 174 GLY A O 1
ATOM 1401 N N . HIS A 1 175 ? 6.137 10.729 -6.282 1.00 90.06 175 HIS A N 1
ATOM 1402 C CA . HIS A 1 175 ? 7.227 10.060 -6.995 1.00 90.06 175 HIS A CA 1
ATOM 1403 C C . HIS A 1 175 ? 6.766 9.393 -8.303 1.00 90.06 175 HIS A C 1
ATOM 1405 O O . HIS A 1 175 ? 7.438 8.496 -8.820 1.00 90.06 175 HIS A O 1
ATOM 1411 N N . SER A 1 176 ? 5.634 9.828 -8.872 1.00 85.69 176 SER A N 1
ATOM 1412 C CA . SER A 1 176 ? 5.012 9.163 -10.025 1.00 85.69 176 SER A CA 1
ATOM 1413 C C . SER A 1 176 ? 5.934 9.100 -11.241 1.00 85.69 176 SER A C 1
ATOM 1415 O O . SER A 1 176 ? 5.967 8.081 -11.923 1.00 85.69 176 SER A O 1
ATOM 1417 N N . ASP A 1 177 ? 6.725 10.147 -11.492 1.00 88.69 177 ASP A N 1
ATOM 1418 C CA . ASP A 1 177 ? 7.629 10.216 -12.646 1.00 88.69 177 ASP A CA 1
ATOM 1419 C C . ASP A 1 177 ? 8.767 9.186 -12.572 1.00 88.69 177 ASP A C 1
ATOM 1421 O O . ASP A 1 177 ? 9.060 8.522 -13.571 1.00 88.69 177 ASP A O 1
ATOM 1425 N N . VAL A 1 178 ? 9.387 8.998 -11.398 1.00 89.25 178 VAL A N 1
ATOM 1426 C CA . VAL A 1 178 ? 10.461 8.004 -11.230 1.00 89.25 178 VAL A CA 1
ATOM 1427 C C . VAL A 1 178 ? 9.909 6.579 -11.286 1.00 89.25 178 VAL A C 1
ATOM 1429 O O . VAL A 1 178 ? 10.483 5.738 -11.978 1.00 89.25 178 VAL A O 1
ATOM 1432 N N . ILE A 1 179 ? 8.750 6.328 -10.666 1.00 86.00 179 ILE A N 1
ATOM 1433 C CA . ILE A 1 179 ? 8.058 5.031 -10.726 1.00 86.00 179 ILE A CA 1
ATOM 1434 C C . ILE A 1 179 ? 7.686 4.696 -12.180 1.00 86.00 179 ILE A C 1
ATOM 1436 O O . ILE A 1 179 ? 8.014 3.618 -12.674 1.00 86.00 179 ILE A O 1
ATOM 1440 N N . ALA A 1 180 ? 7.068 5.638 -12.898 1.00 85.50 180 ALA A N 1
ATOM 1441 C CA . ALA A 1 180 ? 6.645 5.481 -14.289 1.00 85.50 180 ALA A CA 1
ATOM 1442 C C . ALA A 1 180 ? 7.811 5.209 -15.247 1.00 85.50 180 ALA A C 1
ATOM 1444 O O . ALA A 1 180 ? 7.705 4.370 -16.148 1.00 85.50 180 ALA A O 1
ATOM 1445 N N . LYS A 1 181 ? 8.915 5.945 -15.073 1.00 89.19 181 LYS A N 1
ATOM 1446 C CA . LYS A 1 181 ? 10.128 5.809 -15.880 1.00 89.19 181 LYS A CA 1
ATOM 1447 C C . LYS A 1 181 ? 10.748 4.431 -15.691 1.00 89.19 181 LYS A C 1
ATOM 1449 O O . LYS A 1 181 ? 10.932 3.711 -16.670 1.00 89.19 181 LYS A O 1
ATOM 1454 N N . GLN A 1 182 ? 11.018 4.055 -14.442 1.00 89.62 182 GLN A N 1
ATOM 1455 C CA . GLN A 1 182 ? 11.618 2.762 -14.123 1.00 89.62 182 GLN A CA 1
ATOM 1456 C C . GLN A 1 182 ? 10.710 1.621 -14.593 1.00 89.62 182 GLN A C 1
ATOM 1458 O O . GLN A 1 182 ? 11.207 0.654 -15.164 1.00 89.62 182 GLN A O 1
ATOM 1463 N N . LEU A 1 183 ? 9.382 1.750 -14.440 1.00 85.62 183 LEU A N 1
ATOM 1464 C CA . LEU A 1 183 ? 8.440 0.699 -14.836 1.00 85.62 183 LEU A CA 1
ATOM 1465 C C . LEU A 1 183 ? 8.464 0.451 -16.340 1.00 85.62 183 LEU A C 1
ATOM 1467 O O . LEU A 1 183 ? 8.478 -0.698 -16.774 1.00 85.62 183 LEU A O 1
ATOM 1471 N N . ARG A 1 184 ? 8.518 1.523 -17.132 1.00 88.12 184 ARG A N 1
ATOM 1472 C CA . ARG A 1 184 ? 8.627 1.421 -18.587 1.00 88.12 184 ARG A CA 1
ATOM 1473 C C . ARG A 1 184 ? 9.928 0.748 -19.005 1.00 88.12 184 ARG A C 1
ATOM 1475 O O . ARG A 1 184 ? 9.878 -0.200 -19.779 1.00 88.12 184 ARG A O 1
ATOM 1482 N N . GLU A 1 185 ? 11.057 1.210 -18.469 1.00 88.56 185 GLU A N 1
ATOM 1483 C CA . GLU A 1 185 ? 12.376 0.633 -18.752 1.00 88.56 185 GLU A CA 1
ATOM 1484 C C . GLU A 1 185 ? 12.425 -0.855 -18.372 1.00 88.56 185 GLU A C 1
ATOM 1486 O O . GLU A 1 185 ? 12.951 -1.669 -19.128 1.00 88.56 185 GLU A O 1
ATOM 1491 N N . PHE A 1 186 ? 11.825 -1.229 -17.238 1.00 85.88 186 PHE A N 1
ATOM 1492 C CA . PHE A 1 186 ? 11.711 -2.621 -16.823 1.00 85.88 186 PHE A CA 1
ATOM 1493 C C . PHE A 1 186 ? 10.843 -3.456 -17.782 1.00 85.88 186 PHE A C 1
ATOM 1495 O O . PHE A 1 186 ? 11.306 -4.478 -18.284 1.00 85.88 186 PHE A O 1
ATOM 1502 N N . VAL A 1 187 ? 9.613 -3.021 -18.083 1.00 84.38 187 VAL A N 1
ATOM 1503 C CA . VAL A 1 187 ? 8.687 -3.752 -18.971 1.00 84.38 187 VAL A CA 1
ATOM 1504 C C . VAL A 1 187 ? 9.259 -3.887 -20.386 1.00 84.38 187 VAL A C 1
ATOM 1506 O O . VAL A 1 187 ? 9.132 -4.941 -21.008 1.00 84.38 187 VAL A O 1
ATOM 1509 N N . GLU A 1 188 ? 9.919 -2.851 -20.904 1.00 87.50 188 GLU A N 1
ATOM 1510 C CA . GLU A 1 188 ? 10.619 -2.884 -22.193 1.00 87.50 188 GLU A CA 1
ATOM 1511 C C . GLU A 1 188 ? 11.778 -3.891 -22.179 1.00 87.50 188 GLU A C 1
ATOM 1513 O O . GLU A 1 188 ? 11.938 -4.681 -23.114 1.00 87.50 188 GLU A O 1
ATOM 1518 N N . ARG A 1 189 ? 12.556 -3.923 -21.092 1.00 86.88 189 ARG A N 1
ATOM 1519 C CA . ARG A 1 189 ? 13.683 -4.845 -20.946 1.00 86.88 189 ARG A CA 1
ATOM 1520 C C . ARG A 1 189 ? 13.239 -6.305 -20.830 1.00 86.88 189 ARG A C 1
ATOM 1522 O O . ARG A 1 189 ? 13.799 -7.159 -21.513 1.00 86.88 189 ARG A O 1
ATOM 1529 N N . GLU A 1 190 ? 12.199 -6.566 -20.047 1.00 81.69 190 GLU A N 1
ATOM 1530 C CA . GLU A 1 190 ? 11.622 -7.898 -19.850 1.00 81.69 190 GLU A CA 1
ATOM 1531 C C . GLU A 1 190 ? 10.939 -8.417 -21.125 1.00 81.69 190 GLU A C 1
ATOM 1533 O O . G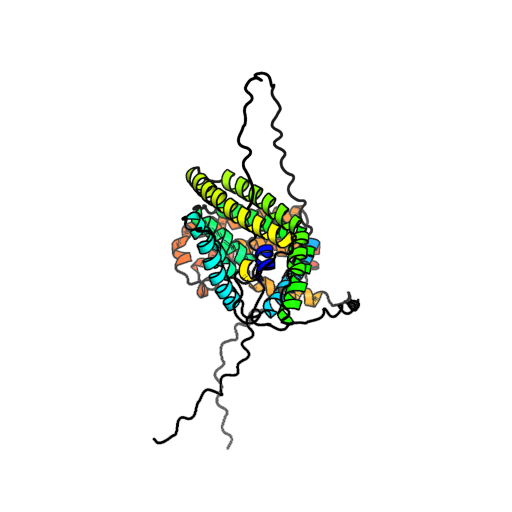LU A 1 190 ? 11.204 -9.529 -21.580 1.00 81.69 190 GLU A O 1
ATOM 1538 N N . SER A 1 191 ? 10.119 -7.586 -21.782 1.00 84.75 191 SER A N 1
ATOM 1539 C CA . SER A 1 191 ? 9.427 -7.970 -23.024 1.00 84.75 191 SER A CA 1
ATOM 1540 C C . SER A 1 191 ? 10.364 -8.172 -24.221 1.00 84.75 191 SER A C 1
ATOM 1542 O O . SER A 1 191 ? 10.037 -8.946 -25.125 1.00 84.75 191 SER A O 1
ATOM 1544 N N . SER A 1 192 ? 11.544 -7.541 -24.214 1.00 88.19 192 SER A N 1
ATOM 1545 C CA . SER A 1 192 ? 12.630 -7.805 -25.171 1.00 88.19 192 SER A CA 1
ATOM 1546 C C . SER A 1 192 ? 13.547 -8.973 -24.771 1.00 88.19 192 SER A C 1
ATOM 1548 O O . SER A 1 192 ? 14.410 -9.356 -25.559 1.00 88.19 192 SER A O 1
ATOM 1550 N N . GLY A 1 193 ? 13.366 -9.563 -23.581 1.00 86.12 193 GLY A N 1
ATOM 1551 C CA . GLY A 1 193 ? 14.210 -10.642 -23.054 1.00 86.12 193 GLY A CA 1
ATOM 1552 C C . GLY A 1 193 ? 15.651 -10.216 -22.749 1.00 86.12 193 GLY A C 1
ATOM 1553 O O . GLY A 1 193 ? 16.548 -11.059 -22.694 1.00 86.12 193 GLY A O 1
ATOM 1554 N N . GLY A 1 194 ? 15.908 -8.914 -22.601 1.00 87.50 194 GLY A N 1
ATOM 1555 C CA . GLY A 1 194 ? 17.240 -8.399 -22.306 1.00 87.50 194 GLY A CA 1
ATOM 1556 C C . GLY A 1 194 ? 17.575 -8.509 -20.811 1.00 87.50 194 GLY A C 1
ATOM 1557 O O . GLY A 1 194 ? 16.711 -8.279 -19.972 1.00 87.50 194 GLY A O 1
ATOM 1558 N N . PRO A 1 195 ? 18.833 -8.783 -20.425 1.00 87.12 195 PRO A N 1
ATOM 1559 C CA . PRO A 1 195 ? 19.197 -8.904 -19.014 1.00 87.12 195 PRO A CA 1
ATOM 1560 C C . PRO A 1 195 ? 19.168 -7.551 -18.291 1.00 87.12 195 PRO A C 1
ATOM 1562 O O . PRO A 1 195 ? 19.643 -6.541 -18.825 1.00 87.12 195 PRO A O 1
ATOM 1565 N N . ILE A 1 196 ? 18.679 -7.533 -17.051 1.00 84.06 196 ILE A N 1
ATOM 1566 C CA . ILE A 1 196 ? 18.888 -6.423 -16.110 1.00 84.06 196 ILE A CA 1
ATOM 1567 C C . ILE A 1 196 ? 20.401 -6.268 -15.864 1.00 84.06 196 ILE A C 1
ATOM 1569 O O . ILE A 1 196 ? 21.072 -7.259 -15.579 1.00 84.06 196 ILE A O 1
ATOM 1573 N N . THR A 1 197 ? 20.957 -5.056 -16.005 1.00 90.62 197 THR A N 1
ATOM 1574 C CA . THR A 1 197 ? 22.410 -4.811 -15.863 1.00 90.62 197 THR A CA 1
ATOM 1575 C C . THR A 1 197 ? 22.751 -4.055 -14.571 1.00 90.62 197 THR A C 1
ATOM 1577 O O . THR A 1 197 ? 21.910 -3.298 -14.069 1.00 90.62 197 THR A O 1
ATOM 1580 N N . PRO A 1 198 ? 23.985 -4.187 -14.037 1.00 92.56 198 PRO A N 1
ATOM 1581 C CA . PRO A 1 198 ? 24.397 -3.471 -12.831 1.00 92.56 198 PRO A CA 1
ATOM 1582 C C . PRO A 1 198 ? 24.314 -1.944 -12.954 1.00 92.56 198 PRO A C 1
ATOM 1584 O O . PRO A 1 198 ? 23.983 -1.269 -11.982 1.00 92.56 198 PRO A O 1
ATOM 1587 N N . GLU A 1 199 ? 24.570 -1.384 -14.138 1.00 94.94 199 GLU A N 1
ATOM 1588 C CA . GLU A 1 199 ? 24.491 0.059 -14.406 1.00 94.94 199 GLU A CA 1
ATOM 1589 C C . GLU A 1 199 ? 23.048 0.561 -14.330 1.00 94.94 199 GLU A C 1
ATOM 1591 O O . GLU A 1 199 ? 22.798 1.658 -13.825 1.00 94.94 199 GLU A O 1
ATOM 1596 N N . MET A 1 200 ? 22.100 -0.249 -14.811 1.00 89.94 200 MET A N 1
ATOM 1597 C CA . MET A 1 200 ? 20.679 0.067 -14.748 1.00 89.94 200 MET A CA 1
ATOM 1598 C C . MET A 1 200 ? 20.179 0.021 -13.304 1.00 89.94 200 MET A C 1
ATOM 1600 O O . MET A 1 200 ? 19.556 0.982 -12.859 1.00 89.94 200 MET A O 1
ATOM 1604 N N . VAL A 1 201 ? 20.531 -1.016 -12.534 1.00 90.69 201 VAL A N 1
ATOM 1605 C CA . VAL A 1 201 ? 20.136 -1.097 -11.116 1.00 90.69 201 VAL A CA 1
ATOM 1606 C C . VAL A 1 201 ? 20.826 -0.025 -10.272 1.00 90.69 201 VAL A C 1
ATOM 1608 O O . VAL A 1 201 ? 20.183 0.541 -9.388 1.00 90.69 201 VAL A O 1
ATOM 1611 N N . ARG A 1 202 ? 22.086 0.332 -10.565 1.00 93.75 202 ARG A N 1
ATOM 1612 C CA . ARG A 1 202 ? 22.757 1.491 -9.950 1.00 93.75 202 ARG A CA 1
ATOM 1613 C C . ARG A 1 202 ? 21.937 2.761 -10.159 1.00 93.75 202 ARG A C 1
ATOM 1615 O O . ARG A 1 202 ? 21.544 3.391 -9.181 1.00 93.75 202 ARG A O 1
ATOM 1622 N N . ARG A 1 203 ? 21.634 3.090 -11.419 1.00 95.69 203 ARG A N 1
ATOM 1623 C CA . ARG A 1 203 ? 20.867 4.287 -11.783 1.00 95.69 203 ARG A CA 1
ATOM 1624 C C . ARG A 1 203 ? 19.476 4.280 -11.151 1.00 95.69 203 ARG A C 1
ATOM 1626 O O . ARG A 1 203 ? 19.073 5.280 -10.573 1.00 95.69 203 ARG A O 1
ATOM 1633 N N . TRP A 1 204 ? 18.757 3.159 -11.194 1.00 93.12 204 TRP A N 1
ATOM 1634 C CA . TRP A 1 204 ? 17.456 3.036 -10.532 1.00 93.12 204 TRP A CA 1
ATOM 1635 C C . TRP A 1 204 ? 17.554 3.230 -9.017 1.00 93.12 204 TRP A C 1
ATOM 1637 O O . TRP A 1 204 ? 16.690 3.872 -8.424 1.00 93.12 204 TRP A O 1
ATOM 1647 N N . THR A 1 205 ? 18.614 2.727 -8.382 1.00 90.88 205 THR A N 1
ATOM 1648 C CA . THR A 1 205 ? 18.869 2.897 -6.943 1.00 90.88 205 THR A CA 1
ATOM 1649 C C . THR A 1 205 ? 19.184 4.351 -6.582 1.00 90.88 205 THR A C 1
ATOM 1651 O O . THR A 1 205 ? 18.747 4.826 -5.538 1.00 90.88 205 THR A O 1
ATOM 1654 N N . GLU A 1 206 ? 19.911 5.073 -7.433 1.00 91.19 206 GLU A N 1
ATOM 1655 C CA . GLU A 1 206 ? 20.185 6.507 -7.272 1.00 91.19 206 GLU A CA 1
ATOM 1656 C C . GLU A 1 206 ? 18.911 7.344 -7.469 1.00 91.19 206 GLU A C 1
ATOM 1658 O O . GLU A 1 206 ? 18.546 8.125 -6.593 1.00 91.19 206 GLU A O 1
ATOM 1663 N N . GLU A 1 207 ? 18.186 7.123 -8.569 1.00 92.31 207 GLU A N 1
ATOM 1664 C CA . GLU A 1 207 ? 16.952 7.847 -8.906 1.00 92.31 207 GLU A CA 1
ATOM 1665 C C . GLU A 1 207 ? 15.814 7.593 -7.896 1.00 92.31 207 GLU A C 1
ATOM 1667 O O . GLU A 1 207 ? 15.031 8.496 -7.618 1.00 92.31 207 GLU A O 1
ATOM 1672 N N . SER A 1 208 ? 15.730 6.390 -7.313 1.00 92.06 208 SER A N 1
ATOM 1673 C CA . SER A 1 208 ? 14.702 6.016 -6.319 1.00 92.06 208 SER A CA 1
ATOM 1674 C C . SER A 1 208 ? 15.030 6.413 -4.874 1.00 92.06 208 SER A C 1
ATOM 1676 O O . SER A 1 208 ? 14.262 6.089 -3.970 1.00 92.06 208 SER A O 1
ATOM 1678 N N . GLU A 1 209 ? 16.160 7.071 -4.600 1.00 90.81 209 GLU A N 1
ATOM 1679 C CA . GLU A 1 209 ? 16.520 7.423 -3.219 1.00 90.81 209 GLU A CA 1
ATOM 1680 C C . GLU A 1 209 ? 15.565 8.430 -2.544 1.00 90.81 209 GLU A C 1
ATOM 1682 O O . GLU A 1 209 ? 15.209 8.187 -1.390 1.00 90.81 209 GLU A O 1
ATOM 1687 N N . PRO A 1 210 ? 15.079 9.503 -3.204 1.00 91.50 210 PRO A N 1
ATOM 1688 C CA . PRO A 1 210 ? 14.135 10.435 -2.576 1.00 91.50 210 PRO A CA 1
ATOM 1689 C C . PRO A 1 210 ? 12.794 9.772 -2.233 1.00 91.50 210 PRO A C 1
ATOM 1691 O O . PRO A 1 210 ? 12.227 10.018 -1.171 1.00 91.50 210 PRO A O 1
ATOM 1694 N N . LEU A 1 211 ? 12.325 8.883 -3.114 1.00 90.62 211 LEU A N 1
ATOM 1695 C CA . LEU A 1 211 ? 11.166 8.016 -2.899 1.00 90.62 211 LEU A CA 1
ATOM 1696 C C . LEU A 1 211 ? 11.365 7.140 -1.661 1.00 90.62 211 LEU A C 1
ATOM 1698 O O . LEU A 1 211 ? 10.494 7.098 -0.798 1.00 90.62 211 LEU A O 1
ATOM 1702 N N . MET A 1 212 ? 12.510 6.454 -1.573 1.00 88.56 212 MET A N 1
ATOM 1703 C CA . MET A 1 212 ? 12.855 5.624 -0.421 1.00 88.56 212 MET A CA 1
ATOM 1704 C C . MET A 1 212 ? 12.809 6.454 0.866 1.00 88.56 212 MET A C 1
ATOM 1706 O O . MET A 1 212 ? 12.183 6.033 1.826 1.00 88.56 212 MET A O 1
ATOM 1710 N N . GLN A 1 213 ? 13.410 7.645 0.887 1.00 86.94 213 GLN A N 1
ATOM 1711 C CA . GLN A 1 213 ? 13.435 8.509 2.073 1.00 86.94 213 GLN A CA 1
ATOM 1712 C C . GLN A 1 213 ? 12.031 8.977 2.499 1.00 86.94 213 GLN A C 1
ATOM 1714 O O . GLN A 1 213 ? 11.677 8.818 3.665 1.00 86.94 213 GLN A O 1
ATOM 1719 N N . ASP A 1 214 ? 11.203 9.474 1.570 1.00 90.06 214 ASP A N 1
ATOM 1720 C CA . ASP A 1 214 ? 9.820 9.887 1.872 1.00 90.06 214 ASP A CA 1
ATOM 1721 C C . ASP A 1 214 ? 8.966 8.703 2.356 1.00 90.06 214 ASP A C 1
ATOM 1723 O O . ASP A 1 214 ? 8.215 8.822 3.321 1.00 90.06 214 ASP A O 1
ATOM 1727 N N . MET A 1 215 ? 9.133 7.523 1.755 1.00 89.94 215 MET A N 1
ATOM 1728 C CA . MET A 1 215 ? 8.486 6.282 2.188 1.00 89.94 215 MET A CA 1
ATOM 1729 C C . MET A 1 215 ? 8.811 5.937 3.648 1.00 89.94 215 MET A C 1
ATOM 1731 O O . MET A 1 215 ? 7.907 5.542 4.388 1.00 89.94 215 MET A O 1
ATOM 1735 N N . LEU A 1 216 ? 10.063 6.128 4.090 1.00 83.25 216 LEU A N 1
ATOM 1736 C CA . LEU A 1 216 ? 10.416 5.930 5.496 1.00 83.25 216 LEU A CA 1
ATOM 1737 C C . LEU A 1 216 ? 9.721 6.982 6.387 1.00 83.25 216 LEU A C 1
ATOM 1739 O O . LEU A 1 216 ? 8.958 6.626 7.283 1.00 83.25 216 LEU A O 1
ATOM 1743 N N . THR A 1 217 ? 9.857 8.275 6.080 1.00 86.38 217 THR A N 1
ATOM 1744 C CA . THR A 1 217 ? 9.218 9.359 6.857 1.00 86.38 217 THR A CA 1
ATOM 1745 C C . THR A 1 217 ? 7.684 9.253 6.915 1.00 86.38 217 THR A C 1
ATOM 1747 O O . THR A 1 217 ? 7.049 9.695 7.877 1.00 86.38 217 THR A O 1
ATOM 1750 N N . ARG A 1 218 ? 7.039 8.670 5.899 1.00 90.31 218 ARG A N 1
ATOM 1751 C CA . ARG A 1 218 ? 5.593 8.383 5.909 1.00 90.31 218 ARG A CA 1
ATOM 1752 C C . ARG A 1 218 ? 5.215 7.287 6.881 1.00 90.31 218 ARG A C 1
ATOM 1754 O O . ARG A 1 218 ? 4.151 7.368 7.495 1.00 90.31 218 ARG A O 1
ATOM 1761 N N . VAL A 1 219 ? 6.054 6.269 7.033 1.00 87.12 219 VAL A N 1
ATOM 1762 C CA . VAL A 1 219 ? 5.727 5.178 7.941 1.00 87.12 219 VAL A CA 1
ATOM 1763 C C . VAL A 1 219 ? 6.036 5.511 9.397 1.00 87.12 219 VAL A C 1
ATOM 1765 O O . VAL A 1 219 ? 5.262 5.096 10.251 1.00 87.12 219 VAL A O 1
ATOM 1768 N N . GLU A 1 220 ? 7.033 6.344 9.699 1.00 84.81 220 GLU A N 1
ATOM 1769 C CA . GLU A 1 220 ? 7.155 6.957 11.036 1.00 84.81 220 GLU A CA 1
ATOM 1770 C C . GLU A 1 220 ? 5.838 7.634 11.446 1.00 84.81 220 GLU A C 1
ATOM 1772 O O . GLU A 1 220 ? 5.257 7.312 12.484 1.00 84.81 220 GLU A O 1
ATOM 1777 N N . ARG A 1 221 ? 5.273 8.464 10.556 1.00 88.81 221 ARG A N 1
ATOM 1778 C CA . ARG A 1 221 ? 3.961 9.100 10.764 1.00 88.81 221 ARG A CA 1
ATOM 1779 C C . ARG A 1 221 ? 2.817 8.092 10.927 1.00 88.81 221 ARG A C 1
ATOM 1781 O O . ARG A 1 221 ? 1.941 8.302 11.767 1.00 88.81 221 ARG A O 1
ATOM 1788 N N . LEU A 1 222 ? 2.800 6.997 10.159 1.00 90.44 222 LEU A N 1
ATOM 1789 C CA . LEU A 1 222 ? 1.813 5.918 10.329 1.00 90.44 222 LEU A CA 1
ATOM 1790 C C . LEU A 1 222 ? 1.962 5.208 11.678 1.00 90.44 222 LEU A C 1
ATOM 1792 O O . LEU A 1 222 ? 0.954 4.910 12.317 1.00 90.44 222 LEU A O 1
ATOM 1796 N N . ALA A 1 223 ? 3.194 4.949 12.107 1.00 89.94 223 ALA A N 1
ATOM 1797 C CA . ALA A 1 223 ? 3.519 4.260 13.344 1.00 89.94 223 ALA A CA 1
ATOM 1798 C C . ALA A 1 223 ? 3.130 5.087 14.568 1.00 89.94 223 ALA A C 1
ATOM 1800 O O . ALA A 1 223 ? 2.436 4.574 15.444 1.00 89.94 223 ALA A O 1
ATOM 1801 N N . ASP A 1 224 ? 3.473 6.374 14.595 1.00 90.31 224 ASP A N 1
ATOM 1802 C CA . ASP A 1 224 ? 3.072 7.277 15.675 1.00 90.31 224 ASP A CA 1
ATOM 1803 C C . ASP A 1 224 ? 1.549 7.478 15.705 1.00 90.31 224 ASP A C 1
ATOM 1805 O O . ASP A 1 224 ? 0.925 7.396 16.769 1.00 90.31 224 ASP A O 1
ATOM 1809 N N . SER A 1 225 ? 0.911 7.633 14.536 1.00 90.31 225 SER A N 1
ATOM 1810 C CA . SER A 1 225 ? -0.552 7.719 14.437 1.00 90.31 225 SER A CA 1
ATOM 1811 C C . SER A 1 225 ? -1.242 6.449 14.949 1.00 90.31 225 SER A C 1
ATOM 1813 O O . SER A 1 225 ? -2.211 6.540 15.708 1.00 90.31 225 SER A O 1
ATOM 1815 N N . ALA A 1 226 ? -0.725 5.266 14.603 1.00 91.38 226 ALA A N 1
ATOM 1816 C CA . ALA A 1 226 ? -1.241 3.988 15.081 1.00 91.38 226 ALA A CA 1
ATOM 1817 C C . ALA A 1 226 ? -1.032 3.835 16.597 1.00 91.38 226 ALA A C 1
ATOM 1819 O O . ALA A 1 226 ? -2.015 3.659 17.325 1.00 91.38 226 ALA A O 1
ATOM 1820 N N . ARG A 1 227 ? 0.211 4.002 17.080 1.00 92.69 227 ARG A N 1
ATOM 1821 C CA . ARG A 1 227 ? 0.611 3.906 18.496 1.00 92.69 227 ARG A CA 1
ATOM 1822 C C . ARG A 1 227 ? -0.226 4.826 19.389 1.00 92.69 227 ARG A C 1
ATOM 1824 O O . ARG A 1 227 ? -0.698 4.375 20.427 1.00 92.69 227 ARG A O 1
ATOM 1831 N N . SER A 1 228 ? -0.515 6.058 18.952 1.00 93.81 228 SER A N 1
ATOM 1832 C CA . SER A 1 228 ? -1.366 7.013 19.692 1.00 93.81 228 SER A CA 1
ATOM 1833 C C . SER A 1 228 ? -2.797 6.522 19.969 1.00 93.81 228 SER A C 1
ATOM 1835 O O . SER A 1 228 ? -3.472 7.048 20.850 1.00 93.81 228 SER A O 1
ATOM 1837 N N . SER A 1 229 ? -3.274 5.524 19.217 1.00 93.25 229 SER A N 1
ATOM 1838 C CA . SER A 1 229 ? -4.627 4.964 19.328 1.00 93.25 229 SER A CA 1
ATOM 1839 C C . SER A 1 229 ? -4.671 3.546 19.906 1.00 93.25 229 SER A C 1
ATOM 1841 O O . SER A 1 229 ? -5.753 2.972 20.036 1.00 93.25 229 SER A O 1
ATOM 1843 N N . MET A 1 230 ? -3.514 2.963 20.229 1.00 96.94 230 MET A N 1
ATOM 1844 C CA . MET A 1 230 ? -3.371 1.596 20.730 1.00 96.94 230 MET A CA 1
ATOM 1845 C C . MET A 1 230 ? -3.491 1.514 22.256 1.00 96.94 230 MET A C 1
ATOM 1847 O O . MET A 1 230 ? -3.100 2.421 22.987 1.00 96.94 230 MET A O 1
ATOM 1851 N N . LYS A 1 231 ? -3.970 0.369 22.751 1.00 97.69 231 LYS A N 1
ATOM 1852 C CA . LYS A 1 231 ? -3.806 -0.031 24.157 1.00 97.69 231 LYS A CA 1
ATOM 1853 C C . LYS A 1 231 ? -2.330 -0.359 24.453 1.00 97.69 231 LYS A C 1
ATOM 1855 O O . LYS A 1 231 ? -1.619 -0.746 23.523 1.00 97.69 231 LYS A O 1
ATOM 1860 N N . PRO A 1 232 ? -1.865 -0.305 25.716 1.00 97.94 232 PRO A N 1
ATOM 1861 C CA . PRO A 1 232 ? -0.473 -0.607 26.068 1.00 97.94 232 PRO A CA 1
ATOM 1862 C C . PRO A 1 232 ? 0.030 -1.977 25.580 1.00 97.94 232 PRO A C 1
ATOM 1864 O O . PRO A 1 232 ? 1.182 -2.101 25.173 1.00 97.94 232 PRO A O 1
ATOM 1867 N N . GLU A 1 233 ? -0.824 -3.004 25.570 1.00 97.44 233 GLU A N 1
ATOM 1868 C CA . GLU A 1 233 ? -0.470 -4.346 25.091 1.00 97.44 233 GLU A CA 1
ATOM 1869 C C . GLU A 1 233 ? -0.315 -4.385 23.564 1.00 97.44 233 GLU A C 1
ATOM 1871 O O . GLU A 1 233 ? 0.618 -5.007 23.055 1.00 97.44 233 GLU A O 1
ATOM 1876 N N . GLN A 1 234 ? -1.197 -3.680 22.841 1.00 97.56 234 GLN A N 1
ATOM 1877 C CA . GLN A 1 234 ? -1.131 -3.528 21.383 1.00 97.56 234 GLN A CA 1
ATOM 1878 C C . GLN A 1 234 ? 0.132 -2.751 20.987 1.00 97.56 234 GLN A C 1
ATOM 1880 O O . GLN A 1 234 ? 0.878 -3.201 20.121 1.00 97.56 234 GLN A O 1
ATOM 1885 N N . ALA A 1 235 ? 0.405 -1.632 21.668 1.00 96.81 235 ALA A N 1
ATOM 1886 C CA . ALA A 1 235 ? 1.582 -0.797 21.440 1.00 96.81 235 ALA A CA 1
ATOM 1887 C C . ALA A 1 235 ? 2.885 -1.570 21.695 1.00 96.81 235 ALA A C 1
ATOM 1889 O O . ALA A 1 235 ? 3.782 -1.546 20.862 1.00 96.81 235 ALA A O 1
ATOM 1890 N N . LYS A 1 236 ? 2.965 -2.350 22.782 1.00 96.81 236 LYS A N 1
ATOM 1891 C CA . LYS A 1 236 ? 4.135 -3.191 23.075 1.00 96.81 236 LYS A CA 1
ATOM 1892 C C . LYS A 1 236 ? 4.413 -4.231 21.983 1.00 96.81 236 LYS A C 1
ATOM 1894 O O . LYS A 1 236 ? 5.577 -4.492 21.686 1.00 96.81 236 LYS A O 1
ATOM 1899 N N . LEU A 1 237 ? 3.373 -4.847 21.415 1.00 96.75 237 LEU A N 1
ATOM 1900 C CA . LEU A 1 237 ? 3.521 -5.798 20.308 1.00 96.75 237 LEU A CA 1
ATOM 1901 C C . LEU A 1 237 ? 3.942 -5.082 19.018 1.00 96.75 237 LEU A C 1
ATOM 1903 O O . LEU A 1 237 ? 4.866 -5.522 18.338 1.00 96.75 237 LEU A O 1
ATOM 1907 N N . PHE A 1 238 ? 3.310 -3.942 18.731 1.00 95.38 238 PHE A N 1
ATOM 1908 C CA . PHE A 1 238 ? 3.651 -3.077 17.607 1.00 95.38 238 PHE A CA 1
ATOM 1909 C C . PHE A 1 238 ? 5.115 -2.622 17.659 1.00 95.38 238 PHE A C 1
ATOM 1911 O O . PHE A 1 238 ? 5.816 -2.733 16.662 1.00 95.38 238 PHE A O 1
ATOM 1918 N N . ASP A 1 239 ? 5.616 -2.194 18.820 1.00 93.12 239 ASP A N 1
ATOM 1919 C CA . ASP A 1 239 ? 7.002 -1.746 18.994 1.00 93.12 239 ASP A CA 1
ATOM 1920 C C . ASP A 1 239 ? 8.022 -2.873 18.735 1.00 93.12 239 ASP A C 1
ATOM 1922 O O . ASP A 1 239 ? 9.089 -2.627 18.170 1.00 93.12 239 ASP A O 1
ATOM 1926 N N . GLN A 1 240 ? 7.688 -4.123 19.082 1.00 95.31 240 GLN A N 1
ATOM 1927 C CA . GLN A 1 240 ? 8.518 -5.295 18.767 1.00 95.31 240 GLN A CA 1
ATOM 1928 C C . GLN A 1 240 ? 8.536 -5.592 17.265 1.00 95.31 240 GLN A C 1
ATOM 1930 O O . GLN A 1 240 ? 9.605 -5.836 16.695 1.00 95.31 240 GLN A O 1
ATOM 1935 N N . ASP A 1 241 ? 7.369 -5.548 16.619 1.00 94.44 241 ASP A N 1
ATOM 1936 C CA . ASP A 1 241 ? 7.244 -5.715 15.172 1.00 94.44 241 ASP A CA 1
ATOM 1937 C C . ASP A 1 241 ? 7.976 -4.592 14.418 1.00 94.44 241 ASP A C 1
ATOM 1939 O O . ASP A 1 241 ? 8.652 -4.873 13.428 1.00 94.44 241 ASP A O 1
ATOM 1943 N N . TYR A 1 242 ? 7.930 -3.360 14.934 1.00 90.88 242 TYR A N 1
ATOM 1944 C CA . TYR A 1 242 ? 8.609 -2.165 14.422 1.00 90.88 242 TYR A CA 1
ATOM 1945 C C . TYR A 1 242 ? 10.141 -2.268 14.549 1.00 90.88 242 TYR A C 1
ATOM 1947 O O . TYR A 1 242 ? 10.848 -2.166 13.551 1.00 90.88 242 TYR A O 1
ATOM 1955 N N . GLU A 1 243 ? 10.693 -2.609 15.721 1.00 89.25 243 GLU A N 1
ATOM 1956 C CA . GLU A 1 243 ? 12.146 -2.835 15.890 1.00 89.25 243 GLU A CA 1
ATOM 1957 C C . GLU A 1 243 ? 12.659 -3.977 14.985 1.00 89.25 243 GLU A C 1
ATOM 1959 O O . GLU A 1 243 ? 13.780 -3.970 14.467 1.00 89.25 243 GLU A O 1
ATOM 1964 N N . ARG A 1 244 ? 11.849 -5.025 14.797 1.00 91.56 244 ARG A N 1
ATOM 1965 C CA . ARG A 1 244 ? 12.147 -6.132 13.871 1.00 91.56 244 ARG A CA 1
ATOM 1966 C C . ARG A 1 244 ? 12.083 -5.688 12.422 1.00 91.56 244 ARG A C 1
ATOM 1968 O O . ARG A 1 244 ? 12.919 -6.107 11.626 1.00 91.56 244 ARG A O 1
ATOM 1975 N N . PHE A 1 245 ? 11.138 -4.816 12.109 1.00 87.81 245 PHE A N 1
ATOM 1976 C CA . PHE A 1 245 ? 10.995 -4.214 10.805 1.00 87.81 245 PHE A CA 1
ATOM 1977 C C . PHE A 1 245 ? 12.243 -3.402 10.411 1.00 87.81 245 PHE A C 1
ATOM 1979 O O . PHE A 1 245 ? 12.812 -3.648 9.346 1.00 87.81 245 PHE A O 1
ATOM 1986 N N . PHE A 1 246 ? 12.759 -2.565 11.312 1.00 83.56 246 PHE A N 1
ATOM 1987 C CA . PHE A 1 246 ? 13.916 -1.699 11.050 1.00 83.56 246 PHE A CA 1
ATOM 1988 C C . PHE A 1 246 ? 15.170 -2.482 10.656 1.00 83.56 246 PHE A C 1
ATOM 1990 O O . PHE A 1 246 ? 15.810 -2.169 9.653 1.00 83.56 246 PHE A O 1
ATOM 1997 N N . ARG A 1 247 ? 15.452 -3.593 11.347 1.00 87.44 247 ARG A N 1
ATOM 1998 C CA . ARG A 1 247 ? 16.564 -4.498 10.996 1.00 87.44 247 ARG A CA 1
ATOM 1999 C C . ARG A 1 247 ? 16.470 -5.074 9.581 1.00 87.44 247 ARG A C 1
ATOM 2001 O O . ARG A 1 247 ? 17.501 -5.354 8.970 1.00 87.44 247 ARG A O 1
ATOM 2008 N N . ARG A 1 248 ? 15.258 -5.275 9.054 1.00 90.06 248 ARG A N 1
ATOM 2009 C CA . ARG A 1 248 ? 15.059 -5.741 7.673 1.00 90.06 248 ARG A CA 1
ATOM 2010 C C . ARG A 1 248 ? 15.335 -4.617 6.672 1.00 90.06 248 ARG A C 1
ATOM 2012 O O . ARG A 1 248 ? 15.881 -4.892 5.607 1.00 90.06 248 ARG A O 1
ATOM 2019 N N . MET A 1 249 ? 15.081 -3.358 7.029 1.00 85.44 249 MET A N 1
ATOM 2020 C CA . MET A 1 249 ? 15.453 -2.218 6.185 1.00 85.44 249 MET A CA 1
ATOM 2021 C C . MET A 1 249 ? 16.925 -1.869 6.228 1.00 85.44 249 MET A C 1
ATOM 2023 O O . MET A 1 249 ? 17.463 -1.509 5.186 1.00 85.44 249 MET A O 1
ATOM 2027 N N . ASP A 1 250 ? 17.614 -2.066 7.348 1.00 83.88 250 ASP A N 1
ATOM 2028 C CA . ASP A 1 250 ? 19.074 -1.933 7.393 1.00 83.88 250 ASP A CA 1
ATOM 2029 C C . ASP A 1 250 ? 19.743 -2.862 6.365 1.00 83.88 250 ASP A C 1
ATOM 2031 O O . ASP A 1 250 ? 20.722 -2.483 5.718 1.00 83.88 250 ASP A O 1
ATOM 2035 N N . TYR A 1 251 ? 19.184 -4.060 6.154 1.00 87.81 251 TYR A N 1
ATOM 2036 C CA . TYR A 1 251 ? 19.599 -4.981 5.094 1.00 87.81 251 TYR A CA 1
ATOM 2037 C C . TYR A 1 251 ? 19.288 -4.442 3.684 1.00 87.81 251 TYR A C 1
ATOM 2039 O O . TYR A 1 251 ? 20.169 -4.447 2.822 1.00 87.81 251 TYR A O 1
ATOM 2047 N N . ILE A 1 252 ? 18.085 -3.901 3.445 1.00 87.00 252 ILE A N 1
ATOM 2048 C CA . ILE A 1 252 ? 17.740 -3.257 2.162 1.00 87.00 252 ILE A CA 1
ATOM 2049 C C . ILE A 1 252 ? 18.637 -2.038 1.879 1.00 87.00 252 ILE A C 1
ATOM 2051 O O . ILE A 1 252 ? 19.080 -1.857 0.747 1.00 87.00 252 ILE A O 1
ATOM 2055 N N . HIS A 1 253 ? 18.984 -1.231 2.885 1.00 87.00 253 HIS A N 1
ATOM 2056 C CA . HIS A 1 253 ? 19.927 -0.118 2.742 1.00 87.00 253 HIS A CA 1
ATOM 2057 C C . HIS A 1 253 ? 21.348 -0.596 2.426 1.00 87.00 253 HIS A C 1
ATOM 2059 O O . HIS A 1 253 ? 22.008 0.001 1.575 1.00 87.00 253 HIS A O 1
ATOM 2065 N N . GLN A 1 254 ? 21.818 -1.688 3.039 1.00 87.31 254 GLN A N 1
ATOM 2066 C CA . GLN A 1 254 ? 23.108 -2.301 2.694 1.00 87.31 254 GLN A CA 1
ATOM 2067 C C . GLN A 1 254 ? 23.133 -2.793 1.240 1.00 87.31 254 GLN A C 1
ATOM 2069 O O . GLN A 1 254 ? 24.104 -2.532 0.524 1.00 87.31 254 GLN A O 1
ATOM 2074 N N . LEU A 1 255 ? 22.055 -3.434 0.778 1.00 87.94 255 LEU A N 1
ATOM 2075 C CA . LEU A 1 255 ? 21.892 -3.844 -0.618 1.00 87.94 255 LEU A CA 1
ATOM 2076 C C . LEU A 1 255 ? 21.851 -2.642 -1.576 1.00 87.94 255 LEU A C 1
ATOM 2078 O O . LEU A 1 255 ? 22.636 -2.588 -2.520 1.00 87.94 255 LEU A O 1
ATOM 2082 N N . ARG A 1 256 ? 21.027 -1.622 -1.300 1.00 91.81 256 ARG A N 1
ATOM 2083 C CA . ARG A 1 256 ? 20.986 -0.378 -2.093 1.00 91.81 256 ARG A CA 1
ATOM 2084 C C . ARG A 1 256 ? 22.351 0.312 -2.134 1.00 91.81 256 ARG A C 1
ATOM 2086 O O . ARG A 1 256 ? 22.775 0.772 -3.192 1.00 91.81 256 ARG A O 1
ATOM 2093 N N . ASN A 1 257 ? 23.096 0.324 -1.031 1.00 90.31 257 ASN A N 1
ATOM 2094 C CA . ASN A 1 257 ? 24.458 0.851 -1.013 1.00 90.31 257 ASN A CA 1
ATOM 2095 C C . ASN A 1 257 ? 25.412 0.014 -1.892 1.00 90.31 257 ASN A C 1
ATOM 2097 O O . ASN A 1 257 ? 26.179 0.583 -2.668 1.00 90.31 257 ASN A O 1
ATOM 2101 N N . LYS A 1 258 ? 25.333 -1.325 -1.853 1.00 92.38 258 LYS A N 1
ATOM 2102 C CA . LYS A 1 258 ? 26.071 -2.220 -2.771 1.00 92.38 258 LYS A CA 1
ATOM 2103 C C . LYS A 1 258 ? 25.744 -1.894 -4.240 1.00 92.38 258 LYS A C 1
ATOM 2105 O O . LYS A 1 258 ? 26.662 -1.722 -5.045 1.00 92.38 258 LYS A O 1
ATOM 2110 N N . TRP A 1 259 ? 24.466 -1.728 -4.581 1.00 93.44 259 TRP A N 1
ATOM 2111 C CA . TRP A 1 259 ? 24.011 -1.444 -5.948 1.00 93.44 259 TRP A CA 1
ATOM 2112 C C . TRP A 1 259 ? 24.381 -0.044 -6.443 1.00 93.44 259 TRP A C 1
ATOM 2114 O O . TRP A 1 259 ? 24.785 0.092 -7.596 1.00 93.44 259 TRP A O 1
ATOM 2124 N N . ARG A 1 260 ? 24.357 0.980 -5.577 1.00 93.44 260 ARG A N 1
ATOM 2125 C CA . ARG A 1 260 ? 24.845 2.338 -5.896 1.00 93.44 260 ARG A CA 1
ATOM 2126 C C . ARG A 1 260 ? 26.318 2.349 -6.333 1.00 93.44 260 ARG A C 1
ATOM 2128 O O . ARG A 1 260 ? 26.730 3.179 -7.131 1.00 93.44 260 ARG A O 1
ATOM 2135 N N . HIS A 1 261 ? 27.109 1.372 -5.893 1.00 96.31 261 HIS A N 1
ATOM 2136 C CA . HIS A 1 261 ? 28.496 1.194 -6.332 1.00 96.31 261 HIS A CA 1
ATOM 2137 C C . HIS A 1 261 ? 28.645 0.289 -7.571 1.00 96.31 261 HIS A C 1
ATOM 2139 O O . HIS A 1 261 ? 29.751 -0.159 -7.869 1.00 96.31 261 HIS A O 1
ATOM 2145 N N . GLY A 1 262 ? 27.554 -0.015 -8.285 1.00 93.69 262 GLY A N 1
ATOM 2146 C CA . GLY A 1 262 ? 27.548 -0.893 -9.461 1.00 93.69 262 GLY A CA 1
ATOM 2147 C C . GLY A 1 262 ? 27.805 -2.370 -9.148 1.00 93.69 262 GLY A C 1
ATOM 2148 O O . GLY A 1 262 ? 27.993 -3.159 -10.065 1.00 93.69 262 GLY A O 1
ATOM 2149 N N . LYS A 1 263 ? 27.809 -2.772 -7.870 1.00 95.19 263 LYS A N 1
ATOM 2150 C CA . LYS A 1 263 ? 28.112 -4.147 -7.440 1.00 95.19 263 LYS A CA 1
ATOM 2151 C C . LYS A 1 263 ? 26.869 -5.039 -7.397 1.00 95.19 263 LYS A C 1
ATOM 2153 O O . LYS A 1 263 ? 26.792 -5.915 -6.550 1.00 95.19 263 LYS A O 1
ATOM 2158 N N . TRP A 1 264 ? 25.865 -4.774 -8.230 1.00 92.88 264 TRP A N 1
ATOM 2159 C CA . TRP A 1 264 ? 24.650 -5.589 -8.281 1.00 92.88 264 TRP A CA 1
ATOM 2160 C C . TRP A 1 264 ? 24.938 -6.978 -8.848 1.00 92.88 264 TRP A C 1
ATOM 2162 O O . TRP A 1 264 ? 25.602 -7.110 -9.874 1.00 92.88 264 TRP A O 1
ATOM 2172 N N . GLU A 1 265 ? 24.396 -8.000 -8.191 1.00 88.81 265 GLU A N 1
ATOM 2173 C CA . GLU A 1 265 ? 24.462 -9.394 -8.625 1.00 88.81 265 GLU A CA 1
ATOM 2174 C C . GLU A 1 265 ? 23.035 -9.962 -8.729 1.00 88.81 265 GLU A C 1
ATOM 2176 O O . GLU A 1 265 ? 22.211 -9.669 -7.859 1.00 88.81 265 GLU A O 1
ATOM 2181 N N . PRO A 1 266 ? 22.721 -10.846 -9.699 1.00 83.00 266 PRO A N 1
ATOM 2182 C CA . PRO A 1 266 ? 21.404 -11.492 -9.779 1.00 83.00 266 PRO A CA 1
ATOM 2183 C C . PRO A 1 266 ? 20.999 -12.228 -8.489 1.00 83.00 266 PRO A C 1
ATOM 2185 O O . PRO A 1 266 ? 19.821 -12.317 -8.157 1.00 83.00 266 PRO A O 1
ATOM 2188 N N . ALA A 1 267 ? 21.980 -12.723 -7.725 1.00 81.06 267 ALA A N 1
ATOM 2189 C CA . ALA A 1 267 ? 21.769 -13.391 -6.443 1.00 81.06 267 ALA A CA 1
ATOM 2190 C C . ALA A 1 267 ? 21.400 -12.443 -5.281 1.00 81.06 267 ALA A C 1
ATOM 2192 O O . ALA A 1 267 ? 20.910 -12.924 -4.258 1.00 81.06 267 ALA A O 1
ATOM 2193 N N . ASP A 1 268 ? 21.581 -11.122 -5.415 1.00 79.12 268 ASP A N 1
ATOM 2194 C CA . ASP A 1 268 ? 21.064 -10.148 -4.435 1.00 79.12 268 ASP A CA 1
ATOM 2195 C C . ASP A 1 268 ? 19.532 -10.112 -4.412 1.00 79.12 268 ASP A C 1
ATOM 2197 O O . ASP A 1 268 ? 18.937 -9.712 -3.415 1.00 79.12 268 ASP A O 1
ATOM 2201 N N . TRP A 1 269 ? 18.913 -10.563 -5.504 1.00 70.44 269 TRP A N 1
ATOM 2202 C CA . TRP A 1 269 ? 17.470 -10.656 -5.700 1.00 70.44 269 TRP A CA 1
ATOM 2203 C C . TRP A 1 269 ? 16.983 -12.100 -5.777 1.00 70.44 269 TRP A C 1
ATOM 2205 O O . TRP A 1 269 ? 15.880 -12.310 -6.259 1.00 70.44 269 TRP A O 1
ATOM 2215 N N . GLY A 1 270 ? 17.814 -13.062 -5.339 1.00 58.88 270 GLY A N 1
ATOM 2216 C CA . GLY A 1 270 ? 17.613 -14.510 -5.471 1.00 58.88 270 GLY A CA 1
ATOM 2217 C C . GLY A 1 270 ? 17.290 -14.913 -6.908 1.00 58.88 270 GLY A C 1
ATOM 2218 O O . GLY A 1 270 ? 16.150 -14.839 -7.346 1.00 58.88 270 GLY A O 1
ATOM 2219 N N . ALA A 1 271 ? 18.320 -15.316 -7.653 1.00 48.25 271 ALA A N 1
ATOM 2220 C CA . ALA A 1 271 ? 18.249 -15.460 -9.102 1.00 48.25 271 ALA A CA 1
ATOM 2221 C C . ALA A 1 271 ? 16.994 -16.216 -9.581 1.00 48.25 271 ALA A C 1
ATOM 2223 O O . ALA A 1 271 ? 16.844 -17.402 -9.290 1.00 48.25 271 ALA A O 1
ATOM 2224 N N . PHE A 1 272 ? 16.163 -15.537 -10.386 1.00 51.34 272 PHE A N 1
ATOM 2225 C CA . PHE A 1 272 ? 15.099 -16.132 -11.200 1.00 51.34 272 PHE A CA 1
ATOM 2226 C C . PHE A 1 272 ? 15.720 -17.219 -12.095 1.00 51.34 272 PHE A C 1
ATOM 2228 O O . PHE A 1 272 ? 16.262 -16.943 -13.168 1.00 51.34 272 PHE A O 1
ATOM 2235 N N . GLY A 1 273 ? 15.731 -18.458 -11.597 1.00 40.16 273 GLY A N 1
ATOM 2236 C CA . GLY A 1 273 ? 16.638 -19.538 -12.010 1.00 40.16 273 GLY A CA 1
ATOM 2237 C C . GLY A 1 273 ? 16.322 -20.201 -13.352 1.00 40.16 273 GLY A C 1
ATOM 2238 O O . GLY A 1 273 ? 16.615 -21.381 -13.527 1.00 40.16 273 GLY A O 1
ATOM 2239 N N . GLY A 1 274 ? 15.702 -19.470 -14.279 1.00 41.22 274 GLY A N 1
ATOM 2240 C CA . GLY A 1 274 ? 15.206 -19.980 -15.552 1.00 41.22 274 GLY A CA 1
ATOM 2241 C C . GLY A 1 274 ? 16.240 -20.018 -16.678 1.00 41.22 274 GLY A C 1
ATOM 2242 O O . GLY A 1 274 ? 16.535 -21.092 -17.200 1.00 41.22 274 GLY A O 1
ATOM 2243 N N . ALA A 1 275 ? 16.777 -18.856 -17.084 1.00 40.06 275 ALA A N 1
ATOM 2244 C CA . ALA A 1 275 ? 17.463 -18.749 -18.384 1.00 40.06 275 ALA A CA 1
ATOM 2245 C C . ALA A 1 275 ? 18.696 -17.823 -18.466 1.00 40.06 275 ALA A C 1
ATOM 2247 O O . ALA A 1 275 ? 19.562 -18.055 -19.308 1.00 40.06 275 ALA A O 1
ATOM 2248 N N . THR A 1 276 ? 18.835 -16.789 -17.630 1.00 42.34 276 THR A N 1
ATOM 2249 C CA . THR A 1 276 ? 19.863 -15.741 -17.843 1.00 42.34 276 THR A CA 1
ATOM 2250 C C . THR A 1 276 ? 21.265 -16.092 -17.329 1.00 42.34 276 THR A C 1
ATOM 2252 O O . THR A 1 276 ? 22.237 -15.446 -17.713 1.00 42.34 276 THR A O 1
ATOM 2255 N N . ALA A 1 277 ? 21.408 -17.141 -16.513 1.00 41.09 277 ALA A N 1
ATOM 2256 C CA . ALA A 1 277 ? 22.674 -17.524 -15.873 1.00 41.09 277 ALA A CA 1
ATOM 2257 C C . ALA A 1 277 ? 23.600 -18.430 -16.721 1.00 41.09 277 ALA A C 1
ATOM 2259 O O . ALA A 1 277 ? 24.584 -18.950 -16.198 1.00 41.09 277 ALA A O 1
ATOM 2260 N N . LYS A 1 278 ? 23.303 -18.648 -18.012 1.00 40.72 278 LYS A N 1
ATOM 2261 C CA . LYS A 1 278 ? 24.162 -19.404 -18.949 1.00 40.72 278 LYS A CA 1
ATOM 2262 C C . LYS A 1 278 ? 24.370 -18.669 -20.272 1.00 40.72 278 LYS A C 1
ATOM 2264 O O . LYS A 1 278 ? 24.014 -19.161 -21.338 1.00 40.72 278 LYS A O 1
ATOM 2269 N N . SER A 1 279 ? 24.991 -17.497 -20.186 1.00 41.22 279 SER A N 1
ATOM 2270 C CA . SER A 1 279 ? 25.623 -16.847 -21.335 1.00 41.22 279 SER A CA 1
ATOM 2271 C C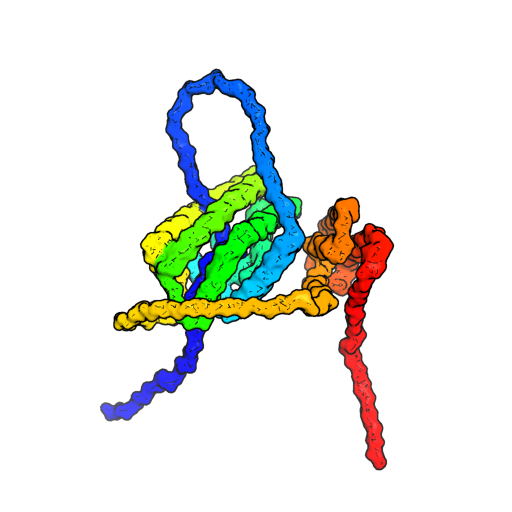 . SER A 1 279 ? 27.133 -16.775 -21.112 1.00 41.22 279 SER A C 1
ATOM 2273 O O . SER A 1 279 ? 27.689 -15.707 -20.860 1.00 41.22 279 SER A O 1
ATOM 2275 N N . ASP A 1 280 ? 27.806 -17.925 -21.224 1.00 42.44 280 ASP A N 1
ATOM 2276 C CA . ASP A 1 280 ? 29.271 -18.026 -21.330 1.00 42.44 280 ASP A CA 1
ATOM 2277 C C . ASP A 1 280 ? 29.750 -17.539 -22.719 1.00 42.44 280 ASP A C 1
ATOM 2279 O O . ASP A 1 280 ? 30.497 -18.220 -23.419 1.00 42.44 280 ASP A O 1
ATOM 2283 N N . ALA A 1 281 ? 29.260 -16.376 -23.160 1.00 38.06 281 ALA A N 1
ATOM 2284 C CA . ALA A 1 281 ? 29.584 -15.754 -24.436 1.00 38.06 281 ALA A CA 1
ATOM 2285 C C . ALA A 1 281 ? 30.626 -14.642 -24.214 1.00 38.06 281 ALA A C 1
ATOM 2287 O O . ALA A 1 281 ? 30.264 -13.533 -23.807 1.00 38.06 281 ALA A O 1
ATOM 2288 N N . PRO A 1 282 ? 31.924 -14.893 -24.468 1.00 40.88 282 PRO A N 1
ATOM 2289 C CA . PRO A 1 282 ? 32.936 -13.859 -24.355 1.00 40.88 282 PRO A CA 1
ATOM 2290 C C . PRO A 1 282 ? 32.870 -12.954 -25.592 1.00 40.88 282 PRO A C 1
ATOM 2292 O O . PRO A 1 282 ? 33.108 -13.412 -26.707 1.00 40.88 282 PRO A O 1
ATOM 2295 N N . GLY A 1 283 ? 32.583 -11.664 -25.392 1.00 43.06 283 GLY A N 1
ATOM 2296 C CA . GLY A 1 283 ? 32.705 -10.648 -26.447 1.00 43.06 283 GLY A CA 1
ATOM 2297 C C . GLY A 1 283 ? 31.400 -10.115 -27.047 1.00 43.06 283 GLY A C 1
ATOM 2298 O O . GLY A 1 283 ? 31.343 -9.875 -28.248 1.00 43.06 283 GLY A O 1
ATOM 2299 N N . ALA A 1 284 ? 30.368 -9.868 -26.236 1.00 38.72 284 ALA A N 1
ATOM 2300 C CA . ALA A 1 284 ? 29.300 -8.952 -26.640 1.00 38.72 284 ALA A CA 1
ATOM 2301 C C . ALA A 1 284 ? 29.797 -7.496 -26.526 1.00 38.72 284 ALA A C 1
ATOM 2303 O O . ALA A 1 284 ? 29.673 -6.871 -25.471 1.00 38.72 284 ALA A O 1
ATOM 2304 N N . GLU A 1 285 ? 30.386 -6.960 -27.601 1.00 38.81 285 GLU A N 1
ATOM 2305 C CA . GLU A 1 285 ? 30.650 -5.520 -27.710 1.00 38.81 285 GLU A CA 1
ATOM 2306 C C . GLU A 1 285 ? 29.340 -4.737 -27.542 1.00 38.81 285 GLU A C 1
ATOM 2308 O O . GLU A 1 285 ? 28.312 -5.065 -28.140 1.00 38.81 285 GLU A O 1
ATOM 2313 N N . GLN A 1 286 ? 29.371 -3.692 -26.713 1.00 39.25 286 GLN A N 1
ATOM 2314 C CA . GLN A 1 286 ? 28.217 -2.831 -26.480 1.00 39.25 286 GLN A CA 1
ATOM 2315 C C . GLN A 1 286 ? 27.885 -2.057 -27.761 1.00 39.25 286 GLN A C 1
ATOM 2317 O O . GLN A 1 286 ? 28.536 -1.064 -28.084 1.00 39.25 286 GLN A O 1
ATOM 2322 N N . GLN A 1 287 ? 26.847 -2.492 -28.480 1.00 32.06 287 GLN A N 1
ATOM 2323 C CA . GLN A 1 287 ? 26.262 -1.687 -29.550 1.00 32.06 287 GLN A CA 1
ATOM 2324 C C . GLN A 1 287 ? 25.782 -0.348 -28.962 1.00 32.06 287 GLN A C 1
ATOM 2326 O O . GLN A 1 287 ? 25.010 -0.358 -27.997 1.00 32.06 287 GLN A O 1
ATOM 2331 N N . PRO A 1 288 ? 26.213 0.805 -29.509 1.00 33.69 288 PRO A N 1
ATOM 2332 C CA . PRO A 1 288 ? 25.724 2.096 -29.051 1.00 33.69 288 PRO A CA 1
ATOM 2333 C C . PRO A 1 288 ? 24.220 2.194 -29.316 1.00 33.69 288 PRO A C 1
ATOM 2335 O O . PRO A 1 288 ? 23.749 1.864 -30.406 1.00 33.69 288 PRO A O 1
ATOM 2338 N N . ALA A 1 289 ? 23.470 2.637 -28.306 1.00 33.94 289 ALA A N 1
ATOM 2339 C CA . ALA A 1 289 ? 22.021 2.758 -28.392 1.00 33.94 289 ALA A CA 1
ATOM 2340 C C . ALA A 1 289 ? 21.613 3.659 -29.569 1.00 33.94 289 ALA A C 1
ATOM 2342 O O . ALA A 1 289 ? 22.140 4.762 -29.736 1.00 33.94 289 ALA A O 1
ATOM 2343 N N . ALA A 1 290 ? 20.654 3.192 -30.372 1.00 29.81 290 ALA A N 1
ATOM 2344 C CA . ALA A 1 290 ? 20.056 4.007 -31.419 1.00 29.81 290 ALA A CA 1
ATOM 2345 C C . ALA A 1 290 ? 19.366 5.242 -30.799 1.00 29.81 290 ALA A C 1
ATOM 2347 O O . ALA A 1 290 ? 18.794 5.132 -29.709 1.00 29.81 290 ALA A O 1
ATOM 2348 N N . PRO A 1 291 ? 19.392 6.413 -31.463 1.00 32.09 291 PRO A N 1
ATOM 2349 C CA . PRO A 1 291 ? 18.697 7.592 -30.963 1.00 32.09 291 PRO A CA 1
ATOM 2350 C C . PRO A 1 291 ? 17.192 7.314 -30.861 1.00 32.09 291 PRO A C 1
ATOM 2352 O O . PRO A 1 291 ? 16.574 6.848 -31.820 1.00 32.09 291 PRO A O 1
ATOM 2355 N N . MET A 1 292 ? 16.607 7.607 -29.696 1.00 32.47 292 MET A N 1
ATOM 2356 C CA . MET A 1 292 ? 15.163 7.502 -29.477 1.00 32.47 292 MET A CA 1
ATOM 2357 C C . MET A 1 292 ? 14.416 8.375 -30.491 1.00 32.47 292 MET A C 1
ATOM 2359 O O . MET A 1 292 ? 14.661 9.578 -30.576 1.00 32.47 292 MET A O 1
ATOM 2363 N N . GLY A 1 293 ? 13.500 7.764 -31.244 1.00 30.17 293 GLY A N 1
ATOM 2364 C CA . GLY A 1 293 ? 12.606 8.491 -32.142 1.00 30.17 293 GLY A CA 1
ATOM 2365 C C . GLY A 1 293 ? 11.635 9.382 -31.366 1.00 30.17 293 GLY A C 1
ATOM 2366 O O . GLY A 1 293 ? 11.189 9.026 -30.274 1.00 30.17 293 GLY A O 1
ATOM 2367 N N . GLU A 1 294 ? 11.301 10.539 -31.939 1.00 27.30 294 GLU A N 1
ATOM 2368 C CA . GLU A 1 294 ? 10.333 11.467 -31.355 1.00 27.30 294 GLU A CA 1
ATOM 2369 C C . GLU A 1 294 ? 8.959 10.810 -31.158 1.00 27.30 294 GLU A C 1
ATOM 2371 O O . GLU A 1 294 ? 8.448 10.086 -32.016 1.00 27.30 294 GLU A O 1
ATOM 2376 N N . VAL A 1 295 ? 8.340 11.097 -30.012 1.00 31.97 295 VAL A N 1
ATOM 2377 C CA . VAL A 1 295 ? 6.974 10.664 -29.702 1.00 31.97 295 VAL A CA 1
ATOM 2378 C C . VAL A 1 295 ? 5.997 11.404 -30.627 1.00 31.97 295 VAL A C 1
ATOM 2380 O O . VAL A 1 295 ? 6.064 12.633 -30.698 1.00 31.97 295 VAL A O 1
ATOM 2383 N N . PRO A 1 296 ? 5.050 10.720 -31.298 1.00 30.66 296 PRO A N 1
ATOM 2384 C CA . PRO A 1 296 ? 4.074 11.393 -32.147 1.00 30.66 296 PRO A CA 1
ATOM 2385 C C . PRO A 1 296 ? 3.136 12.273 -31.309 1.00 30.66 296 PRO A C 1
ATOM 2387 O O . PRO A 1 296 ? 2.297 11.784 -30.549 1.00 30.66 296 PRO A O 1
ATOM 2390 N N . ALA A 1 297 ? 3.254 13.590 -31.475 1.00 34.94 297 ALA A N 1
ATOM 2391 C CA . ALA A 1 297 ? 2.312 14.556 -30.927 1.00 34.94 297 ALA A CA 1
ATOM 2392 C C . ALA A 1 297 ? 0.980 14.472 -31.696 1.00 34.94 297 ALA A C 1
ATOM 2394 O O . ALA A 1 297 ? 0.883 14.937 -32.830 1.00 34.94 297 ALA A O 1
ATOM 2395 N N . GLY A 1 298 ? -0.048 13.864 -31.094 1.00 31.36 298 GLY A N 1
ATOM 2396 C CA . GLY A 1 298 ? -1.318 13.646 -31.796 1.00 31.36 298 GLY A CA 1
ATOM 2397 C C . GLY A 1 298 ? -2.403 12.924 -31.000 1.00 31.36 298 GLY A C 1
ATOM 2398 O O . GLY A 1 298 ? -2.894 11.892 -31.446 1.00 31.36 298 GLY A O 1
ATOM 2399 N N . ILE A 1 299 ? -2.816 13.470 -29.851 1.00 32.19 299 ILE A N 1
ATOM 2400 C CA . ILE A 1 299 ? -4.126 13.142 -29.262 1.00 32.19 299 ILE A CA 1
ATOM 2401 C C . ILE A 1 299 ? -5.063 14.314 -29.556 1.00 32.19 299 ILE A C 1
ATOM 2403 O O . ILE A 1 299 ? -4.866 15.413 -29.039 1.00 32.19 299 ILE A O 1
ATOM 2407 N N . ASP A 1 300 ? -6.059 14.081 -30.412 1.00 36.31 300 ASP A N 1
ATOM 2408 C CA . ASP A 1 300 ? -7.064 15.077 -30.794 1.00 36.31 300 ASP A CA 1
ATOM 2409 C C . ASP A 1 300 ? -7.975 15.413 -29.590 1.00 36.31 300 ASP A C 1
ATOM 2411 O O . ASP A 1 300 ? -8.643 14.518 -29.059 1.00 36.31 300 ASP A O 1
ATOM 2415 N N . PRO A 1 301 ? -8.041 16.682 -29.136 1.00 38.00 301 PRO A N 1
ATOM 2416 C CA . PRO A 1 301 ? -8.823 17.075 -27.965 1.00 38.00 301 PRO A CA 1
ATOM 2417 C C . PRO A 1 301 ? -10.349 17.141 -28.201 1.00 38.00 301 PRO A C 1
ATOM 2419 O O . PRO A 1 301 ? -11.060 17.675 -27.348 1.00 38.00 301 PRO A O 1
ATOM 2422 N N . LYS A 1 302 ? -10.880 16.646 -29.334 1.00 35.00 302 LYS A N 1
ATOM 2423 C CA . LYS A 1 302 ? -12.313 16.737 -29.698 1.00 35.00 302 LYS A CA 1
ATOM 2424 C C . LYS A 1 302 ? -13.081 15.408 -29.798 1.00 35.00 302 LYS A C 1
ATOM 2426 O O . LYS A 1 302 ? -14.124 15.353 -30.450 1.00 35.00 302 LYS A O 1
ATOM 2431 N N . ALA A 1 303 ? -12.653 14.356 -29.100 1.00 36.47 303 ALA A N 1
ATOM 2432 C CA . ALA A 1 303 ? -13.509 13.180 -28.900 1.00 36.47 303 ALA A CA 1
ATOM 2433 C C . ALA A 1 303 ? -14.795 13.540 -28.100 1.00 36.47 303 ALA A C 1
AT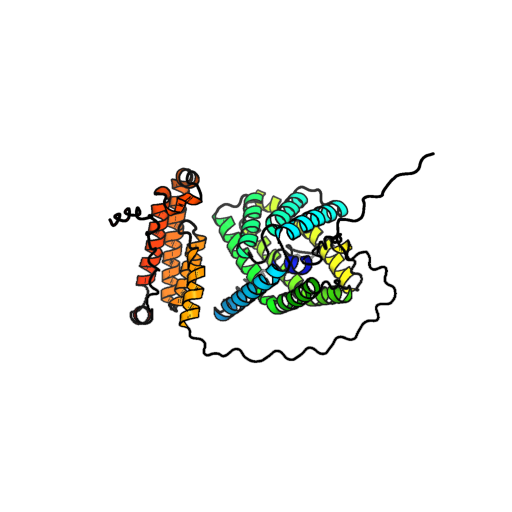OM 2435 O O . ALA A 1 303 ? -14.723 14.354 -27.173 1.00 36.47 303 ALA A O 1
ATOM 2436 N N . PRO A 1 304 ? -15.983 12.968 -28.404 1.00 39.66 304 PRO A N 1
ATOM 2437 C CA . PRO A 1 304 ? -17.227 13.367 -27.741 1.00 39.66 304 PRO A CA 1
ATOM 2438 C C . PRO A 1 304 ? -17.267 12.952 -26.262 1.00 39.66 304 PRO A C 1
ATOM 2440 O O . PRO A 1 304 ? -17.193 11.764 -25.946 1.00 39.66 304 PRO A O 1
ATOM 2443 N N . ARG A 1 305 ? -17.493 13.921 -25.358 1.00 48.06 305 ARG A N 1
ATOM 2444 C CA . ARG A 1 305 ? -17.595 13.721 -23.890 1.00 48.06 305 ARG A CA 1
ATOM 2445 C C . ARG A 1 305 ? -18.569 12.612 -23.451 1.00 48.06 305 ARG A C 1
ATOM 2447 O O . ARG A 1 305 ? -18.408 12.071 -22.363 1.00 48.06 305 ARG A O 1
ATOM 2454 N N . VAL A 1 306 ? -19.559 12.273 -24.279 1.00 41.91 306 VAL A N 1
ATOM 2455 C CA . VAL A 1 306 ? -20.605 11.278 -23.979 1.00 41.91 306 VAL A CA 1
ATOM 2456 C C . VAL A 1 306 ? -20.021 9.869 -23.791 1.00 41.91 306 VAL A C 1
ATOM 2458 O O . VAL A 1 306 ? -20.341 9.203 -22.811 1.00 41.91 306 VAL A O 1
ATOM 2461 N N . VAL A 1 307 ? -19.078 9.452 -24.644 1.00 41.56 307 VAL A N 1
ATOM 2462 C CA . VAL A 1 307 ? -18.473 8.102 -24.584 1.00 41.56 307 VAL A CA 1
ATOM 2463 C C . VAL A 1 307 ? -17.568 7.936 -23.350 1.00 41.56 307 VAL A C 1
ATOM 2465 O O . VAL A 1 307 ? -17.358 6.829 -22.851 1.00 41.56 307 VAL A O 1
ATOM 2468 N N . GLU A 1 308 ? -17.033 9.040 -22.817 1.00 42.34 308 GLU A N 1
ATOM 2469 C CA . GLU A 1 308 ? -16.232 9.018 -21.590 1.00 42.34 308 GLU A CA 1
ATOM 2470 C C . GLU A 1 308 ? -17.106 8.910 -20.328 1.00 42.34 308 GLU A C 1
ATOM 2472 O O . GLU A 1 308 ? -16.690 8.285 -19.352 1.00 42.34 308 GLU A O 1
ATOM 2477 N N . ALA A 1 309 ? -18.333 9.445 -20.351 1.00 43.31 309 ALA A N 1
ATOM 2478 C CA . ALA A 1 309 ? -19.305 9.258 -19.273 1.00 43.31 309 ALA A CA 1
ATOM 2479 C C . ALA A 1 309 ? -19.755 7.787 -19.174 1.00 43.31 309 ALA A C 1
ATOM 2481 O O . ALA A 1 309 ? -19.696 7.200 -18.094 1.00 43.31 309 ALA A O 1
ATOM 2482 N N . GLU A 1 310 ? -20.088 7.155 -20.303 1.00 35.38 310 GLU A N 1
ATOM 2483 C CA . GLU A 1 310 ? -20.479 5.736 -20.356 1.00 35.38 310 GLU A CA 1
ATOM 2484 C C . GLU A 1 310 ? -19.357 4.794 -19.883 1.00 35.38 310 GLU A C 1
ATOM 2486 O O . GLU A 1 310 ? -19.611 3.828 -19.161 1.00 35.38 310 GLU A O 1
ATOM 2491 N N . ARG A 1 311 ? -18.087 5.085 -20.209 1.00 43.62 311 ARG A N 1
ATOM 2492 C CA . ARG A 1 311 ? -16.955 4.292 -19.691 1.00 43.62 311 ARG A CA 1
ATOM 2493 C C . ARG A 1 311 ? -16.744 4.466 -18.187 1.00 43.62 311 ARG A C 1
ATOM 2495 O O . ARG A 1 311 ? -16.442 3.480 -17.519 1.00 43.62 311 ARG A O 1
ATOM 2502 N N . ARG A 1 312 ? -16.962 5.667 -17.635 1.00 42.22 312 ARG A N 1
ATOM 2503 C CA . ARG A 1 312 ? -16.955 5.889 -16.175 1.00 42.22 312 ARG A CA 1
ATOM 2504 C C . ARG A 1 312 ? -18.087 5.113 -15.483 1.00 42.22 312 ARG A C 1
ATOM 2506 O O . ARG A 1 312 ? -17.876 4.593 -14.392 1.00 42.22 312 ARG A O 1
ATOM 2513 N N . MET A 1 313 ? -19.242 4.941 -16.133 1.00 39.56 313 MET A N 1
ATOM 2514 C CA . MET A 1 313 ? -20.364 4.146 -15.605 1.00 39.56 313 MET A CA 1
ATOM 2515 C C . MET A 1 313 ? -20.109 2.630 -15.538 1.00 39.56 313 MET A C 1
ATOM 2517 O O . MET A 1 313 ? -20.779 1.947 -14.770 1.00 39.56 313 MET A O 1
ATOM 2521 N N . ASN A 1 314 ? -19.134 2.069 -16.260 1.00 36.19 314 ASN A N 1
ATOM 2522 C CA . ASN A 1 314 ? -18.800 0.645 -16.086 1.00 36.19 314 ASN A CA 1
ATOM 2523 C C . ASN A 1 314 ? -18.021 0.369 -14.784 1.00 36.19 314 ASN A C 1
ATOM 2525 O O . ASN A 1 314 ? -18.079 -0.746 -14.277 1.00 36.19 314 ASN A O 1
ATOM 2529 N N . VAL A 1 315 ? -17.357 1.378 -14.202 1.00 37.66 315 VAL A N 1
ATOM 2530 C CA . VAL A 1 315 ? -16.726 1.288 -12.865 1.00 37.66 315 VAL A CA 1
ATOM 2531 C C . VAL A 1 315 ? -17.766 1.450 -11.743 1.00 37.66 315 VAL A C 1
ATOM 2533 O O . VAL A 1 315 ? -17.612 0.887 -10.666 1.00 37.66 315 VAL A O 1
ATOM 2536 N N . VAL A 1 316 ? -18.878 2.142 -12.021 1.00 44.38 316 VAL A N 1
ATOM 2537 C CA . VAL A 1 316 ? -20.037 2.314 -11.115 1.00 44.38 316 VAL A CA 1
ATOM 2538 C C . VAL A 1 316 ? -20.769 0.986 -10.824 1.00 44.38 316 VAL A C 1
ATOM 2540 O O . VAL A 1 316 ? -21.526 0.896 -9.862 1.00 44.38 316 VAL A O 1
ATOM 2543 N N . ARG A 1 317 ? -20.518 -0.081 -11.597 1.00 36.97 317 ARG A N 1
ATOM 2544 C CA . ARG A 1 317 ? -21.188 -1.391 -11.463 1.00 36.97 317 ARG A CA 1
ATOM 2545 C C . ARG A 1 317 ? -20.741 -2.261 -10.275 1.00 36.97 317 ARG A C 1
ATOM 2547 O O . ARG A 1 317 ? -21.226 -3.378 -10.159 1.00 36.97 317 ARG A O 1
ATOM 2554 N N . SER A 1 318 ? -19.844 -1.794 -9.402 1.00 43.94 318 SER A N 1
ATOM 2555 C CA . SER A 1 318 ? -19.406 -2.541 -8.203 1.00 43.94 318 SER A CA 1
ATOM 2556 C C . SER A 1 318 ? -19.641 -1.808 -6.874 1.00 43.94 318 SER A C 1
ATOM 2558 O O . SER A 1 318 ? -18.971 -2.083 -5.874 1.00 43.94 318 SER A O 1
ATOM 2560 N N . TYR A 1 319 ? -20.620 -0.898 -6.823 1.00 52.97 319 TYR A N 1
ATOM 2561 C CA . TYR A 1 319 ? -21.121 -0.365 -5.553 1.00 52.97 319 TYR A CA 1
ATOM 2562 C C . TYR A 1 319 ? -21.974 -1.409 -4.824 1.00 52.97 319 TYR A C 1
ATOM 2564 O O . TYR A 1 319 ? -23.200 -1.392 -4.879 1.00 52.97 319 TYR A O 1
ATOM 2572 N N . VAL A 1 320 ? -21.303 -2.324 -4.123 1.00 62.78 320 VAL A N 1
ATOM 2573 C CA . VAL A 1 320 ? -21.948 -3.273 -3.213 1.00 62.78 320 VAL A CA 1
ATOM 2574 C C . VAL A 1 320 ? -22.553 -2.477 -2.055 1.00 62.78 320 VAL A C 1
ATOM 2576 O O . VAL A 1 320 ? -21.827 -2.011 -1.175 1.00 62.78 320 VAL A O 1
ATOM 2579 N N . ALA A 1 321 ? -23.879 -2.315 -2.049 1.00 64.31 321 ALA A N 1
ATOM 2580 C CA . ALA A 1 321 ? -24.625 -1.530 -1.054 1.00 64.31 321 ALA A CA 1
ATOM 2581 C C . ALA A 1 321 ? -24.406 -1.996 0.403 1.00 64.31 321 ALA A C 1
ATOM 2583 O O . ALA A 1 321 ? -24.703 -1.288 1.359 1.00 64.31 321 ALA A O 1
ATOM 2584 N N . GLU A 1 322 ? -23.858 -3.189 0.577 1.00 67.38 322 GLU A N 1
ATOM 2585 C CA . GLU A 1 322 ? -23.599 -3.860 1.846 1.00 67.38 322 GLU A CA 1
ATOM 2586 C C . GLU A 1 322 ? -22.265 -3.433 2.478 1.00 67.38 322 GLU A C 1
ATOM 2588 O O . GLU A 1 322 ? -22.083 -3.567 3.692 1.00 67.38 322 GLU A O 1
ATOM 2593 N N . ASP A 1 323 ? -21.350 -2.876 1.678 1.00 70.69 323 ASP A N 1
ATOM 2594 C CA . ASP A 1 323 ? -20.034 -2.374 2.074 1.00 70.69 323 ASP A CA 1
ATOM 2595 C C . ASP A 1 323 ? -20.063 -0.850 2.266 1.00 70.69 323 ASP A C 1
ATOM 2597 O O . ASP A 1 323 ? -20.294 -0.095 1.324 1.00 70.69 323 ASP A O 1
ATOM 2601 N N . ALA A 1 324 ? -19.754 -0.381 3.478 1.00 65.06 324 ALA A N 1
ATOM 2602 C CA . ALA A 1 324 ? -19.657 1.051 3.769 1.00 65.06 324 ALA A CA 1
ATOM 2603 C C . ALA A 1 324 ? -18.561 1.751 2.937 1.00 65.06 324 ALA A C 1
ATOM 2605 O O . ALA A 1 324 ? -18.730 2.898 2.534 1.00 65.06 324 ALA A O 1
ATOM 2606 N N . SER A 1 325 ? -17.470 1.055 2.584 1.00 63.38 325 SER A N 1
ATOM 2607 C CA . SER A 1 325 ? -16.413 1.634 1.743 1.00 63.38 325 SER A CA 1
ATOM 2608 C C . SER A 1 325 ? -16.888 1.933 0.314 1.00 63.38 325 SER A C 1
ATOM 2610 O O . SER A 1 325 ? -16.284 2.749 -0.389 1.00 63.38 325 SER A O 1
ATOM 2612 N N . SER A 1 326 ? -17.968 1.291 -0.142 1.00 78.81 326 SER A N 1
ATOM 2613 C CA . SER A 1 326 ? -18.581 1.569 -1.440 1.00 78.81 326 SER A CA 1
ATOM 2614 C C . SER A 1 326 ? -19.418 2.856 -1.406 1.00 78.81 326 SER A C 1
ATOM 2616 O O . SER A 1 326 ? -19.422 3.601 -2.387 1.00 78.81 326 SER A O 1
ATOM 2618 N N . TRP A 1 327 ? -20.023 3.193 -0.259 1.00 91.06 327 TRP A N 1
ATOM 2619 C CA . TRP A 1 327 ? -20.858 4.388 -0.087 1.00 91.06 327 TRP A CA 1
ATOM 2620 C C . TRP A 1 327 ? -20.028 5.669 -0.158 1.00 91.06 327 TRP A C 1
ATOM 2622 O O . TRP A 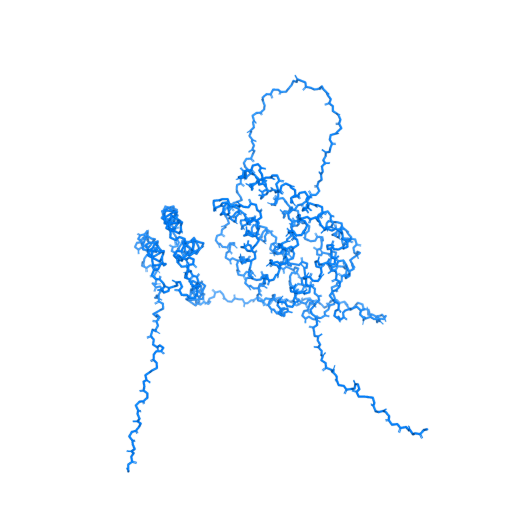1 327 ? -20.367 6.578 -0.915 1.00 91.06 327 TRP A O 1
ATOM 2632 N N . GLY A 1 328 ? -18.891 5.715 0.544 1.00 80.75 328 GLY A N 1
ATOM 2633 C CA . GLY A 1 328 ? -17.946 6.830 0.439 1.00 80.75 328 GLY A CA 1
ATOM 2634 C C . GLY A 1 328 ? -17.427 7.035 -0.991 1.00 80.75 328 GLY A C 1
ATOM 2635 O O . GLY A 1 328 ? -17.361 8.167 -1.472 1.00 80.75 328 GLY A O 1
ATOM 2636 N N . ARG A 1 329 ? -17.145 5.944 -1.721 1.00 75.50 329 ARG A N 1
ATOM 2637 C CA . ARG A 1 329 ? -16.762 6.000 -3.146 1.00 75.50 329 ARG A CA 1
ATOM 2638 C C . ARG A 1 329 ? -17.902 6.502 -4.042 1.00 75.50 329 ARG A C 1
ATOM 2640 O O . ARG A 1 329 ? -17.637 7.235 -4.994 1.00 75.50 329 ARG A O 1
ATOM 2647 N N . TRP A 1 330 ? -19.153 6.142 -3.749 1.00 88.88 330 TRP A N 1
ATOM 2648 C CA . TRP A 1 330 ? -20.326 6.658 -4.462 1.00 88.88 330 TRP A CA 1
ATOM 2649 C C . TRP A 1 330 ? -20.529 8.161 -4.209 1.00 88.88 330 TRP A C 1
ATOM 2651 O O . TRP A 1 330 ? -20.726 8.915 -5.159 1.00 88.88 330 TRP A O 1
ATOM 2661 N N . VAL A 1 331 ? -20.385 8.630 -2.963 1.00 89.38 331 VAL A N 1
ATOM 2662 C CA . VAL A 1 331 ? -20.473 10.063 -2.618 1.00 89.38 331 VAL A CA 1
ATOM 2663 C C . VAL A 1 331 ? -19.375 10.876 -3.303 1.00 89.38 331 VAL A C 1
ATOM 2665 O O . VAL A 1 331 ? -19.662 11.932 -3.863 1.00 89.38 331 VAL A O 1
ATOM 2668 N N . GLN A 1 332 ? -18.134 10.381 -3.335 1.00 77.00 332 GLN A N 1
ATOM 2669 C CA . GLN A 1 332 ? -17.037 11.036 -4.061 1.00 77.00 332 GLN A CA 1
ATOM 2670 C C . GLN A 1 332 ? -17.333 11.161 -5.564 1.00 77.00 332 GLN A C 1
ATOM 2672 O O . GLN A 1 332 ? -17.119 12.225 -6.148 1.00 77.00 332 GLN A O 1
ATOM 2677 N N . TRP A 1 333 ? -17.876 10.107 -6.184 1.00 86.75 333 TRP A N 1
ATOM 2678 C CA . TRP A 1 333 ? -18.348 10.150 -7.571 1.00 86.75 333 TRP A CA 1
ATOM 2679 C C . TRP A 1 333 ? -19.489 11.163 -7.756 1.00 86.75 333 TRP A C 1
ATOM 2681 O O . TRP A 1 333 ? -19.448 11.962 -8.690 1.00 86.75 333 TRP A O 1
ATOM 2691 N N . PHE A 1 334 ? -20.462 11.194 -6.844 1.00 91.81 334 PHE A N 1
ATOM 2692 C CA . PHE A 1 334 ? -21.605 12.104 -6.904 1.00 91.81 334 PHE A CA 1
ATOM 2693 C C . PHE A 1 334 ? -21.174 13.578 -6.813 1.00 91.81 334 PHE A C 1
ATOM 2695 O O . PHE A 1 334 ? -21.554 14.389 -7.659 1.00 91.81 334 PHE A O 1
ATOM 2702 N N . VAL A 1 335 ? -20.304 13.910 -5.849 1.00 87.81 335 VAL A N 1
ATOM 2703 C CA . VAL A 1 335 ? -19.672 15.236 -5.707 1.00 87.81 335 VAL A CA 1
ATOM 2704 C C . VAL A 1 335 ? -18.963 15.651 -7.000 1.00 87.81 335 VAL A C 1
ATOM 2706 O O . VAL A 1 335 ? -19.102 16.795 -7.437 1.00 87.81 335 VAL A O 1
ATOM 2709 N N . ALA A 1 336 ? -18.229 14.721 -7.616 1.00 78.75 336 ALA A N 1
ATOM 2710 C CA . ALA A 1 336 ? -17.452 14.951 -8.830 1.00 78.75 336 ALA A CA 1
ATOM 2711 C C . ALA A 1 336 ? -18.302 15.108 -10.103 1.00 78.75 336 ALA A C 1
ATOM 2713 O O . ALA A 1 336 ? -17.909 15.861 -10.991 1.00 78.75 336 ALA A O 1
ATOM 2714 N N . VAL A 1 337 ? -19.430 14.396 -10.220 1.00 85.19 337 VAL A N 1
ATOM 2715 C CA . VAL A 1 337 ? -20.315 14.433 -11.401 1.00 85.19 337 VAL A CA 1
ATOM 2716 C C . VAL A 1 337 ? -21.237 15.647 -11.392 1.00 85.19 337 VAL A C 1
ATOM 2718 O O . VAL A 1 337 ? -21.454 16.252 -12.439 1.00 85.19 337 VAL A O 1
ATOM 2721 N N . TYR A 1 338 ? -21.763 16.016 -10.224 1.00 92.50 338 TYR A N 1
ATOM 2722 C CA . TYR A 1 338 ? -22.710 17.125 -10.083 1.00 92.50 338 TYR A CA 1
ATOM 2723 C C . TYR A 1 338 ? -22.052 18.466 -9.728 1.00 92.50 338 TYR A C 1
ATOM 2725 O O . TYR A 1 338 ? -22.760 19.454 -9.522 1.00 92.50 338 TYR A O 1
ATOM 2733 N N . GLU A 1 339 ? -20.715 18.501 -9.661 1.00 91.94 339 GLU A N 1
ATOM 2734 C CA . GLU A 1 339 ? -19.907 19.676 -9.305 1.00 91.94 339 GLU A CA 1
ATOM 2735 C C . GLU A 1 339 ? -20.447 20.378 -8.046 1.00 91.94 339 GLU A C 1
ATOM 2737 O O . GLU A 1 339 ? -20.689 21.585 -8.041 1.00 91.94 339 GLU A O 1
ATOM 2742 N N . LEU A 1 340 ? -20.694 19.602 -6.980 1.00 93.88 340 LEU A N 1
ATOM 2743 C CA . LEU A 1 340 ? -21.323 20.121 -5.762 1.00 93.88 340 LEU A CA 1
ATOM 2744 C C . LEU A 1 340 ? -20.517 21.286 -5.169 1.00 93.88 340 LEU A C 1
ATOM 2746 O O . LEU A 1 340 ? -19.284 21.223 -5.107 1.00 93.88 340 LEU A O 1
ATOM 2750 N N . ASP A 1 341 ? -21.204 22.328 -4.699 1.00 96.25 341 ASP A N 1
ATOM 2751 C CA . ASP A 1 341 ? -20.584 23.435 -3.965 1.00 96.25 341 ASP A CA 1
ATOM 2752 C C . ASP A 1 341 ? -20.166 23.022 -2.537 1.00 96.25 341 ASP A C 1
ATOM 2754 O O . ASP A 1 341 ? -20.366 21.882 -2.116 1.00 96.25 341 ASP A O 1
ATOM 2758 N N . ALA A 1 342 ? -19.535 23.930 -1.787 1.00 89.44 342 ALA A N 1
ATOM 2759 C CA . ALA A 1 342 ? -19.049 23.633 -0.438 1.00 89.44 342 ALA A CA 1
ATOM 2760 C C . ALA A 1 342 ? -20.176 23.232 0.537 1.00 89.44 342 ALA A C 1
ATOM 2762 O O . ALA A 1 342 ? -20.047 22.228 1.230 1.00 89.44 342 ALA A O 1
ATOM 2763 N N . GLY A 1 343 ? -21.308 23.945 0.540 1.00 94.12 343 GLY A N 1
ATOM 2764 C CA . GLY A 1 343 ? -22.430 23.633 1.430 1.00 94.12 343 GLY A CA 1
ATOM 2765 C C . GLY A 1 343 ? -23.120 22.320 1.055 1.00 94.12 343 GLY A C 1
ATOM 2766 O O . GLY A 1 343 ? -23.506 21.542 1.927 1.00 94.12 343 GLY A O 1
ATOM 2767 N N . GLN A 1 344 ? -23.213 22.026 -0.245 1.00 97.31 344 GLN A N 1
ATOM 2768 C CA . GLN A 1 344 ? -23.689 20.737 -0.747 1.00 97.31 344 GLN A CA 1
ATOM 2769 C C . GLN A 1 344 ? -22.747 19.577 -0.364 1.00 97.31 344 GLN A C 1
ATOM 2771 O O . GLN A 1 344 ? -23.230 18.493 -0.034 1.00 97.31 344 GLN A O 1
ATOM 2776 N N . ARG A 1 345 ? -21.420 19.790 -0.369 1.00 88.81 345 ARG A N 1
ATOM 2777 C CA . ARG A 1 345 ? -20.417 18.798 0.079 1.00 88.81 345 ARG A CA 1
ATOM 2778 C C . ARG A 1 345 ? -20.510 18.509 1.575 1.00 88.81 345 ARG A C 1
ATOM 2780 O O . ARG A 1 345 ? -20.508 17.343 1.964 1.00 88.81 345 ARG A O 1
ATOM 2787 N N . ASP A 1 346 ? -20.648 19.541 2.399 1.00 86.31 346 ASP A N 1
ATOM 2788 C CA . ASP A 1 346 ? -20.796 19.368 3.846 1.00 86.31 346 ASP A CA 1
ATOM 2789 C C . ASP A 1 346 ? -22.100 18.619 4.174 1.00 86.31 346 ASP A C 1
ATOM 2791 O O . ASP A 1 346 ? -22.113 17.688 4.985 1.00 86.31 346 ASP A O 1
ATOM 2795 N N . ALA A 1 347 ? -23.191 18.950 3.472 1.00 95.12 347 ALA A N 1
ATOM 2796 C CA . ALA A 1 347 ? -24.476 18.273 3.617 1.00 95.12 347 ALA A CA 1
ATOM 2797 C C . ALA A 1 347 ? -24.421 16.787 3.208 1.00 95.12 347 ALA A C 1
ATOM 2799 O O . ALA A 1 347 ? -24.886 15.936 3.969 1.00 95.12 347 ALA A O 1
ATOM 2800 N N . ILE A 1 348 ? -23.835 16.442 2.051 1.00 95.81 348 ILE A N 1
ATOM 2801 C CA . ILE A 1 348 ? -23.733 15.034 1.620 1.00 95.81 348 ILE A CA 1
ATOM 2802 C C . ILE A 1 348 ? -22.796 14.220 2.522 1.00 95.81 348 ILE A C 1
ATOM 2804 O O . ILE A 1 348 ? -23.101 13.068 2.826 1.00 95.81 348 ILE A O 1
ATOM 2808 N N . GLN A 1 349 ? -21.715 14.819 3.032 1.00 87.75 349 GLN A N 1
ATOM 2809 C CA . GLN A 1 349 ? -20.819 14.153 3.981 1.00 87.75 349 GLN A CA 1
ATOM 2810 C C . GLN A 1 349 ? -21.498 13.908 5.340 1.00 87.75 349 GLN A C 1
ATOM 2812 O O . GLN A 1 349 ? -21.285 12.863 5.962 1.00 87.75 349 GLN A O 1
ATOM 2817 N N . SER A 1 350 ? -22.355 14.833 5.787 1.00 92.50 350 SER A N 1
ATOM 2818 C CA . SER A 1 350 ? -23.196 14.655 6.977 1.00 92.50 350 SER A CA 1
ATOM 2819 C C . SER A 1 350 ? -24.183 13.490 6.809 1.00 92.50 350 SER A C 1
ATOM 2821 O O . SER A 1 350 ? -24.238 12.610 7.669 1.00 92.50 350 SER A O 1
ATOM 2823 N N . ILE A 1 351 ? -24.884 13.424 5.667 1.00 95.62 351 ILE A N 1
ATOM 2824 C CA . ILE A 1 351 ? -25.796 12.317 5.319 1.00 95.62 351 ILE A CA 1
ATOM 2825 C C . ILE A 1 351 ? -25.043 10.979 5.281 1.00 95.62 351 ILE A C 1
ATOM 2827 O O . ILE A 1 351 ? -25.506 10.002 5.869 1.00 95.62 351 ILE A O 1
ATOM 2831 N N . LEU A 1 352 ? -23.871 10.932 4.635 1.00 92.56 352 LEU A N 1
ATOM 2832 C CA . LEU A 1 352 ? -23.032 9.733 4.578 1.00 92.56 352 LEU A CA 1
ATOM 2833 C C . LEU A 1 352 ? -22.666 9.246 5.984 1.00 92.56 352 LEU A C 1
ATOM 2835 O O . LEU A 1 352 ? -22.895 8.086 6.306 1.00 92.56 352 LEU A O 1
ATOM 2839 N N . THR A 1 353 ? -22.172 10.143 6.839 1.00 82.75 353 THR A N 1
ATOM 2840 C CA . THR A 1 353 ? -21.721 9.809 8.201 1.00 82.75 353 THR A CA 1
ATOM 2841 C C . THR A 1 353 ? -22.879 9.309 9.079 1.00 82.75 353 THR A C 1
ATOM 2843 O O . THR A 1 353 ? -22.719 8.359 9.849 1.00 82.75 353 THR A O 1
ATOM 2846 N N . GLU A 1 354 ? -24.067 9.911 8.953 1.00 96.00 354 GLU A N 1
ATOM 2847 C CA . GLU A 1 354 ? -25.288 9.464 9.638 1.00 96.00 354 GLU A CA 1
ATOM 2848 C C . GLU A 1 354 ? -25.673 8.033 9.227 1.00 96.00 354 GLU A C 1
ATOM 2850 O O . GLU A 1 354 ? -25.903 7.169 10.084 1.00 96.00 354 GLU A O 1
ATOM 2855 N N . LEU A 1 355 ? -25.724 7.780 7.916 1.00 95.25 355 LEU A N 1
ATOM 2856 C CA . LEU A 1 355 ? -26.160 6.507 7.355 1.00 95.25 355 LEU A CA 1
ATOM 2857 C C . LEU A 1 355 ? -25.118 5.405 7.570 1.00 95.25 355 LEU A C 1
ATOM 2859 O O . LEU A 1 355 ? -25.499 4.298 7.944 1.00 95.25 355 LEU A O 1
ATOM 2863 N N . GLU A 1 356 ? -23.820 5.690 7.446 1.00 87.06 356 GLU A N 1
ATOM 2864 C CA . GLU A 1 356 ? -22.743 4.754 7.794 1.00 87.06 356 GLU A CA 1
ATOM 2865 C C . GLU A 1 356 ? -22.813 4.344 9.270 1.00 87.06 356 GLU A C 1
ATOM 2867 O O . GLU A 1 356 ? -22.707 3.158 9.588 1.00 87.06 356 GLU A O 1
ATOM 2872 N N . ALA A 1 357 ? -23.074 5.288 10.182 1.00 84.38 357 ALA A N 1
ATOM 2873 C CA . ALA A 1 357 ? -23.253 4.981 11.599 1.00 84.38 357 ALA A CA 1
ATOM 2874 C C . ALA A 1 357 ? -24.517 4.136 11.859 1.00 84.38 357 ALA A C 1
ATOM 2876 O O . ALA A 1 357 ? -24.515 3.272 12.742 1.00 84.38 357 ALA A O 1
ATOM 2877 N N . ARG A 1 358 ? -25.599 4.359 11.101 1.00 95.88 358 ARG A N 1
ATOM 2878 C CA . ARG A 1 358 ? -26.845 3.573 11.178 1.00 95.88 358 ARG A CA 1
ATOM 2879 C C . ARG A 1 358 ? -26.645 2.150 10.648 1.00 95.88 358 ARG A C 1
ATOM 2881 O O . ARG A 1 358 ? -27.000 1.193 11.335 1.00 95.88 358 ARG A O 1
ATOM 2888 N N . ALA A 1 359 ? -25.978 2.015 9.507 1.00 90.94 359 ALA A N 1
ATOM 2889 C CA . ALA A 1 359 ? -25.58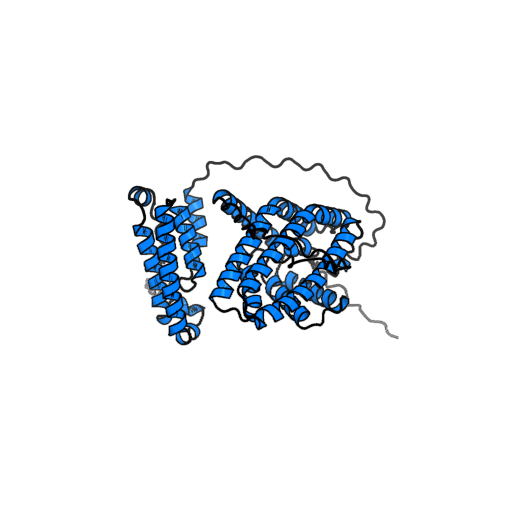6 0.747 8.906 1.00 90.94 359 ALA A CA 1
ATOM 2890 C C . ALA A 1 359 ? -24.590 -0.026 9.784 1.00 90.94 359 ALA A C 1
ATOM 2892 O O . ALA A 1 359 ? -24.691 -1.242 9.910 1.00 90.94 359 ALA A O 1
ATOM 2893 N N . GLY A 1 360 ? -23.651 0.663 10.438 1.00 80.62 360 GLY A N 1
ATOM 2894 C CA . GLY A 1 360 ? -22.738 0.074 11.420 1.00 80.62 360 GLY A CA 1
ATOM 2895 C C . GLY A 1 360 ? -23.484 -0.564 12.592 1.00 80.62 360 GLY A C 1
ATOM 2896 O O . GLY A 1 360 ? -23.255 -1.734 12.891 1.00 80.62 360 GLY A O 1
ATOM 2897 N N . ARG A 1 361 ? -24.442 0.158 13.197 1.00 94.12 361 ARG A N 1
ATOM 2898 C CA . ARG A 1 361 ? -25.298 -0.389 14.268 1.00 94.12 361 ARG A CA 1
ATOM 2899 C C . ARG A 1 361 ? -26.102 -1.605 13.804 1.00 94.12 361 ARG A C 1
ATOM 2901 O O . ARG A 1 361 ? -26.132 -2.598 14.524 1.00 94.12 361 ARG A O 1
ATOM 2908 N N . PHE A 1 362 ? -26.693 -1.548 12.608 1.00 94.31 362 PHE A N 1
ATOM 2909 C CA . PHE A 1 362 ? -27.431 -2.676 12.032 1.00 94.31 362 PHE A CA 1
ATOM 2910 C C . PHE A 1 362 ? -26.533 -3.908 11.843 1.00 94.31 362 PHE A C 1
ATOM 2912 O O . PHE A 1 362 ? -26.870 -4.982 12.334 1.00 94.31 362 PHE A O 1
ATOM 2919 N N . ARG A 1 363 ? -25.346 -3.749 11.234 1.00 91.19 363 ARG A N 1
ATOM 2920 C CA . ARG A 1 363 ? -24.380 -4.849 11.052 1.00 91.19 363 ARG A CA 1
ATOM 2921 C C . ARG A 1 363 ? -23.964 -5.492 12.379 1.00 91.19 363 ARG A C 1
ATOM 2923 O O . ARG A 1 363 ? -23.855 -6.707 12.436 1.00 91.19 363 ARG A O 1
ATOM 2930 N N . THR A 1 364 ? -23.768 -4.707 13.443 1.00 87.56 364 THR A N 1
ATOM 2931 C CA . THR A 1 364 ? -23.461 -5.240 14.785 1.00 87.56 364 THR A CA 1
ATOM 2932 C C . THR A 1 364 ? -24.646 -5.972 15.422 1.00 87.56 364 THR A C 1
ATOM 2934 O O . THR A 1 364 ? -24.445 -6.965 16.110 1.00 87.56 364 THR A O 1
ATOM 2937 N N . GLN A 1 365 ? -25.879 -5.501 15.218 1.00 96.75 365 GLN A N 1
ATOM 2938 C CA . GLN A 1 365 ? -27.077 -6.133 15.788 1.00 96.75 365 GLN A CA 1
ATOM 2939 C C . GLN A 1 365 ? -27.467 -7.430 15.063 1.00 96.75 365 GLN A C 1
ATOM 2941 O O . GLN A 1 365 ? -27.919 -8.368 15.712 1.00 96.75 365 GLN A O 1
ATOM 2946 N N . HIS A 1 366 ? -27.243 -7.495 13.748 1.00 95.31 366 HIS A N 1
ATOM 2947 C CA . HIS A 1 366 ? -27.638 -8.606 12.874 1.00 95.31 366 HIS A CA 1
ATOM 2948 C C . HIS A 1 366 ? -26.442 -9.441 12.372 1.00 95.31 366 HIS A C 1
ATOM 2950 O O . HIS A 1 366 ? -26.554 -10.155 11.380 1.00 95.31 366 HIS A O 1
ATOM 2956 N N . GLU A 1 367 ? -25.284 -9.377 13.043 1.00 92.62 367 GLU A N 1
ATOM 2957 C CA . GLU A 1 367 ? -24.026 -9.996 12.584 1.00 92.62 367 GLU A CA 1
ATOM 2958 C C . GLU A 1 367 ? -24.188 -11.481 12.213 1.00 92.62 367 GLU A C 1
ATOM 2960 O O . GLU A 1 367 ? -23.747 -11.907 11.147 1.00 92.62 367 GLU A O 1
ATOM 2965 N N . GLN A 1 368 ? -24.878 -12.262 13.051 1.00 94.94 368 GLN A N 1
ATOM 2966 C CA . GLN A 1 368 ? -25.091 -13.697 12.824 1.00 94.94 368 GLN A CA 1
ATOM 2967 C C . GLN A 1 368 ? -25.963 -13.983 11.592 1.00 94.94 368 GLN A C 1
ATOM 2969 O O . GLN A 1 368 ? -25.686 -14.925 10.852 1.00 94.94 368 GLN A O 1
ATOM 2974 N N . GLU A 1 369 ? -26.987 -13.161 11.353 1.00 96.50 369 GLU A N 1
ATOM 2975 C CA . GLU A 1 369 ? -27.885 -13.283 10.200 1.00 96.50 369 GLU A CA 1
ATOM 2976 C C . GLU A 1 369 ? -27.143 -12.933 8.904 1.00 96.50 369 GLU A C 1
ATOM 2978 O O . GLU A 1 369 ? -27.214 -13.674 7.928 1.00 96.50 369 GLU A O 1
ATOM 2983 N N . LEU A 1 370 ? -26.356 -11.851 8.917 1.00 92.56 370 LEU A N 1
ATOM 2984 C CA . LEU A 1 370 ? -25.581 -11.387 7.763 1.00 92.56 370 LEU A CA 1
ATOM 2985 C C . LEU A 1 370 ? -24.431 -12.341 7.396 1.00 92.56 370 LEU A C 1
ATOM 2987 O O . LEU A 1 370 ? -24.149 -12.539 6.214 1.00 92.56 370 LEU A O 1
ATOM 2991 N N . VAL A 1 371 ? -23.774 -12.953 8.388 1.00 90.00 371 VAL A N 1
ATOM 2992 C CA . VAL A 1 371 ? -22.697 -13.939 8.173 1.00 90.00 371 VAL A CA 1
ATOM 2993 C C . VAL A 1 371 ? -23.230 -15.266 7.621 1.00 90.00 371 VAL A C 1
ATOM 2995 O O . VAL A 1 371 ? -22.510 -15.946 6.891 1.00 90.00 371 VAL A O 1
ATOM 2998 N N . ALA A 1 372 ? -24.483 -15.630 7.913 1.00 95.06 372 ALA A N 1
ATOM 2999 C CA . ALA A 1 372 ? -25.100 -16.854 7.399 1.00 95.06 372 ALA A CA 1
ATOM 3000 C C . ALA A 1 372 ? -25.391 -16.815 5.883 1.00 95.06 372 ALA A C 1
ATOM 3002 O O . ALA A 1 372 ? -25.564 -17.869 5.269 1.00 95.06 372 ALA A O 1
ATOM 3003 N N . VAL A 1 373 ? -25.431 -15.626 5.268 1.00 93.44 373 VAL A N 1
ATOM 3004 C CA . VAL A 1 373 ? -25.684 -15.459 3.829 1.00 93.44 373 VAL A CA 1
ATOM 3005 C C . VAL A 1 373 ? -24.386 -15.583 3.030 1.00 93.44 373 VAL A C 1
ATOM 3007 O O . VAL A 1 373 ? -23.429 -14.821 3.224 1.00 93.44 373 VAL A O 1
ATOM 3010 N N . GLN A 1 374 ? -24.369 -16.518 2.077 1.00 89.25 374 GLN A N 1
ATOM 3011 C CA . GLN A 1 374 ? -23.236 -16.706 1.171 1.00 89.25 374 GLN A CA 1
ATOM 3012 C C . GLN A 1 374 ? -23.000 -15.448 0.321 1.00 89.25 374 GLN A C 1
ATOM 3014 O O . GLN A 1 374 ? -23.971 -14.833 -0.113 1.00 89.25 374 GLN A O 1
ATOM 3019 N N . PRO A 1 375 ? -21.741 -15.073 0.011 1.00 80.81 375 PRO A N 1
ATOM 3020 C CA . PRO A 1 375 ? -21.430 -13.863 -0.757 1.00 80.81 375 PRO A CA 1
ATOM 3021 C C . PRO A 1 375 ? -22.177 -13.715 -2.091 1.00 80.81 375 PRO A C 1
ATOM 3023 O O . PRO A 1 375 ? -22.477 -12.593 -2.479 1.00 80.81 375 PRO A O 1
ATOM 3026 N N . ALA A 1 376 ? -22.495 -14.824 -2.768 1.00 85.38 376 ALA A N 1
ATOM 3027 C CA . ALA A 1 376 ? -23.234 -14.823 -4.033 1.00 85.38 376 ALA A CA 1
ATOM 3028 C C . ALA A 1 376 ? -24.735 -14.500 -3.883 1.00 85.38 376 ALA A C 1
ATOM 3030 O O . ALA A 1 376 ? -25.352 -14.055 -4.845 1.00 85.38 376 ALA A O 1
ATOM 3031 N N . ASP A 1 377 ? -25.308 -14.700 -2.692 1.00 92.88 377 ASP A N 1
ATOM 3032 C CA . ASP A 1 377 ? -26.748 -14.562 -2.433 1.00 92.88 377 ASP A CA 1
ATOM 3033 C C . ASP A 1 377 ? -27.104 -13.230 -1.746 1.00 92.88 377 ASP A C 1
ATOM 3035 O O . ASP A 1 377 ? -28.278 -12.916 -1.561 1.00 92.88 377 ASP A O 1
ATOM 3039 N N . ARG A 1 378 ? -26.114 -12.436 -1.312 1.00 89.06 378 ARG A N 1
ATOM 3040 C CA . ARG A 1 378 ? -26.368 -11.255 -0.465 1.00 89.06 378 ARG A CA 1
ATOM 3041 C C . ARG A 1 378 ? -27.192 -10.177 -1.167 1.00 89.06 378 ARG A C 1
ATOM 3043 O O . ARG A 1 378 ? -28.153 -9.674 -0.579 1.00 89.06 378 ARG A O 1
ATOM 3050 N N . GLU A 1 379 ? -26.908 -9.942 -2.450 1.00 87.00 379 GLU A N 1
ATOM 3051 C CA . GLU A 1 379 ? -27.617 -8.974 -3.297 1.00 87.00 379 GLU A CA 1
ATOM 3052 C C . GLU A 1 379 ? -29.135 -9.228 -3.334 1.00 87.00 379 GLU A C 1
ATOM 3054 O O . GLU A 1 379 ? -29.913 -8.276 -3.312 1.00 87.00 379 GLU A O 1
ATOM 3059 N N . SER A 1 380 ? -29.561 -10.497 -3.301 1.00 91.88 380 SER A N 1
ATOM 3060 C CA . SER A 1 380 ? -30.973 -10.908 -3.286 1.00 91.88 380 SER A CA 1
ATOM 3061 C C . SER A 1 380 ? -31.528 -11.219 -1.887 1.00 91.88 380 SER A C 1
ATOM 3063 O O . SER A 1 380 ? -32.739 -11.353 -1.721 1.00 91.88 380 SER A O 1
ATOM 3065 N N . SER A 1 381 ? -30.678 -11.322 -0.862 1.00 94.94 381 SER A N 1
ATOM 3066 C CA . SER A 1 381 ? -31.070 -11.740 0.489 1.00 94.94 381 SER A CA 1
ATOM 3067 C C . SER A 1 381 ? -31.826 -10.658 1.260 1.00 94.94 381 SER A C 1
ATOM 3069 O O . SER A 1 381 ? -31.344 -9.530 1.396 1.00 94.94 381 SER A O 1
ATOM 3071 N N . GLU A 1 382 ? -32.969 -11.011 1.858 1.00 96.38 382 GLU A N 1
ATOM 3072 C CA . GLU A 1 382 ? -33.754 -10.116 2.724 1.00 96.38 382 GLU A CA 1
ATOM 3073 C C . GLU A 1 382 ? -32.948 -9.580 3.921 1.00 96.38 382 GLU A C 1
ATOM 3075 O O . GLU A 1 382 ? -33.138 -8.431 4.315 1.00 96.38 382 GLU A O 1
ATOM 3080 N N . ALA A 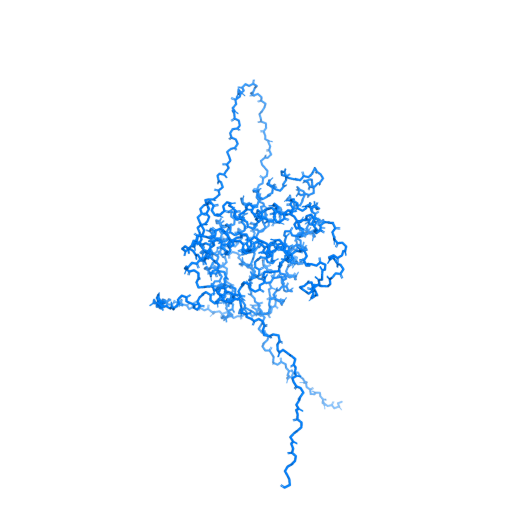1 383 ? -31.987 -10.349 4.452 1.00 95.56 383 ALA A N 1
ATOM 3081 C CA . ALA A 1 383 ? -31.152 -9.924 5.582 1.00 95.56 383 ALA A CA 1
ATOM 3082 C C . ALA A 1 383 ? -30.320 -8.663 5.269 1.00 95.56 383 ALA A C 1
ATOM 3084 O O . ALA A 1 383 ? -30.056 -7.846 6.151 1.00 95.56 383 ALA A O 1
ATOM 3085 N N . PHE A 1 384 ? -29.946 -8.471 4.000 1.00 94.88 384 PHE A N 1
ATOM 3086 C CA . PHE A 1 384 ? -29.210 -7.297 3.526 1.00 94.88 384 PHE A CA 1
ATOM 3087 C C . PHE A 1 384 ? -30.123 -6.170 3.011 1.00 94.88 384 PHE A C 1
ATOM 3089 O O . PHE A 1 384 ? -29.627 -5.078 2.721 1.00 94.88 384 PHE A O 1
ATOM 3096 N N . GLN A 1 385 ? -31.448 -6.373 2.956 1.00 95.19 385 GLN A N 1
ATOM 3097 C CA . GLN A 1 385 ? -32.390 -5.357 2.472 1.00 95.19 385 GLN A CA 1
ATOM 3098 C C . GLN A 1 385 ? -32.291 -4.030 3.246 1.00 95.19 385 GLN A C 1
ATOM 3100 O O . GLN A 1 385 ? -32.162 -3.002 2.584 1.00 95.19 385 GLN A O 1
ATOM 3105 N N . PRO A 1 386 ? -32.199 -3.994 4.594 1.00 96.56 386 PRO A N 1
ATOM 3106 C CA . PRO A 1 386 ? -32.073 -2.726 5.316 1.00 96.56 386 PRO A CA 1
ATOM 3107 C C . PRO A 1 386 ? -30.788 -1.951 4.988 1.00 96.56 386 PRO A C 1
ATOM 3109 O O . PRO A 1 386 ? -30.766 -0.727 5.101 1.00 96.56 386 PRO A O 1
ATOM 3112 N N . LEU A 1 387 ? -29.711 -2.631 4.569 1.00 94.12 387 LEU A N 1
ATOM 3113 C CA . LEU A 1 387 ? -28.485 -1.970 4.106 1.00 94.12 387 LEU A CA 1
ATOM 3114 C C . LEU A 1 387 ? -28.664 -1.389 2.696 1.00 94.12 387 LEU A C 1
ATOM 3116 O O . LEU A 1 387 ? -28.227 -0.264 2.454 1.00 94.12 387 LEU A O 1
ATOM 3120 N N . ARG A 1 388 ? -29.365 -2.100 1.799 1.00 94.00 388 ARG A N 1
ATOM 3121 C CA . ARG A 1 388 ? -29.767 -1.566 0.486 1.00 94.00 388 ARG A CA 1
ATOM 3122 C C . ARG A 1 388 ? -30.679 -0.348 0.633 1.00 94.00 388 ARG A C 1
ATOM 3124 O O . ARG A 1 388 ? -30.386 0.687 0.045 1.00 94.00 388 ARG A O 1
ATOM 3131 N N . ASP A 1 389 ? -31.693 -0.417 1.493 1.00 95.38 389 ASP A N 1
ATOM 3132 C CA . ASP A 1 389 ? -32.618 0.693 1.757 1.00 95.38 389 ASP A CA 1
ATOM 3133 C C . ASP A 1 389 ? -31.882 1.942 2.277 1.00 95.38 389 ASP A C 1
ATOM 3135 O O . ASP A 1 389 ? -32.173 3.063 1.860 1.00 95.38 389 ASP A O 1
ATOM 3139 N N . MET A 1 390 ? -30.881 1.769 3.151 1.00 96.56 390 MET A N 1
ATOM 3140 C CA . MET A 1 390 ? -30.032 2.877 3.613 1.00 96.56 390 MET A CA 1
ATOM 3141 C C . MET A 1 390 ? -29.161 3.472 2.495 1.00 96.56 390 MET A C 1
ATOM 3143 O O . MET A 1 390 ? -28.929 4.682 2.493 1.00 96.56 390 MET A O 1
ATOM 3147 N N . PHE A 1 391 ? -28.699 2.665 1.537 1.00 95.06 391 PHE A N 1
ATOM 3148 C CA . PHE A 1 391 ? -27.951 3.158 0.377 1.00 95.06 391 PHE A CA 1
ATOM 3149 C C . PHE A 1 391 ? -28.854 3.898 -0.625 1.00 95.06 391 PHE A C 1
ATOM 3151 O O . PHE A 1 391 ? -28.475 4.954 -1.135 1.00 95.06 391 PHE A O 1
ATOM 3158 N N . GLU A 1 392 ? -30.082 3.428 -0.846 1.00 94.62 392 GLU A N 1
ATOM 3159 C CA . GLU A 1 392 ? -31.080 4.156 -1.640 1.00 94.62 392 GLU A CA 1
ATOM 3160 C C . GLU A 1 392 ? -31.539 5.453 -0.945 1.00 94.62 392 GLU A C 1
ATOM 3162 O O . GLU A 1 392 ? -31.752 6.472 -1.612 1.00 94.62 392 GLU A O 1
ATOM 3167 N N . GLU A 1 393 ? -31.600 5.487 0.393 1.00 96.25 393 GLU A N 1
ATOM 3168 C CA . GLU A 1 393 ? -31.803 6.733 1.144 1.00 96.25 393 GLU A CA 1
ATOM 3169 C C . GLU A 1 393 ? -30.637 7.715 0.927 1.00 96.25 393 GLU A C 1
ATOM 3171 O O . GLU A 1 393 ? -30.884 8.899 0.678 1.00 96.25 393 GLU A O 1
ATOM 3176 N N . LEU A 1 394 ? -29.381 7.243 0.954 1.00 95.62 394 LEU A N 1
ATOM 3177 C CA . LEU A 1 394 ? -28.201 8.064 0.650 1.00 95.62 394 LEU A CA 1
ATOM 3178 C C . LEU A 1 394 ? -28.312 8.686 -0.748 1.00 95.62 394 LEU A C 1
ATOM 3180 O O . LEU A 1 394 ? -28.181 9.907 -0.878 1.00 95.62 394 LEU A O 1
ATOM 3184 N N . LYS A 1 395 ? -28.617 7.882 -1.776 1.00 94.56 395 LYS A N 1
ATOM 3185 C CA . LYS A 1 395 ? -28.842 8.368 -3.149 1.00 94.56 395 LYS A CA 1
ATOM 3186 C C . LYS A 1 395 ? -29.954 9.416 -3.201 1.00 94.56 395 LYS A C 1
ATOM 3188 O O . LYS A 1 395 ? -29.754 10.506 -3.738 1.00 94.56 395 LYS A O 1
ATOM 3193 N N . THR A 1 396 ? -31.104 9.116 -2.599 1.00 95.88 396 THR A N 1
ATOM 3194 C CA . THR A 1 396 ? -32.299 9.974 -2.608 1.00 95.88 396 THR A CA 1
ATOM 3195 C C . THR A 1 396 ? -32.031 11.322 -1.937 1.00 95.88 396 THR A C 1
ATOM 3197 O O . THR A 1 396 ? -32.291 12.374 -2.526 1.00 95.88 396 THR A O 1
ATOM 3200 N N . ARG A 1 397 ? -31.451 11.315 -0.729 1.00 97.75 397 ARG A N 1
ATOM 3201 C CA . ARG A 1 397 ? -31.105 12.539 0.012 1.00 97.75 397 ARG A CA 1
ATOM 3202 C C . ARG A 1 397 ? -30.038 13.357 -0.721 1.00 97.75 397 ARG A C 1
ATOM 3204 O O . ARG A 1 397 ? -30.137 14.579 -0.746 1.00 97.75 397 ARG A O 1
ATOM 3211 N N . SER A 1 398 ? -29.083 12.706 -1.384 1.00 96.06 398 SER A N 1
ATOM 3212 C CA . SER A 1 398 ? -28.055 13.375 -2.198 1.00 96.06 398 SER A CA 1
ATOM 3213 C C . SER A 1 398 ? -28.636 14.048 -3.446 1.00 96.06 398 SER A C 1
ATOM 3215 O O . SER A 1 398 ? -28.314 15.200 -3.734 1.00 96.06 398 SER A O 1
ATOM 3217 N N . MET A 1 399 ? -29.556 13.384 -4.155 1.00 96.19 399 MET A N 1
ATOM 3218 C CA . MET A 1 399 ? -30.274 13.962 -5.303 1.00 96.19 399 MET A CA 1
ATOM 3219 C C . MET A 1 399 ? -31.130 15.178 -4.914 1.00 96.19 399 MET A C 1
ATOM 3221 O O . MET A 1 399 ? -31.291 16.105 -5.713 1.00 96.19 399 MET A O 1
ATOM 3225 N N . ALA A 1 400 ? -31.638 15.220 -3.677 1.00 96.75 400 ALA A N 1
ATOM 3226 C CA . ALA A 1 400 ? -32.376 16.367 -3.153 1.00 96.75 400 ALA A CA 1
ATOM 3227 C C . ALA A 1 400 ? -31.496 17.616 -2.930 1.00 96.75 400 ALA A C 1
ATOM 3229 O O . ALA A 1 400 ? -32.015 18.729 -3.021 1.00 96.75 400 ALA A O 1
ATOM 3230 N N . LEU A 1 401 ? -30.181 17.459 -2.709 1.00 97.00 401 LEU A N 1
ATOM 3231 C CA . LEU A 1 401 ? -29.239 18.581 -2.546 1.00 97.00 401 LEU A CA 1
ATOM 3232 C C . LEU A 1 401 ? -28.990 19.361 -3.845 1.00 97.00 401 LEU A C 1
ATOM 3234 O O . LEU A 1 401 ? -28.524 20.500 -3.796 1.00 97.00 401 LEU A O 1
ATOM 3238 N N . LEU A 1 402 ? -29.268 18.762 -5.006 1.00 96.06 402 LEU A N 1
ATOM 3239 C CA . LEU A 1 402 ? -28.990 19.363 -6.309 1.00 96.06 402 LEU A CA 1
ATOM 3240 C C . LEU A 1 402 ? -29.845 20.612 -6.558 1.00 96.06 402 LEU A C 1
ATOM 3242 O O . LEU A 1 402 ? -31.061 20.609 -6.369 1.00 96.06 402 LEU A O 1
ATOM 3246 N N . THR A 1 403 ? -29.227 21.670 -7.080 1.00 96.94 403 THR A N 1
ATOM 3247 C CA . THR A 1 403 ? -29.956 22.833 -7.606 1.00 96.94 403 THR A CA 1
ATOM 3248 C C . THR A 1 403 ? -30.741 22.465 -8.866 1.00 96.94 403 THR A C 1
ATOM 3250 O O . THR A 1 403 ? -30.414 21.506 -9.567 1.00 96.94 403 THR A O 1
ATOM 3253 N N . GLU A 1 404 ? -31.747 23.266 -9.227 1.00 95.81 404 GLU A N 1
ATOM 3254 C CA . GLU A 1 404 ? -32.475 23.100 -10.497 1.00 95.81 404 GLU A CA 1
ATOM 3255 C C . GLU A 1 404 ? -31.541 23.109 -11.713 1.00 95.81 404 GLU A C 1
ATOM 3257 O O . GLU A 1 404 ? -31.732 22.325 -12.638 1.00 95.81 404 GLU A O 1
ATOM 3262 N N . ARG A 1 405 ? -30.480 23.926 -11.683 1.00 94.50 405 ARG A N 1
ATOM 3263 C CA . ARG A 1 405 ? -29.466 23.971 -12.741 1.00 94.50 405 ARG A CA 1
ATOM 3264 C C . ARG A 1 405 ? -28.652 22.679 -12.817 1.00 94.50 405 ARG A C 1
ATOM 3266 O O . ARG A 1 405 ? -28.433 22.187 -13.920 1.00 94.50 405 ARG A O 1
ATOM 3273 N N . GLN A 1 406 ? -28.224 22.115 -11.686 1.00 93.62 406 GLN A N 1
ATOM 3274 C CA . GLN A 1 406 ? -27.527 20.820 -11.663 1.00 93.62 406 GLN A CA 1
ATOM 3275 C C . GLN A 1 406 ? -28.455 19.692 -12.138 1.00 93.62 406 GLN A C 1
ATOM 3277 O O . GLN A 1 406 ? -28.056 18.898 -12.988 1.00 93.62 406 GLN A O 1
ATOM 3282 N N . ARG A 1 407 ? -29.721 19.677 -11.690 1.00 94.06 407 ARG A N 1
ATOM 3283 C CA . ARG A 1 407 ? -30.741 18.722 -12.161 1.00 94.06 407 ARG A CA 1
ATOM 3284 C C . ARG A 1 407 ? -30.992 18.823 -13.669 1.00 94.06 407 ARG A C 1
ATOM 3286 O O . ARG A 1 407 ? -31.021 17.798 -14.331 1.00 94.06 407 ARG A O 1
ATOM 3293 N N . ALA A 1 408 ? -31.117 20.032 -14.219 1.00 88.75 408 ALA A N 1
ATOM 3294 C CA . ALA A 1 408 ? -31.351 20.255 -15.650 1.00 88.75 408 ALA A CA 1
ATOM 3295 C C . ALA A 1 408 ? -30.113 20.006 -16.534 1.00 88.75 408 ALA A C 1
ATOM 3297 O O . ALA A 1 408 ? -30.254 19.711 -17.718 1.00 88.75 408 ALA A O 1
ATOM 3298 N N . THR A 1 409 ? -28.903 20.137 -15.978 1.00 84.31 409 THR A N 1
ATOM 3299 C CA . THR A 1 409 ? -27.644 19.835 -16.688 1.00 84.31 409 THR A CA 1
ATOM 3300 C C . THR A 1 409 ? -27.346 18.335 -16.683 1.00 84.31 409 THR A C 1
ATOM 3302 O O . THR A 1 409 ? -26.675 17.832 -17.584 1.00 84.31 409 THR A O 1
ATOM 3305 N N . SER A 1 410 ? -27.875 17.607 -15.697 1.00 73.50 410 SER A N 1
ATOM 3306 C CA . SER A 1 410 ? -27.851 16.153 -15.686 1.00 73.50 410 SER A CA 1
ATOM 3307 C C . SER A 1 410 ? -28.820 15.620 -16.737 1.00 73.50 410 SER A C 1
ATOM 3309 O O . SER A 1 410 ? -30.019 15.464 -16.500 1.00 73.50 410 SER A O 1
ATOM 3311 N N . VAL A 1 411 ? -28.279 15.290 -17.913 1.00 65.19 411 VAL A N 1
ATOM 3312 C CA . VAL A 1 411 ? -28.841 14.195 -18.705 1.00 65.19 411 VAL A CA 1
ATOM 3313 C C . VAL A 1 411 ? -28.784 12.990 -17.782 1.00 65.19 411 VAL A C 1
ATOM 3315 O O . VAL A 1 411 ? -27.704 12.428 -17.612 1.00 65.19 411 VAL A O 1
ATOM 3318 N N . VAL A 1 412 ? -29.913 12.666 -17.139 1.00 50.38 412 VAL A N 1
ATOM 3319 C CA . VAL A 1 412 ? -30.037 11.517 -16.240 1.00 50.38 412 VAL A CA 1
ATOM 3320 C C . VAL A 1 412 ? -29.444 10.331 -16.989 1.00 50.38 412 VAL A C 1
ATOM 3322 O O . VAL A 1 412 ? -30.031 9.929 -18.001 1.00 50.38 412 VAL A O 1
ATOM 3325 N N . PRO A 1 413 ? -28.279 9.801 -16.567 1.00 50.47 413 PRO A N 1
ATOM 3326 C CA . PRO A 1 413 ? -27.746 8.606 -17.178 1.00 50.47 413 PRO A CA 1
ATOM 3327 C C . PRO A 1 413 ? -28.758 7.544 -16.801 1.00 50.47 413 PRO A C 1
ATOM 3329 O O . PRO A 1 413 ? -28.869 7.206 -15.623 1.00 50.47 413 PRO A O 1
ATOM 3332 N N . SER A 1 414 ? -29.587 7.140 -17.765 1.00 45.62 414 SER A N 1
ATOM 3333 C CA . SER A 1 414 ? -30.649 6.179 -17.510 1.00 45.62 414 SER A CA 1
ATOM 3334 C C . SER A 1 414 ? -29.989 4.981 -16.854 1.00 45.62 414 SER A C 1
ATOM 3336 O O . SER A 1 414 ? -29.052 4.424 -17.434 1.00 45.62 414 SER A O 1
ATOM 3338 N N . GLU A 1 415 ? -30.421 4.626 -15.639 1.00 40.03 415 GLU A N 1
ATOM 3339 C CA . GLU A 1 415 ? -29.999 3.359 -15.057 1.00 40.03 415 GLU A CA 1
ATOM 3340 C C . GLU A 1 415 ? -30.318 2.302 -16.116 1.00 40.03 415 GLU A C 1
ATOM 3342 O O . GLU A 1 415 ? -31.458 2.260 -16.598 1.00 40.03 415 GLU A O 1
ATOM 3347 N N . PRO A 1 416 ? -29.310 1.558 -16.608 1.00 35.06 416 PRO A N 1
ATOM 3348 C CA . PRO A 1 416 ? -29.539 0.629 -17.693 1.00 35.06 416 PRO A CA 1
ATOM 3349 C C . PRO A 1 416 ? -30.526 -0.399 -17.166 1.00 35.06 416 PRO A C 1
ATOM 3351 O O . PRO A 1 416 ? -30.190 -1.145 -16.246 1.00 35.06 416 PRO A O 1
ATOM 3354 N N . ILE A 1 417 ? -31.738 -0.386 -17.728 1.00 32.47 417 ILE A N 1
ATOM 3355 C CA . ILE A 1 417 ? -32.801 -1.326 -17.386 1.00 32.47 417 ILE A CA 1
ATOM 3356 C C . ILE A 1 417 ? -32.176 -2.713 -17.461 1.00 32.47 417 ILE A C 1
ATOM 3358 O O . ILE A 1 417 ? -31.724 -3.137 -18.529 1.00 32.47 417 ILE A O 1
ATOM 3362 N N . VAL A 1 418 ? -32.088 -3.381 -16.312 1.00 32.62 418 VAL A N 1
ATOM 3363 C CA . VAL A 1 418 ? -31.656 -4.770 -16.261 1.00 32.62 418 VAL A CA 1
ATOM 3364 C C . VAL A 1 418 ? -32.778 -5.553 -16.918 1.00 32.62 418 VAL A C 1
ATOM 3366 O O . VAL A 1 418 ? -33.856 -5.709 -16.353 1.00 32.62 418 VAL A O 1
ATOM 3369 N N . ASP A 1 419 ? -32.543 -5.956 -18.161 1.00 31.83 419 ASP A N 1
ATOM 3370 C CA . ASP A 1 419 ? -33.492 -6.732 -18.944 1.00 31.83 419 ASP A CA 1
ATOM 3371 C C . ASP A 1 419 ? -33.589 -8.126 -18.293 1.00 31.83 419 ASP A C 1
ATOM 3373 O O . ASP A 1 419 ? -32.788 -9.022 -18.577 1.00 31.83 419 ASP A O 1
ATOM 3377 N N . GLU A 1 420 ? -34.542 -8.304 -17.368 1.00 39.78 420 GLU A N 1
ATOM 3378 C CA . GLU A 1 420 ? -34.907 -9.589 -16.747 1.00 39.78 420 GLU A CA 1
ATOM 3379 C C . GLU A 1 420 ? -35.579 -10.523 -17.778 1.00 39.78 420 GLU A C 1
ATOM 3381 O O . GLU A 1 420 ? -36.707 -10.991 -17.630 1.00 39.78 420 GLU A O 1
ATOM 3386 N N . ALA A 1 421 ? -34.868 -10.805 -18.868 1.00 40.00 421 ALA A N 1
ATOM 3387 C CA . ALA A 1 421 ? -35.330 -11.581 -20.013 1.00 40.00 421 ALA A CA 1
ATOM 3388 C C . ALA A 1 421 ? -34.377 -12.747 -20.342 1.00 40.00 421 ALA A C 1
ATOM 3390 O O . ALA A 1 421 ? -34.247 -13.169 -21.491 1.00 40.00 421 ALA A O 1
ATOM 3391 N N . GLY A 1 422 ? -33.743 -13.322 -19.312 1.00 34.62 422 GLY A N 1
ATOM 3392 C CA . GLY A 1 422 ? -33.024 -14.602 -19.388 1.00 34.62 422 GLY A CA 1
ATOM 3393 C C . GLY A 1 422 ? -33.935 -15.843 -19.391 1.00 34.62 422 GLY A C 1
ATOM 3394 O O . GLY A 1 422 ? -33.450 -16.968 -19.511 1.00 34.62 422 GLY A O 1
ATOM 3395 N N . ALA A 1 423 ? -35.255 -15.668 -19.264 1.00 37.75 423 ALA A N 1
ATOM 3396 C CA . ALA A 1 423 ? -36.223 -16.760 -19.302 1.00 37.75 423 ALA A CA 1
ATOM 3397 C C . ALA A 1 423 ? -36.464 -17.234 -20.747 1.00 37.75 423 ALA A C 1
ATOM 3399 O O . ALA A 1 423 ? -37.190 -16.607 -21.522 1.00 37.75 423 ALA A O 1
ATOM 3400 N N . ALA A 1 424 ? -35.865 -18.371 -21.110 1.00 33.66 424 ALA A N 1
ATOM 3401 C CA . ALA A 1 424 ? -36.029 -18.980 -22.426 1.00 33.66 424 ALA A CA 1
ATOM 3402 C C . ALA A 1 424 ? -37.512 -19.261 -22.743 1.00 33.66 424 ALA A C 1
ATOM 3404 O O . ALA A 1 424 ? -38.146 -20.115 -22.119 1.00 33.66 424 ALA A O 1
ATOM 3405 N N . GLN A 1 425 ? -38.063 -18.580 -23.754 1.00 33.78 425 GLN A N 1
ATOM 3406 C CA . GLN A 1 425 ? -39.406 -18.890 -24.244 1.00 33.78 425 GLN A CA 1
ATOM 3407 C C . GLN A 1 425 ? -39.434 -20.313 -24.835 1.00 33.78 425 GLN A C 1
ATOM 3409 O O . GLN A 1 425 ? -38.571 -20.649 -25.654 1.00 33.78 425 GLN A O 1
ATOM 3414 N N . PRO A 1 426 ? -40.425 -21.155 -24.486 1.00 35.66 426 PRO A N 1
ATOM 3415 C CA . PRO A 1 426 ? -40.532 -22.492 -25.051 1.00 35.66 426 PRO A CA 1
ATOM 3416 C C . PRO A 1 426 ? -40.819 -22.407 -26.554 1.00 35.66 426 PRO A C 1
ATOM 3418 O O . PRO A 1 426 ? -41.818 -21.828 -26.991 1.00 35.66 426 PRO A O 1
ATOM 3421 N N . VAL A 1 427 ? -39.940 -23.015 -27.354 1.00 45.84 427 VAL A N 1
ATOM 3422 C CA . VAL A 1 427 ? -40.064 -23.068 -28.815 1.00 45.84 427 VAL A CA 1
ATOM 3423 C C . VAL A 1 427 ? -41.372 -23.767 -29.191 1.00 45.84 427 VAL A C 1
ATOM 3425 O O . VAL A 1 427 ? -41.502 -24.984 -29.051 1.00 45.84 427 VAL A O 1
ATOM 3428 N N . LYS A 1 428 ? -42.345 -23.007 -29.711 1.00 47.16 428 LYS A N 1
ATOM 3429 C CA . LYS A 1 428 ? -43.557 -23.587 -30.305 1.00 47.16 428 LYS A CA 1
ATOM 3430 C C . LYS A 1 428 ? -43.156 -24.501 -31.473 1.00 47.16 428 LYS A C 1
ATOM 3432 O O . LYS A 1 428 ? -42.422 -24.048 -32.357 1.00 47.16 428 LYS A O 1
ATOM 3437 N N . PRO A 1 429 ? -43.637 -25.757 -31.529 1.00 48.16 429 PRO A N 1
ATOM 3438 C CA . PRO A 1 429 ? -43.325 -26.646 -32.639 1.00 48.16 429 PRO A CA 1
ATOM 3439 C C . PRO A 1 429 ? -43.877 -26.067 -33.946 1.00 48.16 429 PRO A C 1
ATOM 3441 O O . PRO A 1 429 ? -45.032 -25.639 -34.011 1.00 48.16 429 PRO A O 1
ATOM 3444 N N . ARG A 1 430 ? -43.051 -26.056 -35.002 1.00 51.91 430 ARG A N 1
ATOM 3445 C CA . ARG A 1 430 ? -43.501 -25.675 -36.349 1.00 51.91 430 ARG A CA 1
ATOM 3446 C C . ARG A 1 430 ? -44.646 -26.600 -36.787 1.00 51.91 430 ARG A C 1
ATOM 3448 O O . ARG A 1 430 ? -44.494 -27.818 -36.656 1.00 51.91 430 ARG A O 1
ATOM 3455 N N . PRO A 1 431 ? -45.738 -26.073 -37.369 1.00 53.84 431 PRO A N 1
ATOM 3456 C CA . PRO A 1 431 ? -46.709 -26.923 -38.040 1.00 53.84 431 PRO A CA 1
ATOM 3457 C C . PRO A 1 431 ? -46.022 -27.628 -39.214 1.00 53.84 431 PRO A C 1
ATOM 3459 O O . PRO A 1 431 ? -45.300 -26.997 -39.994 1.00 53.84 431 PRO A O 1
ATOM 3462 N N . LYS A 1 432 ? -46.245 -28.938 -39.338 1.00 52.44 432 LYS A N 1
ATOM 3463 C CA . LYS A 1 432 ? -45.928 -29.656 -40.574 1.00 52.44 432 LYS A CA 1
ATOM 3464 C C . LYS A 1 432 ? -46.814 -29.085 -41.681 1.00 52.44 432 LYS A C 1
ATOM 3466 O O . LYS A 1 432 ? -48.008 -28.893 -41.463 1.00 52.44 432 LYS A O 1
ATOM 3471 N N . LYS A 1 433 ? -46.218 -28.791 -42.834 1.00 55.66 433 LYS A N 1
ATOM 3472 C CA . LYS A 1 433 ? -46.969 -28.647 -44.079 1.00 55.66 433 LYS A CA 1
ATOM 3473 C C . LYS A 1 433 ? -47.036 -30.019 -44.732 1.00 55.66 433 LYS A C 1
ATOM 3475 O O . LYS A 1 433 ? -45.982 -30.635 -44.903 1.00 55.66 433 LYS A O 1
ATOM 3480 N N . ASP A 1 434 ? -48.252 -30.428 -45.058 1.00 62.94 434 ASP A N 1
ATOM 3481 C CA . ASP A 1 434 ? -48.527 -31.359 -46.151 1.00 62.94 434 ASP A CA 1
ATOM 3482 C C . ASP A 1 434 ? -48.459 -30.600 -47.496 1.00 62.94 434 ASP A C 1
ATOM 3484 O O . ASP A 1 434 ? -48.671 -29.357 -47.481 1.00 62.94 434 ASP A O 1
#

Foldseek 3Di:
DDDDDDDPPPDDDDPPLQFFDDPPLLCLLANVDDDDDDDPDDDDDDDDPDDDDDDPPVPPPPDDPPDDPVLVVVVVVLLVVLLVLQPVSDPLQSVLVLVLVLLVCVCVVVVLPDPLSVLVSVLCSQLSNDDSSPNVVSLVSNLVSLCVQLVPDPVLSVQLSVLSVVLSVVLCSVLVVLSSVLSVVVSVCRVVVHDDALVSLLVNLVSCPVSSVSNNVSSVVSLVSSLVPGDPVSNVSSVVSNVSRHVVVVLVVVQSVCSNVSNDDCCSSPGSPDPDPPPPDPDPDDDPDDDDDDDDPDDDPDDDPVVVVVVVVVVVVPLPLLDLVSLVVVLVVLCVLLVDDPVLNVQLVVLSVVLSVVSVVLCVVCVVVQVVDDPVCLVVDPSCVVSVVSSVVSVVSSVVSHDPVSVVVDPPPPPPPPPPPPDDDPDDDDDDDD

Radius of gyration: 28.2 Å; chains: 1; bounding box: 82×87×82 Å

Secondary structure (DSSP, 8-state):
---------------------THHHHHHHT---S----------------------------PPPPPPHHHHHHHHHHHHHHHHHHGGG--HHHHHHHHHHHHHHHHHHTT--SHHHHHHHHHHHHHHTS-TT-HHHHHHHHHHHHHHHTT--HHHHHHHHHHHHHHHHHHHHHTHHHHHHHHHHHHHHHHTTPPP-HHHHHHHHHHTHHHHHHHHHHHHHHHHHHHTTS-HHHHHHHHHHHHHHHHHHHHHHHHHHHHHTT---GGGG---TTSTT----TT---PPPPPPPPP-----TTS-HHHHHHHHHHHGGG--TT-HHHHHHHHHHHHHHTT--HHHHHHHHHHHHHHHHHHHHHHHHSHHHHHHS-TTTGGG-GGGHHHHHHHHHHHHHHHHT--HHHHHH-------------S----PPPPPP-